Protein 2IRP (pdb70)

Structure (mmCIF, N/CA/C/O backbone):
data_2IRP
#
_entry.id   2IRP
#
_cell.length_a   102.500
_cell.length_b   102.500
_cell.length_c   116.045
_cell.angle_alpha   90.00
_cell.angle_beta   90.00
_cell.angle_gamma   90.00
#
_symmetry.space_group_name_H-M   'I 4'
#
loop_
_entity.id
_entity.type
_entity.pdbx_description
1 polymer 'Putative aldolase class 2 protein aq_1979'
2 non-polymer 'CHLORIDE ION'
3 non-polymer BETA-MERCAPTOETHANOL
4 water water
#
loop_
_atom_site.group_PDB
_atom_site.id
_atom_site.type_symbol
_atom_site.label_atom_id
_atom_site.label_alt_id
_atom_site.label_comp_id
_atom_site.label_asym_id
_atom_site.label_entity_id
_atom_site.label_seq_id
_atom_site.pdbx_PDB_ins_code
_atom_site.Cartn_x
_atom_site.Cartn_y
_atom_site.Cartn_z
_atom_site.occupancy
_atom_site.B_iso_or_equiv
_atom_site.auth_seq_id
_atom_site.auth_comp_id
_atom_site.auth_asym_id
_atom_site.auth_atom_id
_atom_site.pdbx_PDB_model_num
ATOM 1 N N . ASN A 1 2 ? 85.917 30.188 32.692 1.00 107.90 2 ASN A N 1
ATOM 2 C CA . ASN A 1 2 ? 85.233 30.789 33.875 1.00 107.53 2 ASN A CA 1
ATOM 3 C C . ASN A 1 2 ? 83.868 30.151 34.145 1.00 108.20 2 ASN A C 1
ATOM 4 O O . ASN A 1 2 ? 83.254 30.404 35.183 1.00 108.97 2 ASN A O 1
ATOM 9 N N . VAL A 1 3 ? 83.403 29.326 33.207 1.00 105.67 3 VAL A N 1
ATOM 10 C CA . VAL A 1 3 ? 82.120 28.629 33.330 1.00 99.47 3 VAL A CA 1
ATOM 11 C C . VAL A 1 3 ? 80.925 29.562 33.099 1.00 96.84 3 VAL A C 1
ATOM 12 O O . VAL A 1 3 ? 81.041 30.585 32.416 1.00 89.12 3 VAL A O 1
ATOM 16 N N . GLU A 1 4 ? 79.777 29.191 33.667 1.00 94.05 4 GLU A N 1
ATOM 17 C CA . GLU A 1 4 ? 78.541 29.962 33.545 1.00 87.44 4 GLU A CA 1
ATOM 18 C C . GLU A 1 4 ? 78.183 30.683 34.846 1.00 80.47 4 GLU A C 1
ATOM 19 O O . GLU A 1 4 ? 77.005 30.952 35.124 1.00 70.38 4 GLU A O 1
ATOM 25 N N . LEU A 1 5 ? 79.206 30.977 35.644 1.00 65.95 5 LEU A N 1
ATOM 26 C CA . LEU A 1 5 ? 79.013 31.692 36.892 1.00 56.76 5 LEU A CA 1
ATOM 27 C C . LEU A 1 5 ? 78.345 33.024 36.572 1.00 61.04 5 LEU A C 1
ATOM 28 O O . LEU A 1 5 ? 77.400 33.441 37.250 1.00 46.36 5 LEU A O 1
ATOM 33 N N . PHE A 1 6 ? 78.850 33.683 35.530 1.00 51.06 6 PHE A N 1
ATOM 34 C CA . PHE A 1 6 ? 78.327 34.975 35.110 1.00 55.31 6 PHE A CA 1
ATOM 35 C C . PHE A 1 6 ? 76.823 34.925 34.912 1.00 53.49 6 PHE A C 1
ATOM 36 O O . PHE A 1 6 ? 76.118 35.886 35.210 1.00 51.29 6 PHE A O 1
ATOM 44 N N . LYS A 1 7 ? 76.339 33.793 34.419 1.00 52.05 7 LYS A N 1
ATOM 45 C CA . LYS A 1 7 ? 74.919 33.600 34.186 1.00 51.35 7 LYS A CA 1
ATOM 46 C C . LYS A 1 7 ? 74.185 33.550 35.530 1.00 53.84 7 LYS A C 1
ATOM 47 O O . LYS A 1 7 ? 73.229 34.292 35.772 1.00 46.12 7 LYS A O 1
ATOM 53 N N . LYS A 1 8 ? 74.645 32.674 36.411 1.00 50.82 8 LYS A N 1
ATOM 54 C CA . LYS A 1 8 ? 74.021 32.527 37.715 1.00 54.82 8 LYS A CA 1
ATOM 55 C C . LYS A 1 8 ? 74.176 33.796 38.577 1.00 55.03 8 LYS A C 1
ATOM 56 O O . LYS A 1 8 ? 73.233 34.209 39.268 1.00 44.60 8 LYS A O 1
ATOM 62 N N . PHE A 1 9 ? 75.353 34.419 38.525 1.00 37.54 9 PHE A N 1
ATOM 63 C CA . PHE A 1 9 ? 75.610 35.629 39.303 1.00 44.59 9 PHE A CA 1
ATOM 64 C C . PHE A 1 9 ? 74.603 36.715 38.947 1.00 49.08 9 PHE A C 1
ATOM 65 O O . PHE A 1 9 ? 73.991 37.329 39.822 1.00 44.61 9 PHE A O 1
ATOM 73 N N . SER A 1 10 ? 74.442 36.947 37.649 1.00 44.67 10 SER A N 1
ATOM 74 C CA . SER A 1 10 ? 73.524 37.959 37.166 1.00 45.88 10 SER A CA 1
ATOM 75 C C . SER A 1 10 ? 72.090 37.646 37.605 1.00 41.27 10 SER A C 1
ATOM 76 O O . SER A 1 10 ? 71.314 38.554 37.903 1.00 41.66 10 SER A O 1
ATOM 79 N N . GLU A 1 11 ? 71.744 36.363 37.662 1.00 28.14 11 GLU A N 1
ATOM 80 C CA . GLU A 1 11 ? 70.403 35.977 38.073 1.00 37.21 11 GLU A CA 1
ATOM 81 C C . GLU A 1 11 ? 70.198 36.281 39.546 1.00 33.16 11 GLU A C 1
ATOM 82 O O . GLU A 1 11 ? 69.117 36.657 39.966 1.00 37.14 11 GLU A O 1
ATOM 88 N N . LYS A 1 12 ? 71.243 36.098 40.334 1.00 38.88 12 LYS A N 1
ATOM 89 C CA . LYS A 1 12 ? 71.157 36.367 41.752 1.00 38.29 12 LYS A CA 1
ATOM 90 C C . LYS A 1 12 ? 71.159 37.868 41.989 1.00 39.66 12 LYS A C 1
ATOM 91 O O . LYS A 1 12 ? 70.561 38.359 42.945 1.00 39.35 12 LYS A O 1
ATOM 97 N N . VAL A 1 13 ? 71.818 38.605 41.106 1.00 39.79 13 VAL A N 1
ATOM 98 C CA . VAL A 1 13 ? 71.842 40.053 41.230 1.00 35.19 13 VAL A CA 1
ATOM 99 C C . VAL A 1 13 ? 70.412 40.554 41.126 1.00 38.23 13 VAL A C 1
ATOM 100 O O . VAL A 1 13 ? 69.950 41.338 41.956 1.00 32.71 13 VAL A O 1
ATOM 104 N N . GLU A 1 14 ? 69.713 40.083 40.101 1.00 34.89 14 GLU A N 1
ATOM 105 C CA . GLU A 1 14 ? 68.346 40.511 39.870 1.00 40.61 14 GLU A CA 1
ATOM 106 C C . GLU A 1 14 ? 67.433 40.014 40.981 1.00 34.87 14 GLU A C 1
ATOM 107 O O . GLU A 1 14 ? 66.480 40.681 41.366 1.00 34.13 14 GLU A O 1
ATOM 113 N N . GLU A 1 15 ? 67.747 38.843 41.508 1.00 35.42 15 GLU A N 1
ATOM 114 C CA . GLU A 1 15 ? 66.970 38.254 42.579 1.00 29.88 15 GLU A CA 1
ATOM 115 C C . GLU A 1 15 ? 67.132 39.116 43.832 1.00 32.57 15 GLU A C 1
ATOM 116 O O . GLU A 1 15 ? 66.160 39.474 44.490 1.00 34.15 15 GLU A O 1
ATOM 122 N N . ILE A 1 16 ? 68.368 39.456 44.155 1.00 23.77 16 ILE A N 1
ATOM 123 C CA . ILE A 1 16 ? 68.640 40.273 45.333 1.00 36.37 16 ILE A CA 1
ATOM 124 C C . ILE A 1 16 ? 68.060 41.701 45.257 1.00 32.83 16 ILE A C 1
ATOM 125 O O . ILE A 1 16 ? 67.477 42.169 46.227 1.00 30.03 16 ILE A O 1
ATOM 130 N N . ILE A 1 17 ? 68.220 42.382 44.118 1.00 27.68 17 ILE A N 1
ATOM 131 C CA . ILE A 1 17 ? 67.666 43.723 43.942 1.00 25.53 17 ILE A CA 1
ATOM 132 C C . ILE A 1 17 ? 66.142 43.698 44.184 1.00 29.27 17 ILE A C 1
ATOM 133 O O . ILE A 1 17 ? 65.572 44.589 44.822 1.00 26.55 17 ILE A O 1
ATOM 138 N N . GLU A 1 18 ? 65.486 42.655 43.686 1.00 27.49 18 GLU A N 1
ATOM 139 C CA . GLU A 1 18 ? 64.047 42.528 43.854 1.00 24.53 18 GLU A CA 1
ATOM 140 C C . GLU A 1 18 ? 63.716 42.263 45.311 1.00 22.03 18 GLU A C 1
ATOM 141 O O . GLU A 1 18 ? 62.796 42.856 45.863 1.00 30.45 18 GLU A O 1
ATOM 147 N N . ALA A 1 19 ? 64.480 41.383 45.945 1.00 25.70 19 ALA A N 1
ATOM 148 C CA . ALA A 1 19 ? 64.230 41.077 47.340 1.00 21.10 19 ALA A CA 1
ATOM 149 C C . ALA A 1 19 ? 64.385 42.362 48.160 1.00 25.69 19 ALA A C 1
ATOM 150 O O . ALA A 1 19 ? 63.620 42.632 49.081 1.00 21.35 19 ALA A O 1
ATOM 152 N N . GLY A 1 20 ? 65.374 43.159 47.795 1.00 14.65 20 GLY A N 1
ATOM 153 C CA . GLY A 1 20 ? 65.600 44.416 48.479 1.00 27.91 20 GLY A CA 1
ATOM 154 C C . GLY A 1 20 ? 64.428 45.382 48.339 1.00 29.87 20 GLY A C 1
ATOM 155 O O . GLY A 1 20 ? 64.079 46.050 49.304 1.00 31.70 20 GLY A O 1
ATOM 156 N N . ARG A 1 21 ? 63.806 45.456 47.164 1.00 26.50 21 ARG A N 1
ATOM 157 C CA . ARG A 1 21 ? 62.688 46.382 46.992 1.00 20.29 21 ARG A CA 1
ATOM 158 C C . ARG A 1 21 ? 61.515 45.909 47.812 1.00 26.22 21 ARG A C 1
ATOM 159 O O . ARG A 1 21 ? 60.760 46.717 48.366 1.00 22.83 21 ARG A O 1
ATOM 167 N N . ILE A 1 22 ? 61.378 44.595 47.928 1.00 24.08 22 ILE A N 1
ATOM 168 C CA . ILE A 1 22 ? 60.274 44.066 48.700 1.00 25.34 22 ILE A CA 1
ATOM 169 C C . ILE A 1 22 ? 60.465 44.319 50.188 1.00 28.66 22 ILE A C 1
ATOM 170 O O . ILE A 1 22 ? 59.524 44.735 50.874 1.00 22.22 22 ILE A O 1
ATOM 175 N N . LEU A 1 23 ? 61.679 44.073 50.678 1.00 19.06 23 LEU A N 1
ATOM 176 C CA . LEU A 1 23 ? 61.984 44.281 52.091 1.00 24.77 23 LEU A CA 1
ATOM 177 C C . LEU A 1 23 ? 61.753 45.742 52.463 1.00 22.87 23 LEU A C 1
ATOM 178 O O . LEU A 1 23 ? 61.111 46.038 53.459 1.00 26.37 23 LEU A O 1
ATOM 183 N N . HIS A 1 24 ? 62.273 46.650 51.639 1.00 28.44 24 HIS A N 1
ATOM 184 C CA . HIS A 1 24 ? 62.124 48.071 51.890 1.00 22.37 24 HIS A CA 1
ATOM 185 C C . HIS A 1 24 ? 60.656 48.483 51.954 1.00 33.22 24 HIS A C 1
ATOM 186 O O . HIS A 1 24 ? 60.263 49.226 52.843 1.00 30.60 24 HIS A O 1
ATOM 193 N N . SER A 1 25 ? 59.840 47.987 51.032 1.00 30.14 25 SER A N 1
ATOM 194 C CA . SER A 1 25 ? 58.431 48.341 51.050 1.00 29.66 25 SER A CA 1
ATOM 195 C C . SER A 1 25 ? 57.784 47.968 52.384 1.00 36.12 25 SER A C 1
ATOM 196 O O . SER A 1 25 ? 56.760 48.528 52.739 1.00 33.30 25 SER A O 1
ATOM 199 N N . ARG A 1 26 ? 58.384 47.031 53.123 1.00 31.72 26 ARG A N 1
ATOM 200 C CA . ARG A 1 26 ? 57.845 46.619 54.419 1.00 23.46 26 ARG A CA 1
ATOM 201 C C . ARG A 1 26 ? 58.447 47.425 55.566 1.00 25.31 26 ARG A C 1
ATOM 202 O O . ARG A 1 26 ? 58.026 47.305 56.713 1.00 31.93 26 ARG A O 1
ATOM 210 N N . GLY A 1 27 ? 59.434 48.252 55.263 1.00 25.11 27 GLY A N 1
ATOM 211 C CA . GLY A 1 27 ? 60.063 49.016 56.321 1.00 28.19 27 GLY A CA 1
ATOM 212 C C . GLY A 1 27 ? 61.026 48.168 57.146 1.00 33.40 27 GLY A C 1
ATOM 213 O O . GLY A 1 27 ? 61.287 48.489 58.304 1.00 35.24 27 GLY A O 1
ATOM 214 N N . TRP A 1 28 ? 61.557 47.092 56.559 1.00 28.51 28 TRP A N 1
ATOM 215 C CA . TRP A 1 28 ? 62.495 46.210 57.256 1.00 27.79 28 TRP A CA 1
ATOM 216 C C . TRP A 1 28 ? 63.995 46.421 56.976 1.00 31.89 28 TRP A C 1
ATOM 217 O O . TRP A 1 28 ? 64.838 45.761 57.590 1.00 23.76 28 TRP A O 1
ATOM 228 N N . VAL A 1 29 ? 64.331 47.306 56.038 1.00 19.32 29 VAL A N 1
ATOM 229 C CA . VAL A 1 29 ? 65.741 47.582 55.745 1.00 18.99 29 VAL A CA 1
ATOM 230 C C . VAL A 1 29 ? 65.964 49.092 55.683 1.00 24.09 29 VAL A C 1
ATOM 231 O O . VAL A 1 29 ? 66.400 49.635 54.676 1.00 24.37 29 VAL A O 1
ATOM 235 N N . PRO A 1 30 ? 65.653 49.800 56.770 1.00 27.44 30 PRO A N 1
ATOM 236 C CA . PRO A 1 30 ? 65.865 51.247 56.713 1.00 20.01 30 PRO A CA 1
ATOM 237 C C . PRO A 1 30 ? 67.311 51.704 56.591 1.00 23.33 30 PRO A C 1
ATOM 238 O O . PRO A 1 30 ? 68.237 51.100 57.140 1.00 20.21 30 PRO A O 1
ATOM 242 N N . ALA A 1 31 ? 67.467 52.779 55.835 1.00 23.41 31 ALA A N 1
ATOM 243 C CA . ALA A 1 31 ? 68.727 53.466 55.659 1.00 28.39 31 ALA A CA 1
ATOM 244 C C . ALA A 1 31 ? 70.000 52.645 55.676 1.00 34.66 31 ALA A C 1
ATOM 245 O O . ALA A 1 31 ? 70.894 52.929 56.467 1.00 41.24 31 ALA A O 1
ATOM 247 N N . THR A 1 32 ? 70.081 51.640 54.809 1.00 34.20 32 THR A N 1
ATOM 248 C CA . THR A 1 32 ? 71.276 50.811 54.690 1.00 28.06 32 THR A CA 1
ATOM 249 C C . THR A 1 32 ? 71.348 49.617 55.628 1.00 27.15 32 THR A C 1
ATOM 250 O O . THR A 1 32 ? 72.160 48.716 55.423 1.00 26.47 32 THR A O 1
ATOM 254 N N . SER A 1 33 ? 70.520 49.588 56.661 1.00 20.07 33 SER A N 1
ATOM 255 C CA . SER A 1 33 ? 70.549 48.436 57.552 1.00 25.86 33 SER A CA 1
ATOM 256 C C . SER A 1 33 ? 70.205 47.154 56.761 1.00 25.59 33 SER A C 1
ATOM 257 O O . SER A 1 33 ? 69.848 47.202 55.578 1.00 25.39 33 SER A O 1
ATOM 260 N N . GLY A 1 34 ? 70.326 46.005 57.414 1.00 34.56 34 GLY A N 1
ATOM 261 C CA . GLY A 1 34 ? 70.035 44.743 56.761 1.00 28.01 34 GLY A CA 1
ATOM 262 C C . GLY A 1 34 ? 71.028 44.408 55.660 1.00 37.55 34 GLY A C 1
ATOM 263 O O . GLY A 1 34 ? 71.909 45.202 55.353 1.00 22.66 34 GLY A O 1
ATOM 264 N N . ASN A 1 35 ? 70.879 43.222 55.073 1.00 26.24 35 ASN A N 1
ATOM 265 C CA . ASN A 1 35 ? 71.744 42.759 53.994 1.00 26.52 35 ASN A CA 1
ATOM 266 C C . ASN A 1 35 ? 71.123 41.509 53.428 1.00 29.52 35 ASN A C 1
ATOM 267 O O . ASN A 1 35 ? 70.404 40.790 54.121 1.00 31.15 35 ASN A O 1
ATOM 272 N N . ILE A 1 36 ? 71.425 41.239 52.170 1.00 20.91 36 ILE A N 1
ATOM 273 C CA . ILE A 1 36 ? 70.878 40.085 51.492 1.00 24.85 36 ILE A CA 1
ATOM 274 C C . ILE A 1 36 ? 71.954 39.302 50.734 1.00 29.05 36 ILE A C 1
ATOM 275 O O . ILE A 1 36 ? 72.843 39.884 50.109 1.00 24.83 36 ILE A O 1
ATOM 280 N N . SER A 1 37 ? 71.865 37.982 50.793 1.00 24.97 37 SER A N 1
ATOM 281 C CA . SER A 1 37 ? 72.820 37.136 50.086 1.00 37.42 37 SER A CA 1
ATOM 282 C C . SER A 1 37 ? 72.107 35.988 49.348 1.00 33.63 37 SER A C 1
ATOM 283 O O . SER A 1 37 ? 71.047 35.508 49.762 1.00 28.40 37 SER A O 1
ATOM 286 N N . ALA A 1 38 ? 72.715 35.547 48.258 1.00 30.03 38 ALA A N 1
ATOM 287 C CA . ALA A 1 38 ? 72.172 34.455 47.479 1.00 38.07 38 ALA A CA 1
ATOM 288 C C . ALA A 1 38 ? 73.322 33.573 46.978 1.00 35.61 38 ALA A C 1
ATOM 289 O O . ALA A 1 38 ? 74.389 34.059 46.589 1.00 41.05 38 ALA A O 1
ATOM 291 N N . LYS A 1 39 ? 73.096 32.269 47.005 1.00 41.14 39 LYS A N 1
ATOM 292 C CA . LYS A 1 39 ? 74.082 31.288 46.565 1.00 38.61 39 LYS A CA 1
ATOM 293 C C . LYS A 1 39 ? 74.287 31.339 45.062 1.00 32.51 39 LYS A C 1
ATOM 294 O O . LYS A 1 39 ? 73.335 31.177 44.301 1.00 37.58 39 LYS A O 1
ATOM 300 N N . VAL A 1 40 ? 75.521 31.567 44.628 1.00 31.19 40 VAL A N 1
ATOM 301 C CA . VAL A 1 40 ? 75.812 31.583 43.198 1.00 42.78 40 VAL A CA 1
ATOM 302 C C . VAL A 1 40 ? 76.223 30.172 42.770 1.00 44.58 40 VAL A C 1
ATOM 303 O O . VAL A 1 40 ? 75.785 29.669 41.738 1.00 39.66 40 VAL A O 1
ATOM 307 N N . SER A 1 41 ? 77.068 29.543 43.579 1.00 44.73 41 SER A N 1
ATOM 308 C CA . SER A 1 41 ? 77.534 28.186 43.318 1.00 57.59 41 SER A CA 1
ATOM 309 C C . SER A 1 41 ? 78.131 27.629 44.601 1.00 57.54 41 SER A C 1
ATOM 310 O O . SER A 1 41 ? 78.227 28.337 45.599 1.00 66.75 41 SER A O 1
ATOM 313 N N . GLU A 1 42 ? 78.529 26.362 44.581 1.00 65.37 42 GLU A N 1
ATOM 314 C CA . GLU A 1 42 ? 79.100 25.744 45.770 1.00 67.59 42 GLU A CA 1
ATOM 315 C C . GLU A 1 42 ? 80.419 26.384 46.171 1.00 61.62 42 GLU A C 1
ATOM 316 O O . GLU A 1 42 ? 80.997 26.035 47.196 1.00 60.98 42 GLU A O 1
ATOM 322 N N . GLU A 1 43 ? 80.881 27.337 45.368 1.00 59.15 43 GLU A N 1
ATOM 323 C CA . GLU A 1 43 ? 82.124 28.039 45.660 1.00 68.05 43 GLU A CA 1
ATOM 324 C C . GLU A 1 43 ? 81.943 29.552 45.860 1.00 65.98 43 GLU A C 1
ATOM 325 O O . GLU A 1 43 ? 82.796 30.210 46.452 1.00 57.53 43 GLU A O 1
ATOM 331 N N . TYR A 1 44 ? 80.834 30.107 45.385 1.00 59.24 44 TYR A N 1
ATOM 332 C CA . TYR A 1 44 ? 80.619 31.539 45.539 1.00 51.05 44 TYR A CA 1
ATOM 333 C C . TYR A 1 44 ? 79.215 31.955 45.963 1.00 50.25 44 TYR A C 1
ATOM 334 O O . TYR A 1 44 ? 78.222 31.294 45.638 1.00 36.52 44 TYR A O 1
ATOM 343 N N . ILE A 1 45 ? 79.156 33.073 46.682 1.00 40.40 45 ILE A N 1
ATOM 344 C CA . ILE A 1 45 ? 77.903 33.648 47.167 1.00 35.27 45 ILE A CA 1
ATOM 345 C C . ILE A 1 45 ? 77.799 35.115 46.727 1.00 38.78 45 ILE A C 1
ATOM 346 O O . ILE A 1 45 ? 78.799 35.819 46.618 1.00 39.00 45 ILE A O 1
ATOM 351 N N . ALA A 1 46 ? 76.587 35.573 46.455 1.00 40.19 46 ALA A N 1
ATOM 352 C CA . ALA A 1 46 ? 76.399 36.964 46.063 1.00 36.12 46 ALA A CA 1
ATOM 353 C C . ALA A 1 46 ? 75.805 37.676 47.273 1.00 36.32 46 ALA A C 1
ATOM 354 O O . ALA A 1 46 ? 74.814 37.229 47.849 1.00 33.83 46 ALA A O 1
ATOM 356 N N . ILE A 1 47 ? 76.422 38.776 47.673 1.00 33.99 47 ILE A N 1
ATOM 357 C CA . ILE A 1 47 ? 75.930 39.494 48.826 1.00 25.56 47 ILE A CA 1
ATOM 358 C C . ILE A 1 47 ? 75.907 40.989 48.579 1.00 33.92 47 ILE A C 1
ATOM 359 O O . ILE A 1 47 ? 76.779 41.580 47.921 1.00 22.93 47 ILE A O 1
ATOM 364 N N . THR A 1 48 ? 74.878 41.587 49.138 1.00 26.86 48 THR A N 1
ATOM 365 C CA . THR A 1 48 ? 74.640 43.003 49.027 1.00 31.66 48 THR A CA 1
ATOM 366 C C . THR A 1 48 ? 75.733 43.780 49.782 1.00 32.47 48 THR A C 1
ATOM 367 O O . THR A 1 48 ? 76.159 43.363 50.855 1.00 31.89 48 THR A O 1
ATOM 371 N N . ALA A 1 49 ? 76.220 44.879 49.209 1.00 30.83 49 ALA A N 1
ATOM 372 C CA . ALA A 1 49 ? 77.238 45.694 49.898 1.00 31.00 49 ALA A CA 1
ATOM 373 C C . ALA A 1 49 ? 76.599 46.300 51.147 1.00 32.89 49 ALA A C 1
ATOM 374 O O . ALA A 1 49 ? 75.504 46.870 51.094 1.00 39.90 49 ALA A O 1
ATOM 376 N N . SER A 1 50 ? 77.293 46.209 52.266 1.00 35.25 50 SER A N 1
ATOM 377 C CA . SER A 1 50 ? 76.741 46.699 53.518 1.00 42.88 50 SER A CA 1
ATOM 378 C C . SER A 1 50 ? 76.311 48.168 53.609 1.00 46.44 50 SER A C 1
ATOM 379 O O . SER A 1 50 ? 75.313 48.482 54.262 1.00 39.72 50 SER A O 1
ATOM 382 N N . GLY A 1 51 ? 77.033 49.069 52.961 1.00 34.76 51 GLY A N 1
ATOM 383 C CA . GLY A 1 51 ? 76.648 50.465 53.051 1.00 34.56 51 GLY A CA 1
ATOM 384 C C . GLY A 1 51 ? 75.631 50.976 52.045 1.00 44.76 51 GLY A C 1
ATOM 385 O O . GLY A 1 51 ? 75.374 52.181 51.971 1.00 43.04 51 GLY A O 1
ATOM 386 N N . LYS A 1 52 ? 75.045 50.079 51.262 1.00 46.02 52 LYS A N 1
ATOM 387 C CA . LYS A 1 52 ? 74.064 50.500 50.265 1.00 34.93 52 LYS A CA 1
ATOM 388 C C . LYS A 1 52 ? 72.651 50.267 50.750 1.00 31.99 52 LYS A C 1
ATOM 389 O O . LYS A 1 52 ? 72.378 49.345 51.517 1.00 36.24 52 LYS A O 1
ATOM 395 N N . HIS A 1 53 ? 71.745 51.125 50.319 1.00 29.38 53 HIS A N 1
ATOM 396 C CA . HIS A 1 53 ? 70.362 50.981 50.724 1.00 28.54 53 HIS A CA 1
ATOM 397 C C . HIS A 1 53 ? 69.760 49.813 49.946 1.00 31.82 53 HIS A C 1
ATOM 398 O O . HIS A 1 53 ? 69.696 49.839 48.712 1.00 21.74 53 HIS A O 1
ATOM 405 N N . LYS A 1 54 ? 69.322 48.800 50.685 1.00 28.32 54 LYS A N 1
ATOM 406 C CA . LYS A 1 54 ? 68.753 47.599 50.109 1.00 27.68 54 LYS A CA 1
ATOM 407 C C . LYS A 1 54 ? 67.540 47.853 49.233 1.00 30.24 54 LYS A C 1
ATOM 408 O O . LYS A 1 54 ? 67.181 47.014 48.420 1.00 39.76 54 LYS A O 1
ATOM 414 N N . GLY A 1 55 ? 66.913 49.014 49.391 1.00 33.75 55 GLY A N 1
ATOM 415 C CA . GLY A 1 55 ? 65.755 49.348 48.576 1.00 31.89 55 GLY A CA 1
ATOM 416 C C . GLY A 1 55 ? 66.059 50.061 47.257 1.00 28.53 55 GLY A C 1
ATOM 417 O O . GLY A 1 55 ? 65.140 50.437 46.530 1.00 30.96 55 GLY A O 1
ATOM 418 N N . LYS A 1 56 ? 67.335 50.249 46.932 1.00 35.99 56 LYS A N 1
ATOM 419 C CA . LYS A 1 56 ? 67.715 50.924 45.688 1.00 38.95 56 LYS A CA 1
ATOM 420 C C . LYS A 1 56 ? 68.967 50.302 45.075 1.00 38.57 56 LYS A C 1
ATOM 421 O O . LYS A 1 56 ? 69.820 50.997 44.520 1.00 36.13 56 LYS A O 1
ATOM 427 N N . LEU A 1 57 ? 69.069 48.986 45.167 1.00 27.71 57 LEU A N 1
ATOM 428 C CA . LEU A 1 57 ? 70.225 48.289 44.636 1.00 35.59 57 LEU A CA 1
ATOM 429 C C . LEU A 1 57 ? 70.362 48.329 43.120 1.00 29.95 57 LEU A C 1
ATOM 430 O O . LEU A 1 57 ? 69.383 48.415 42.381 1.00 39.78 57 LEU A O 1
ATOM 435 N N . THR A 1 58 ? 71.607 48.275 42.675 1.00 32.31 58 THR A N 1
ATOM 436 C CA . THR A 1 58 ? 71.946 48.234 41.264 1.00 32.16 58 THR A CA 1
ATOM 437 C C . THR A 1 58 ? 73.073 47.219 41.235 1.00 32.41 58 THR A C 1
ATOM 438 O O . THR A 1 58 ? 73.708 46.965 42.262 1.00 33.26 58 THR A O 1
ATOM 442 N N . PRO A 1 59 ? 73.326 46.604 40.073 1.00 38.61 59 PRO A N 1
ATOM 443 C CA . PRO A 1 59 ? 74.396 45.612 39.971 1.00 34.31 59 PRO A CA 1
ATOM 444 C C . PRO A 1 59 ? 75.704 45.968 40.672 1.00 41.71 59 PRO A C 1
ATOM 445 O O . PRO A 1 59 ? 76.339 45.101 41.278 1.00 47.96 59 PRO A O 1
ATOM 449 N N . GLU A 1 60 ? 76.099 47.233 40.630 1.00 41.37 60 GLU A N 1
ATOM 450 C CA . GLU A 1 60 ? 77.350 47.629 41.277 1.00 46.15 60 GLU A CA 1
ATOM 451 C C . GLU A 1 60 ? 77.359 47.463 42.794 1.00 43.52 60 GLU A C 1
ATOM 452 O O . GLU A 1 60 ? 78.432 47.439 43.392 1.00 46.83 60 GLU A O 1
ATOM 458 N N . ASP A 1 61 ? 76.182 47.351 43.414 1.00 35.84 61 ASP A N 1
ATOM 459 C CA . ASP A 1 61 ? 76.096 47.210 44.870 1.00 32.11 61 ASP A CA 1
ATOM 460 C C . ASP A 1 61 ? 76.166 45.767 45.349 1.00 37.57 61 ASP A C 1
ATOM 461 O O . ASP A 1 61 ? 76.129 45.508 46.559 1.00 34.73 61 ASP A O 1
ATOM 466 N N . ILE A 1 62 ? 76.259 44.830 44.411 1.00 34.00 62 ILE A N 1
ATOM 467 C CA . ILE A 1 62 ? 76.312 43.416 44.769 1.00 35.56 62 ILE A CA 1
ATOM 468 C C . ILE A 1 62 ? 77.722 42.867 44.696 1.00 38.35 62 ILE A C 1
ATOM 469 O O . ILE A 1 62 ? 78.373 42.951 43.666 1.00 42.49 62 ILE A O 1
ATOM 474 N N . LEU A 1 63 ? 78.188 42.297 45.794 1.00 38.32 63 LEU A N 1
ATOM 475 C CA . LEU A 1 63 ? 79.535 41.766 45.835 1.00 43.15 63 LEU A CA 1
ATOM 476 C C . LEU A 1 63 ? 79.536 40.261 45.761 1.00 46.79 63 LEU A C 1
ATOM 477 O O . LEU A 1 63 ? 78.565 39.607 46.144 1.00 50.68 63 LEU A O 1
ATOM 482 N N . LEU A 1 64 ? 80.641 39.717 45.266 1.00 49.56 64 LEU A N 1
ATOM 483 C CA . LEU A 1 64 ? 80.808 38.276 45.144 1.00 53.86 64 LEU A CA 1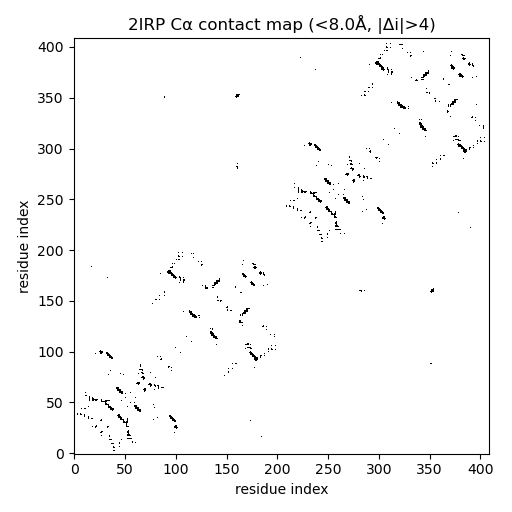
ATOM 484 C C . LEU A 1 64 ? 81.871 37.831 46.144 1.00 49.03 64 LEU A C 1
ATOM 485 O O . LEU A 1 64 ? 82.991 38.330 46.128 1.00 49.85 64 LEU A O 1
ATOM 490 N N . ILE A 1 65 ? 81.509 36.910 47.027 1.00 46.16 65 ILE A N 1
ATOM 491 C CA . ILE A 1 65 ? 82.444 36.418 48.025 1.00 43.92 65 ILE A CA 1
ATOM 492 C C . ILE A 1 65 ? 82.565 34.906 47.957 1.00 49.80 65 ILE A C 1
ATOM 493 O O . ILE A 1 65 ? 81.909 34.261 47.147 1.00 53.19 65 ILE A O 1
ATOM 498 N N . ASP A 1 66 ? 83.415 34.347 48.814 1.00 57.02 66 ASP A N 1
ATOM 499 C CA . ASP A 1 66 ? 83.616 32.902 48.861 1.00 58.81 66 ASP A CA 1
ATOM 500 C C . ASP A 1 66 ? 82.985 32.367 50.135 1.00 56.24 66 ASP A C 1
ATOM 501 O O . ASP A 1 66 ? 82.550 33.143 50.993 1.00 58.28 66 ASP A O 1
ATOM 506 N N . TYR A 1 67 ? 82.934 31.049 50.266 1.00 48.60 67 TYR A N 1
ATOM 507 C CA . TYR A 1 67 ? 82.348 30.458 51.455 1.00 53.42 67 TYR A CA 1
ATOM 508 C C . TYR A 1 67 ? 83.130 30.775 52.716 1.00 54.70 67 TYR A C 1
ATOM 509 O O . TYR A 1 67 ? 82.798 30.300 53.799 1.00 49.24 67 TYR A O 1
ATOM 518 N N . GLU A 1 68 ? 84.164 31.590 52.569 1.00 57.44 68 GLU A N 1
ATOM 519 C CA . GLU A 1 68 ? 84.975 31.996 53.704 1.00 73.65 68 GLU A CA 1
ATOM 520 C C . GLU A 1 68 ? 84.674 33.456 54.031 1.00 73.20 68 GLU A C 1
ATOM 521 O O . GLU A 1 68 ? 85.345 34.072 54.863 1.00 75.39 68 GLU A O 1
ATOM 527 N N . GLY A 1 69 ? 83.658 34.000 53.367 1.00 63.04 69 GLY A N 1
ATOM 528 C CA . GLY A 1 69 ? 83.271 35.379 53.598 1.00 59.41 69 GLY A CA 1
ATOM 529 C C . GLY A 1 69 ? 84.213 36.364 52.944 1.00 58.93 69 GLY A C 1
ATOM 530 O O . GLY A 1 69 ? 83.991 37.573 52.982 1.00 59.59 69 GLY A O 1
ATOM 531 N N . ARG A 1 70 ? 85.269 35.845 52.331 1.00 55.03 70 ARG A N 1
ATOM 532 C CA . ARG A 1 70 ? 86.253 36.689 51.675 1.00 62.96 70 ARG A CA 1
ATOM 533 C C . ARG A 1 70 ? 85.812 37.132 50.288 1.00 57.72 70 ARG A C 1
ATOM 534 O O . ARG A 1 70 ? 85.297 36.337 49.500 1.00 55.96 70 ARG A O 1
ATOM 542 N N . PRO A 1 71 ? 86.011 38.415 49.973 1.00 53.55 71 PRO A N 1
ATOM 543 C CA . PRO A 1 71 ? 85.639 38.970 48.668 1.00 62.10 71 PRO A CA 1
ATOM 544 C C . PRO A 1 71 ? 86.562 38.429 47.586 1.00 62.80 71 PRO A C 1
ATOM 545 O O . PRO A 1 71 ? 87.765 38.657 47.628 1.00 71.22 71 PRO A O 1
ATOM 549 N N . VAL A 1 72 ? 85.989 37.715 46.623 1.00 64.39 72 VAL A N 1
ATOM 550 C CA . VAL A 1 72 ? 86.747 37.102 45.536 1.00 72.48 72 VAL A CA 1
ATOM 551 C C . VAL A 1 72 ? 87.901 37.928 44.977 1.00 77.79 72 VAL A C 1
ATOM 552 O O . VAL A 1 72 ? 88.983 37.395 44.719 1.00 83.49 72 VAL A O 1
ATOM 556 N N . GLY A 1 73 ? 87.672 39.223 44.786 1.00 82.14 73 GLY A N 1
ATOM 557 C CA . GLY A 1 73 ? 88.715 40.083 44.252 1.00 88.93 73 GLY A CA 1
ATOM 558 C C . GLY A 1 73 ? 89.791 40.368 45.281 1.00 93.86 73 GLY A C 1
ATOM 559 O O . GLY A 1 73 ? 90.487 41.385 45.204 1.00 93.83 73 GLY A O 1
ATOM 560 N N . GLY A 1 74 ? 89.927 39.459 46.244 1.00 94.44 74 GLY A N 1
ATOM 561 C CA . GLY A 1 74 ? 90.911 39.623 47.295 1.00 89.24 74 GLY A CA 1
ATOM 562 C C . GLY A 1 74 ? 90.441 40.613 48.345 1.00 87.10 74 GLY A C 1
ATOM 563 O O . GLY A 1 74 ? 89.995 41.718 48.022 1.00 84.21 74 GLY A O 1
ATOM 564 N N . GLY A 1 75 ? 90.538 40.219 49.608 1.00 86.25 75 GLY A N 1
ATOM 565 C CA . GLY A 1 75 ? 90.115 41.101 50.677 1.00 83.24 75 GLY A CA 1
ATOM 566 C C . GLY A 1 75 ? 89.950 40.369 51.990 1.00 83.61 75 GLY A C 1
ATOM 567 O O . GLY A 1 75 ? 90.119 39.149 52.069 1.00 80.28 75 GLY A O 1
ATOM 568 N N . LYS A 1 76 ? 89.618 41.120 53.030 1.00 84.87 76 LYS A N 1
ATOM 569 C CA . LYS A 1 76 ? 89.430 40.537 54.345 1.00 84.80 76 LYS A CA 1
ATOM 570 C C . LYS A 1 76 ? 87.942 40.464 54.670 1.00 79.82 76 LYS A C 1
ATOM 571 O O . LYS A 1 76 ? 87.190 41.399 54.397 1.00 79.32 76 LYS A O 1
ATOM 577 N N . PRO A 1 77 ? 87.498 39.344 55.256 1.00 73.26 77 PRO A N 1
ATOM 578 C CA . PRO A 1 77 ? 86.086 39.180 55.606 1.00 68.04 77 PRO A CA 1
ATOM 579 C C . PRO A 1 77 ? 85.568 40.227 56.592 1.00 67.42 77 PRO A C 1
ATOM 580 O O . PRO A 1 77 ? 86.337 40.861 57.309 1.00 66.29 77 PRO A O 1
ATOM 584 N N . SER A 1 78 ? 84.251 40.401 56.605 1.00 62.28 78 SER A N 1
ATOM 585 C CA . SER A 1 78 ? 83.586 41.345 57.488 1.00 48.96 78 SER A CA 1
ATOM 586 C C . SER A 1 78 ? 82.643 40.544 58.361 1.00 45.73 78 SER A C 1
ATOM 587 O O . SER A 1 78 ? 82.421 39.355 58.130 1.00 44.21 78 SER A O 1
ATOM 590 N N . ALA A 1 79 ? 82.067 41.204 59.354 1.00 45.85 79 ALA A N 1
ATOM 591 C CA . ALA A 1 79 ? 81.135 40.543 60.250 1.00 49.88 79 ALA A CA 1
ATOM 592 C C . ALA A 1 79 ? 79.965 39.974 59.448 1.00 50.18 79 ALA A C 1
ATOM 593 O O . ALA A 1 79 ? 79.660 38.780 59.538 1.00 43.48 79 ALA A O 1
ATOM 595 N N . GLU A 1 80 ? 79.324 40.828 58.652 1.00 43.64 80 GLU A N 1
ATOM 596 C CA . GLU A 1 80 ? 78.180 40.401 57.850 1.00 52.30 80 GLU A CA 1
ATOM 597 C C . GLU A 1 80 ? 78.550 39.242 56.931 1.00 46.71 80 GLU A C 1
ATOM 598 O O . GLU A 1 80 ? 77.860 38.220 56.894 1.00 45.68 80 GLU A O 1
ATOM 604 N N . THR A 1 81 ? 79.652 39.390 56.205 1.00 40.45 81 THR A N 1
ATOM 605 C CA . THR A 1 81 ? 80.077 38.345 55.282 1.00 48.00 81 THR A CA 1
ATOM 606 C C . THR A 1 81 ? 80.375 37.027 56.007 1.00 45.76 81 THR A C 1
ATOM 607 O O . THR A 1 81 ? 80.099 35.936 55.497 1.00 45.35 81 THR A O 1
ATOM 611 N N . LEU A 1 82 ? 80.928 37.127 57.209 1.00 49.11 82 LEU A N 1
ATOM 612 C CA . LEU A 1 82 ? 81.215 35.930 57.985 1.00 50.06 82 LEU A CA 1
ATOM 613 C C . LEU A 1 82 ? 79.911 35.275 58.444 1.00 51.11 82 LEU A C 1
ATOM 614 O O . LEU A 1 82 ? 79.757 34.058 58.346 1.00 47.16 82 LEU A O 1
ATOM 619 N N . LEU A 1 83 ? 78.974 36.091 58.936 1.00 49.57 83 LEU A N 1
ATOM 620 C CA . LEU A 1 83 ? 77.688 35.595 59.426 1.00 40.15 83 LEU A CA 1
ATOM 621 C C . LEU A 1 83 ? 76.849 34.868 58.373 1.00 41.92 83 LEU A C 1
ATOM 622 O O . LEU A 1 83 ? 76.212 33.855 58.675 1.00 39.13 83 LEU A O 1
ATOM 627 N N . HIS A 1 84 ? 76.840 35.378 57.144 1.00 34.67 84 HIS A N 1
ATOM 628 C CA . HIS A 1 84 ? 76.077 34.730 56.084 1.00 44.77 84 HIS A CA 1
ATOM 629 C C . HIS A 1 84 ? 76.690 33.379 55.723 1.00 38.21 84 HIS A C 1
ATOM 630 O O . HIS A 1 84 ? 75.991 32.363 55.709 1.00 40.11 84 HIS A O 1
ATOM 637 N N . THR A 1 85 ? 77.991 33.369 55.434 1.00 40.84 85 THR A N 1
ATOM 638 C CA . THR A 1 85 ? 78.704 32.131 55.095 1.00 44.36 85 THR A CA 1
ATOM 639 C C . THR A 1 85 ? 78.470 31.088 56.194 1.00 46.24 85 THR A C 1
ATOM 640 O O . THR A 1 85 ? 78.353 29.889 55.924 1.00 42.24 85 THR A O 1
ATOM 644 N N . THR A 1 86 ? 78.409 31.553 57.438 1.00 39.13 86 THR A N 1
ATOM 645 C CA . THR A 1 86 ? 78.141 30.673 58.566 1.00 37.55 86 THR A CA 1
ATOM 646 C C . THR A 1 86 ? 76.805 29.974 58.333 1.00 41.16 86 THR A C 1
ATOM 647 O O . THR A 1 86 ? 76.682 28.767 58.529 1.00 38.54 86 THR A O 1
ATOM 651 N N . VAL A 1 87 ? 75.795 30.750 57.926 1.00 45.40 87 VAL A N 1
ATOM 652 C CA . VAL A 1 87 ? 74.468 30.198 57.680 1.00 35.65 87 VAL A CA 1
ATOM 653 C C . VAL A 1 87 ? 74.534 29.190 56.548 1.00 33.64 87 VAL A C 1
ATOM 654 O O . VAL A 1 87 ? 73.980 28.095 56.657 1.00 35.22 87 VAL A O 1
ATOM 658 N N . TYR A 1 88 ? 75.214 29.561 55.464 1.00 28.26 88 TYR A N 1
ATOM 659 C CA . TYR A 1 88 ? 75.348 28.660 54.324 1.00 44.55 88 TYR A CA 1
ATOM 660 C C . TYR A 1 88 ? 76.010 27.350 54.712 1.00 48.81 88 TYR A C 1
ATOM 661 O O . TYR A 1 88 ? 75.620 26.294 54.222 1.00 47.71 88 TYR A O 1
ATOM 670 N N . LYS A 1 89 ? 76.998 27.418 55.600 1.00 50.55 89 LYS A N 1
ATOM 671 C CA . LYS A 1 89 ? 77.695 26.220 56.047 1.00 54.78 89 LYS A CA 1
ATOM 672 C C . LYS A 1 89 ? 76.830 25.357 56.961 1.00 51.55 89 LYS A C 1
ATOM 673 O O . LYS A 1 89 ? 76.889 24.137 56.907 1.00 56.29 89 LYS A O 1
ATOM 679 N N . LEU A 1 90 ? 76.026 25.986 57.804 1.00 45.65 90 LEU A N 1
ATOM 680 C CA . LEU A 1 90 ? 75.159 25.223 58.692 1.00 46.27 90 LEU A CA 1
ATOM 681 C C . LEU A 1 90 ? 74.070 24.460 57.939 1.00 46.12 90 LEU A C 1
ATOM 682 O O . LEU A 1 90 ? 73.774 23.311 58.261 1.00 47.50 90 LEU A O 1
ATOM 687 N N . PHE A 1 91 ? 73.477 25.109 56.940 1.00 47.31 91 PHE A N 1
ATOM 688 C CA . PHE A 1 91 ? 72.390 24.520 56.164 1.00 43.10 91 PHE A CA 1
ATOM 689 C C . PHE A 1 91 ? 72.730 24.459 54.675 1.00 47.52 91 PHE A C 1
ATOM 690 O O . PHE A 1 91 ? 72.544 25.431 53.949 1.00 47.06 91 PHE A O 1
ATOM 698 N N . PRO A 1 92 ? 73.216 23.302 54.201 1.00 50.99 92 PRO A N 1
ATOM 699 C CA . PRO A 1 92 ? 73.595 23.100 52.798 1.00 51.35 92 PRO A CA 1
ATOM 700 C C . PRO A 1 92 ? 72.457 23.304 51.800 1.00 50.05 92 PRO A C 1
ATOM 701 O O . PRO A 1 92 ? 72.706 23.596 50.635 1.00 60.13 92 PRO A O 1
ATOM 705 N N . GLU A 1 93 ? 71.216 23.141 52.249 1.00 40.90 93 GLU A N 1
ATOM 706 C CA . GLU A 1 93 ? 70.058 23.327 51.374 1.00 46.00 93 GLU A CA 1
ATOM 707 C C . GLU A 1 93 ? 69.741 24.814 51.149 1.00 35.09 93 GLU A C 1
ATOM 708 O O . GLU A 1 93 ? 69.108 25.183 50.164 1.00 41.78 93 GLU A O 1
ATOM 714 N N . VAL A 1 94 ? 70.184 25.657 52.070 1.00 32.40 94 VAL A N 1
ATOM 715 C CA . VAL A 1 94 ? 69.946 27.094 51.987 1.00 35.96 94 VAL A CA 1
ATOM 716 C C . VAL A 1 94 ? 70.668 27.754 50.818 1.00 43.73 94 VAL A C 1
ATOM 717 O O . VAL A 1 94 ? 71.856 27.532 50.623 1.00 38.43 94 VAL A O 1
ATOM 721 N N . ASN A 1 95 ? 69.938 28.572 50.057 1.00 40.42 95 ASN A N 1
ATOM 722 C CA . ASN A 1 95 ? 70.502 29.281 48.914 1.00 31.14 95 ASN A CA 1
ATOM 723 C C . ASN A 1 95 ? 70.335 30.788 49.050 1.00 37.66 95 ASN A C 1
ATOM 724 O O . ASN A 1 95 ? 70.774 31.561 48.185 1.00 28.74 95 ASN A O 1
ATOM 729 N N . ALA A 1 96 ? 69.712 31.216 50.144 1.00 28.14 96 ALA A N 1
ATOM 730 C CA . ALA A 1 96 ? 69.494 32.636 50.334 1.00 30.53 96 ALA A CA 1
ATOM 731 C C . ALA A 1 96 ? 69.408 33.006 51.785 1.00 28.00 96 ALA A C 1
ATOM 732 O O . ALA A 1 96 ? 68.754 32.317 52.582 1.00 25.86 96 ALA A O 1
ATOM 734 N N . VAL A 1 97 ? 70.052 34.120 52.119 1.00 28.38 97 VAL A N 1
ATOM 735 C CA . VAL A 1 97 ? 70.057 34.609 53.487 1.00 32.45 97 VAL A CA 1
ATOM 736 C C . VAL A 1 97 ? 69.600 36.058 53.549 1.00 28.69 97 VAL A C 1
ATOM 737 O O . VAL A 1 97 ? 70.061 36.916 52.786 1.00 26.49 97 VAL A O 1
ATOM 741 N N . VAL A 1 98 ? 68.691 36.332 54.467 1.00 24.97 98 VAL A N 1
ATOM 742 C CA . VAL A 1 98 ? 68.168 37.671 54.586 1.00 22.56 98 VAL A CA 1
ATOM 743 C C . VAL A 1 98 ? 68.289 38.200 55.981 1.00 33.36 98 VAL A C 1
ATOM 744 O O . VAL A 1 98 ? 67.827 37.586 56.947 1.00 32.58 98 VAL A O 1
ATOM 748 N N . HIS A 1 99 ? 68.916 39.363 56.064 1.00 30.55 99 HIS A N 1
ATOM 749 C CA . HIS A 1 99 ? 69.097 40.048 57.319 1.00 34.43 99 HIS A CA 1
ATOM 750 C C . HIS A 1 99 ? 68.267 41.348 57.289 1.00 31.79 99 HIS A C 1
ATOM 751 O O . HIS A 1 99 ? 68.523 42.240 56.471 1.00 25.93 99 HIS A O 1
ATOM 758 N N . THR A 1 100 ? 67.277 41.445 58.173 1.00 24.33 100 THR A N 1
ATOM 759 C CA . THR A 1 100 ? 66.448 42.641 58.249 1.00 25.43 100 THR A CA 1
ATOM 760 C C . THR A 1 100 ? 66.759 43.378 59.533 1.00 33.07 100 THR A C 1
ATOM 761 O O . THR A 1 100 ? 67.338 42.814 60.451 1.00 31.16 100 THR A O 1
ATOM 765 N N . HIS A 1 101 ? 66.338 44.634 59.594 1.00 23.30 101 HIS A N 1
ATOM 766 C CA . HIS A 1 101 ? 66.604 45.476 60.748 1.00 22.24 101 HIS A CA 1
ATOM 767 C C . HIS A 1 101 ? 65.390 46.361 60.948 1.00 19.08 101 HIS A C 1
ATOM 768 O O . HIS A 1 101 ? 65.436 47.568 60.704 1.00 22.19 101 HIS A O 1
ATOM 775 N N . SER A 1 102 ? 64.298 45.747 61.383 1.00 21.50 102 SER A N 1
ATOM 776 C CA . SER A 1 102 ? 63.043 46.457 61.578 1.00 32.12 102 SER A CA 1
ATOM 777 C C . SER A 1 102 ? 62.949 47.150 62.932 1.00 27.35 102 SER A C 1
ATOM 778 O O . SER A 1 102 ? 63.664 46.816 63.860 1.00 37.96 102 SER A O 1
ATOM 781 N N . PRO A 1 103 ? 62.054 48.132 63.055 1.00 31.19 103 PRO A N 1
ATOM 782 C CA . PRO A 1 103 ? 61.955 48.792 64.362 1.00 34.80 103 PRO A CA 1
ATOM 783 C C . PRO A 1 103 ? 61.619 47.764 65.448 1.00 31.49 103 PRO A C 1
ATOM 784 O O . PRO A 1 103 ? 62.204 47.774 66.533 1.00 25.61 103 PRO A O 1
ATOM 788 N N . ASN A 1 104 ? 60.692 46.864 65.145 1.00 25.37 104 ASN A N 1
ATOM 789 C CA . ASN A 1 104 ? 60.301 45.857 66.117 1.00 30.37 104 ASN A CA 1
ATOM 790 C C . ASN A 1 104 ? 61.448 44.948 66.547 1.00 40.72 104 ASN A C 1
ATOM 791 O O . ASN A 1 104 ? 61.581 44.647 67.734 1.00 42.35 104 ASN A O 1
ATOM 796 N N . ALA A 1 105 ? 62.265 44.505 65.592 1.00 45.45 105 ALA A N 1
ATOM 797 C CA . ALA A 1 105 ? 63.390 43.618 65.902 1.00 44.34 105 ALA A CA 1
ATOM 798 C C . ALA A 1 105 ? 64.396 44.335 66.788 1.00 48.43 105 ALA A C 1
ATOM 799 O O . ALA A 1 105 ? 64.876 43.799 67.784 1.00 43.54 105 ALA A O 1
ATOM 801 N N . THR A 1 106 ? 64.713 45.561 66.414 1.00 48.15 106 THR A N 1
ATOM 802 C CA . THR A 1 106 ? 65.645 46.358 67.185 1.00 49.22 106 THR A CA 1
ATOM 803 C C . THR A 1 106 ? 65.120 46.492 68.620 1.00 51.99 106 THR A C 1
ATOM 804 O O . THR A 1 106 ? 65.824 46.189 69.583 1.00 49.11 106 THR A O 1
ATOM 808 N N . VAL A 1 107 ? 63.875 46.936 68.757 1.00 48.41 107 VAL A N 1
ATOM 809 C CA . VAL A 1 107 ? 63.265 47.094 70.072 1.00 41.97 107 VAL A CA 1
ATOM 810 C C . VAL A 1 107 ? 63.283 45.793 70.861 1.00 47.89 107 VAL A C 1
ATOM 811 O O . VAL A 1 107 ? 63.691 45.775 72.020 1.00 45.35 107 VAL A O 1
ATOM 815 N N . ILE A 1 108 ? 62.833 44.705 70.246 1.00 36.91 108 ILE A N 1
ATOM 816 C CA . ILE A 1 108 ? 62.848 43.427 70.935 1.00 42.48 108 ILE A CA 1
ATOM 817 C C . ILE A 1 108 ? 64.263 43.084 71.417 1.00 44.61 108 ILE A C 1
ATOM 818 O O . ILE A 1 108 ? 64.435 42.529 72.497 1.00 42.15 108 ILE A O 1
ATOM 823 N N . SER A 1 109 ? 65.263 43.421 70.607 1.00 42.41 109 SER A N 1
ATOM 824 C CA . SER A 1 109 ? 66.664 43.163 70.933 1.00 50.69 109 SER A CA 1
ATOM 825 C C . SER A 1 109 ? 67.071 43.824 72.233 1.00 49.51 109 SER A C 1
ATOM 826 O O . SER A 1 109 ? 68.019 43.401 72.885 1.00 57.01 109 SER A O 1
ATOM 829 N N . ILE A 1 110 ? 66.340 44.861 72.603 1.00 46.29 110 ILE A N 1
ATOM 830 C CA . ILE A 1 110 ? 66.648 45.626 73.794 1.00 48.33 110 ILE A CA 1
ATOM 831 C C . ILE A 1 110 ? 65.800 45.343 75.029 1.00 51.09 110 ILE A C 1
ATOM 832 O O . ILE A 1 110 ? 66.279 45.476 76.153 1.00 61.87 110 ILE A O 1
ATOM 837 N N . VAL A 1 111 ? 64.548 44.950 74.842 1.00 45.55 111 VAL A N 1
ATOM 838 C CA . VAL A 1 111 ? 63.694 44.713 75.994 1.00 44.00 111 VAL A CA 1
ATOM 839 C C . VAL A 1 111 ? 63.481 43.260 76.400 1.00 43.47 111 VAL A C 1
ATOM 840 O O . VAL A 1 111 ? 63.156 42.993 77.552 1.00 51.15 111 VAL A O 1
ATOM 844 N N . GLU A 1 112 ? 63.636 42.321 75.474 1.00 42.16 112 GLU A N 1
ATOM 845 C CA . GLU A 1 112 ? 63.424 40.919 75.819 1.00 44.45 112 GLU A CA 1
ATOM 846 C C . GLU A 1 112 ? 64.475 40.479 76.844 1.00 46.23 112 GLU A C 1
ATOM 847 O O . GLU A 1 112 ? 65.680 40.571 76.601 1.00 42.92 112 GLU A O 1
ATOM 853 N N . LYS A 1 113 ? 64.008 40.009 77.996 1.00 46.08 113 LYS A N 1
ATOM 854 C CA . LYS A 1 113 ? 64.896 39.590 79.065 1.00 47.10 113 LYS A CA 1
ATOM 855 C C . LYS A 1 113 ? 65.439 38.189 78.842 1.00 49.22 113 LYS A C 1
ATOM 856 O O . LYS A 1 113 ? 66.618 37.929 79.099 1.00 45.75 113 LYS A O 1
ATOM 862 N N . LYS A 1 114 ? 64.587 37.292 78.353 1.00 52.34 114 LYS A N 1
ATOM 863 C CA . LYS A 1 114 ? 65.006 35.925 78.064 1.00 51.32 114 LYS A CA 1
ATOM 864 C C . LYS A 1 114 ? 65.928 35.945 76.836 1.00 47.12 114 LYS A C 1
ATOM 865 O O . LYS A 1 114 ? 66.014 36.962 76.149 1.00 53.53 114 LYS A O 1
ATOM 871 N N . ASP A 1 115 ? 66.640 34.855 76.565 1.00 42.12 115 ASP A N 1
ATOM 872 C CA . ASP A 1 115 ? 67.536 34.845 75.407 1.00 50.52 115 ASP A CA 1
ATOM 873 C C . ASP A 1 115 ? 66.877 34.278 74.144 1.00 52.63 115 ASP A C 1
ATOM 874 O O . ASP A 1 115 ? 67.555 33.804 73.220 1.00 42.86 115 ASP A O 1
ATOM 879 N N . PHE A 1 116 ? 65.551 34.329 74.103 1.00 42.69 116 PHE A N 1
ATOM 880 C CA . PHE A 1 116 ? 64.832 33.842 72.942 1.00 49.73 116 PHE A CA 1
ATOM 881 C C . PHE A 1 116 ? 63.418 34.381 72.940 1.00 48.59 116 PHE A C 1
ATOM 882 O O . PHE A 1 116 ? 62.917 34.858 73.958 1.00 51.87 116 PHE A O 1
ATOM 890 N N . VAL A 1 117 ? 62.786 34.294 71.778 1.00 37.69 117 VAL A N 1
ATOM 891 C CA . VAL A 1 117 ? 61.416 34.730 71.601 1.00 44.08 117 VAL A CA 1
ATOM 892 C C . VAL A 1 117 ? 60.704 33.481 71.134 1.00 44.12 117 VAL A C 1
ATOM 893 O O . VAL A 1 117 ? 61.247 32.727 70.321 1.00 44.91 117 VAL A O 1
ATOM 897 N N . GLU A 1 118 ? 59.503 33.259 71.658 1.00 50.75 118 GLU A N 1
ATOM 898 C CA . GLU A 1 118 ? 58.727 32.065 71.331 1.00 63.99 118 GLU A CA 1
ATOM 899 C C . GLU A 1 118 ? 57.256 32.455 71.186 1.00 65.44 118 GLU A C 1
ATOM 900 O O . GLU A 1 118 ? 56.824 33.451 71.769 1.00 72.61 118 GLU A O 1
ATOM 906 N N . LEU A 1 119 ? 56.486 31.689 70.416 1.00 62.42 119 LEU A N 1
ATOM 907 C CA . LEU A 1 119 ? 55.076 32.023 70.237 1.00 62.01 119 LEU A CA 1
ATOM 908 C C . LEU A 1 119 ? 54.088 30.864 70.128 1.00 64.25 119 LEU A C 1
ATOM 909 O O . LEU A 1 119 ? 53.048 30.872 70.793 1.00 61.96 119 LEU A O 1
ATOM 914 N N . GLU A 1 120 ? 54.400 29.877 69.295 1.00 64.52 120 GLU A N 1
ATOM 915 C CA . GLU A 1 120 ? 53.506 28.732 69.097 1.00 75.34 120 GLU A CA 1
ATOM 916 C C . GLU A 1 120 ? 52.335 29.199 68.255 1.00 71.54 120 GLU A C 1
ATOM 917 O O . GLU A 1 120 ? 51.394 29.818 68.758 1.00 71.23 120 GLU A O 1
ATOM 923 N N . ASP A 1 121 ? 52.402 28.892 66.967 1.00 60.36 121 ASP A N 1
ATOM 924 C CA . ASP A 1 121 ? 51.375 29.310 66.030 1.00 47.75 121 ASP A CA 1
ATOM 925 C C . ASP A 1 121 ? 51.290 28.264 64.932 1.00 50.55 121 ASP A C 1
ATOM 926 O O . ASP A 1 121 ? 52.077 28.288 63.978 1.00 45.86 121 ASP A O 1
ATOM 931 N N . TYR A 1 122 ? 50.353 27.335 65.063 1.00 43.03 122 TYR A N 1
ATOM 932 C CA . TYR A 1 122 ? 50.217 26.306 64.050 1.00 62.83 122 TYR A CA 1
ATOM 933 C C . TYR A 1 122 ? 50.162 27.018 62.704 1.00 53.73 122 TYR A C 1
ATOM 934 O O . TYR A 1 122 ? 50.830 26.634 61.747 1.00 55.81 122 TYR A O 1
ATOM 943 N N . GLU A 1 123 ? 49.371 28.082 62.668 1.00 45.72 123 GLU A N 1
ATOM 944 C CA . GLU A 1 123 ? 49.171 28.879 61.476 1.00 41.41 123 GLU A CA 1
ATOM 945 C C . GLU A 1 123 ? 50.492 29.251 60.806 1.00 43.38 123 GLU A C 1
ATOM 946 O O . GLU A 1 123 ? 50.661 29.049 59.603 1.00 44.74 123 GLU A O 1
ATOM 952 N N . LEU A 1 124 ? 51.426 29.786 61.589 1.00 41.78 124 LEU A N 1
ATOM 953 C CA . LEU A 1 124 ? 52.739 30.195 61.080 1.00 44.35 124 LEU A CA 1
ATOM 954 C C . LEU A 1 124 ? 53.689 29.041 60.737 1.00 52.24 124 LEU A C 1
ATOM 955 O O . LEU A 1 124 ? 54.566 29.182 59.863 1.00 35.92 124 LEU A O 1
ATOM 960 N N . LEU A 1 125 ? 53.519 27.906 61.418 1.00 43.13 125 LEU A N 1
ATOM 961 C CA . LEU A 1 125 ? 54.360 26.737 61.162 1.00 42.15 125 LEU A CA 1
ATOM 962 C C . LEU A 1 125 ? 54.318 26.295 59.708 1.00 41.14 125 LEU A C 1
ATOM 963 O O . LEU A 1 125 ? 55.307 25.777 59.188 1.00 35.13 125 LEU A O 1
ATOM 968 N N . LYS A 1 126 ? 53.177 26.499 59.053 1.00 38.82 126 LYS A N 1
ATOM 969 C CA . LYS A 1 126 ? 53.023 26.089 57.664 1.00 35.99 126 LYS A CA 1
ATOM 970 C C . LYS A 1 126 ? 54.033 26.812 56.770 1.00 32.08 126 LYS A C 1
ATOM 971 O O . LYS A 1 126 ? 54.281 26.408 55.633 1.00 38.21 126 LYS A O 1
ATOM 977 N N . ALA A 1 127 ? 54.617 27.883 57.295 1.00 34.91 127 ALA A N 1
ATOM 978 C CA . ALA A 1 127 ? 55.609 28.663 56.548 1.00 35.17 127 ALA A CA 1
ATOM 979 C C . ALA A 1 127 ? 56.975 27.965 56.584 1.00 50.48 127 ALA A C 1
ATOM 980 O O . ALA A 1 127 ? 57.876 28.296 55.813 1.00 40.04 127 ALA A O 1
ATOM 982 N N . PHE A 1 128 ? 57.119 26.992 57.480 1.00 49.94 128 PHE A N 1
ATOM 983 C CA . PHE A 1 128 ? 58.371 26.262 57.606 1.00 56.02 128 PHE A CA 1
ATOM 984 C C . PHE A 1 128 ? 58.168 24.769 57.357 1.00 59.00 128 PHE A C 1
ATOM 985 O O . PHE A 1 128 ? 58.519 23.943 58.192 1.00 57.76 128 PHE A O 1
ATOM 993 N N . PRO A 1 129 ? 57.604 24.405 56.198 1.00 57.68 129 PRO A N 1
ATOM 994 C CA . PRO A 1 129 ? 57.378 22.987 55.891 1.00 67.73 129 PRO A CA 1
ATOM 995 C C . PRO A 1 129 ? 58.654 22.154 55.997 1.00 65.73 129 PRO A C 1
ATOM 996 O O . PRO A 1 129 ? 58.615 20.931 56.060 1.00 68.48 129 PRO A O 1
ATOM 1000 N N . ASP A 1 130 ? 59.781 22.845 56.037 1.00 67.51 130 ASP A N 1
ATOM 1001 C CA . ASP A 1 130 ? 61.094 22.218 56.108 1.00 79.62 130 ASP A CA 1
ATOM 1002 C C . ASP A 1 130 ? 61.421 21.592 57.478 1.00 74.92 130 ASP A C 1
ATOM 1003 O O . ASP A 1 130 ? 61.857 20.449 57.573 1.00 61.46 130 ASP A O 1
ATOM 1008 N N . ILE A 1 131 ? 61.182 22.357 58.531 1.00 72.89 131 ILE A N 1
ATOM 1009 C CA . ILE A 1 131 ? 61.494 21.961 59.894 1.00 68.70 131 ILE A CA 1
ATOM 1010 C C . ILE A 1 131 ? 60.568 20.979 60.614 1.00 72.60 131 ILE A C 1
ATOM 1011 O O . ILE A 1 131 ? 59.367 21.205 60.735 1.00 75.80 131 ILE A O 1
ATOM 1016 N N . HIS A 1 132 ? 61.160 19.891 61.103 1.00 80.64 132 HIS A N 1
ATOM 1017 C CA . HIS A 1 132 ? 60.452 18.853 61.856 1.00 78.48 132 HIS A CA 1
ATOM 1018 C C . HIS A 1 132 ? 60.945 18.920 63.296 1.00 75.72 132 HIS A C 1
ATOM 1019 O O . HIS A 1 132 ? 62.145 18.813 63.541 1.00 71.55 132 HIS A O 1
ATOM 1026 N N . THR A 1 133 ? 60.035 19.097 64.248 1.00 73.65 133 THR A N 1
ATOM 1027 C CA . THR A 1 133 ? 60.430 19.163 65.652 1.00 75.42 133 THR A CA 1
ATOM 1028 C C . THR A 1 133 ? 59.359 18.580 66.564 1.00 77.25 133 THR A C 1
ATOM 1029 O O . THR A 1 133 ? 58.247 18.283 66.124 1.00 71.17 133 THR A O 1
ATOM 1033 N N . HIS A 1 134 ? 59.710 18.425 67.837 1.00 82.42 134 HIS A N 1
ATOM 1034 C CA . HIS A 1 134 ? 58.799 17.883 68.840 1.00 93.44 134 HIS A CA 1
ATOM 1035 C C . HIS A 1 134 ? 58.008 19.006 69.506 1.00 100.98 134 HIS A C 1
ATOM 1036 O O . HIS A 1 134 ? 57.418 18.807 70.568 1.00 106.31 134 HIS A O 1
ATOM 1043 N N . GLU A 1 135 ? 57.998 20.184 68.886 1.00 104.41 135 GLU A N 1
ATOM 1044 C CA . GLU A 1 135 ? 57.279 21.325 69.444 1.00 103.95 135 GLU A CA 1
ATOM 1045 C C . GLU A 1 135 ? 56.396 22.045 68.433 1.00 105.18 135 GLU A C 1
ATOM 1046 O O . GLU A 1 135 ? 56.547 21.882 67.223 1.00 109.19 135 GLU A O 1
ATOM 1052 N N . VAL A 1 136 ? 55.471 22.848 68.946 1.00 105.32 136 VAL A N 1
ATOM 1053 C CA . VAL A 1 136 ? 54.550 23.596 68.104 1.00 104.99 136 VAL A CA 1
ATOM 1054 C C . VAL A 1 136 ? 54.794 25.092 68.229 1.00 102.06 136 VAL A C 1
ATOM 1055 O O . VAL A 1 136 ? 54.038 25.905 67.695 1.00 104.27 136 VAL A O 1
ATOM 1059 N N . LYS A 1 137 ? 55.853 25.450 68.944 1.00 96.35 137 LYS A N 1
ATOM 1060 C CA . LYS A 1 137 ? 56.189 26.850 69.142 1.00 85.58 137 LYS A CA 1
ATOM 1061 C C . LYS A 1 137 ? 57.339 27.259 68.234 1.00 78.82 137 LYS A C 1
ATOM 1062 O O . LYS A 1 137 ? 58.383 26.607 68.213 1.00 85.64 137 LYS A O 1
ATOM 1068 N N . ILE A 1 138 ? 57.137 28.318 67.456 1.00 64.73 138 ILE A N 1
ATOM 1069 C CA . ILE A 1 138 ? 58.199 28.812 66.599 1.00 49.73 138 ILE A CA 1
ATOM 1070 C C . ILE A 1 138 ? 59.121 29.511 67.585 1.00 48.66 138 ILE A C 1
ATOM 1071 O O . ILE A 1 138 ? 58.671 30.356 68.361 1.00 49.47 138 ILE A O 1
ATOM 1076 N N . LYS A 1 139 ? 60.400 29.147 67.571 1.00 44.55 139 LYS A N 1
ATOM 1077 C CA . LYS A 1 139 ? 61.364 29.721 68.506 1.00 41.01 139 LYS A CA 1
ATOM 1078 C C . LYS A 1 139 ? 62.452 30.527 67.808 1.00 32.59 139 LYS A C 1
ATOM 1079 O O . LYS A 1 139 ? 62.950 30.126 66.767 1.00 40.29 139 LYS A O 1
ATOM 1085 N N . ILE A 1 140 ? 62.825 31.664 68.382 1.00 33.48 140 ILE A N 1
ATOM 1086 C CA . ILE A 1 140 ? 63.859 32.490 67.781 1.00 39.22 140 ILE A CA 1
ATOM 1087 C C . ILE A 1 140 ? 64.923 32.835 68.813 1.00 41.56 140 ILE A C 1
ATOM 1088 O O . ILE A 1 140 ? 64.700 33.652 69.706 1.00 45.11 140 ILE A O 1
ATOM 1093 N N . PRO A 1 141 ? 66.102 32.216 68.699 1.00 44.74 141 PRO A N 1
ATOM 1094 C CA . PRO A 1 141 ? 67.178 32.488 69.648 1.00 40.12 141 PRO A CA 1
ATOM 1095 C C . PRO A 1 141 ? 67.775 33.877 69.491 1.00 42.33 141 PRO A C 1
ATOM 1096 O O . PRO A 1 141 ? 67.925 34.383 68.377 1.00 37.63 141 PRO A O 1
ATOM 1100 N N . ILE A 1 142 ? 68.106 34.483 70.624 1.00 37.52 142 ILE A N 1
ATOM 1101 C CA . ILE A 1 142 ? 68.714 35.800 70.646 1.00 40.30 142 ILE A CA 1
ATOM 1102 C C . ILE A 1 142 ? 70.170 35.684 71.094 1.00 43.88 142 ILE A C 1
ATOM 1103 O O . ILE A 1 142 ? 70.459 35.196 72.181 1.00 50.08 142 ILE A O 1
ATOM 1108 N N . PHE A 1 143 ? 71.079 36.132 70.245 1.00 41.82 143 PHE A N 1
ATOM 1109 C CA . PHE A 1 143 ? 72.495 36.097 70.548 1.00 44.64 143 PHE A CA 1
ATOM 1110 C C . PHE A 1 143 ? 72.942 37.497 70.943 1.00 53.10 143 PHE A C 1
ATOM 1111 O O . PHE A 1 143 ? 72.391 38.492 70.465 1.00 43.09 143 PHE A O 1
ATOM 1119 N N . PRO A 1 144 ? 73.935 37.590 71.845 1.00 53.83 144 PRO A N 1
ATOM 1120 C CA . PRO A 1 144 ? 74.473 38.861 72.329 1.00 52.65 144 PRO A CA 1
ATOM 1121 C C . PRO A 1 144 ? 75.204 39.637 71.248 1.00 51.47 144 PRO A C 1
ATOM 1122 O O . PRO A 1 144 ? 75.588 39.076 70.219 1.00 47.85 144 PRO A O 1
ATOM 1126 N N . ASN A 1 145 ? 75.390 40.930 71.499 1.00 56.97 145 ASN A N 1
ATOM 1127 C CA . ASN A 1 145 ? 76.078 41.816 70.574 1.00 61.39 145 ASN A CA 1
ATOM 1128 C C . ASN A 1 145 ? 77.578 41.545 70.663 1.00 64.92 145 ASN A C 1
ATOM 1129 O O . ASN A 1 145 ? 78.377 42.462 70.854 1.00 67.88 145 ASN A O 1
ATOM 1134 N N . GLU A 1 146 ? 77.949 40.279 70.521 1.00 67.57 146 GLU A N 1
ATOM 1135 C CA . GLU A 1 146 ? 79.338 39.854 70.602 1.00 68.30 146 GLU A CA 1
ATOM 1136 C C . GLU A 1 146 ? 80.273 40.549 69.623 1.00 70.97 146 GLU A C 1
ATOM 1137 O O . GLU A 1 146 ? 80.215 40.315 68.419 1.00 69.64 146 GLU A O 1
ATOM 1143 N N . GLN A 1 147 ? 81.149 41.393 70.154 1.00 81.11 147 GLN A N 1
ATOM 1144 C CA . GLN A 1 147 ? 82.107 42.108 69.325 1.00 83.47 147 GLN A CA 1
ATOM 1145 C C . GLN A 1 147 ? 83.058 41.083 68.716 1.00 81.05 147 GLN A C 1
ATOM 1146 O O . GLN A 1 147 ? 83.586 41.284 67.624 1.00 79.37 147 GLN A O 1
ATOM 1152 N N . ASN A 1 148 ? 83.268 39.984 69.439 1.00 77.77 148 ASN A N 1
ATOM 1153 C CA . ASN A 1 148 ? 84.138 38.901 68.991 1.00 82.92 148 ASN A CA 1
ATOM 1154 C C . ASN A 1 148 ? 83.381 38.064 67.967 1.00 77.81 148 ASN A C 1
ATOM 1155 O O . ASN A 1 148 ? 82.711 37.091 68.310 1.00 70.23 148 ASN A O 1
ATOM 1160 N N . ILE A 1 149 ? 83.514 38.445 66.706 1.00 77.11 149 ILE A N 1
ATOM 1161 C CA . ILE A 1 149 ? 82.826 37.779 65.611 1.00 78.71 149 ILE A CA 1
ATOM 1162 C C . ILE A 1 149 ? 82.924 36.253 65.559 1.00 80.16 149 ILE A C 1
ATOM 1163 O O . ILE A 1 149 ? 81.908 35.562 65.491 1.00 79.59 149 ILE A O 1
ATOM 1168 N N . PRO A 1 150 ? 84.143 35.704 65.593 1.00 82.77 150 PRO A N 1
ATOM 1169 C CA . PRO A 1 150 ? 84.278 34.246 65.540 1.00 82.89 150 PRO A CA 1
ATOM 1170 C C . PRO A 1 150 ? 83.572 33.524 66.689 1.00 80.25 150 PRO A C 1
ATOM 1171 O O . PRO A 1 150 ? 83.173 32.363 66.559 1.00 76.65 150 PRO A O 1
ATOM 1175 N N . LEU A 1 151 ? 83.423 34.211 67.815 1.00 75.53 151 LEU A N 1
ATOM 1176 C CA . LEU A 1 151 ? 82.749 33.620 68.963 1.00 67.97 151 LEU A CA 1
ATOM 1177 C C . LEU A 1 151 ? 81.242 33.685 68.732 1.00 59.30 151 LEU A C 1
ATOM 1178 O O . LEU A 1 151 ? 80.511 32.754 69.065 1.00 54.99 151 LEU A O 1
ATOM 1183 N N . LEU A 1 152 ? 80.781 34.793 68.162 1.00 52.93 152 LEU A N 1
ATOM 1184 C CA . LEU A 1 152 ? 79.364 34.941 67.878 1.00 50.40 152 LEU A CA 1
ATOM 1185 C C . LEU A 1 152 ? 78.981 33.809 66.939 1.00 50.31 152 LEU A C 1
ATOM 1186 O O . LEU A 1 152 ? 77.998 33.107 67.164 1.00 45.26 152 LEU A O 1
ATOM 1191 N N . ALA A 1 153 ? 79.792 33.634 65.898 1.00 48.30 153 ALA A N 1
ATOM 1192 C CA . ALA A 1 153 ? 79.589 32.586 64.902 1.00 53.61 153 ALA A CA 1
ATOM 1193 C C . ALA A 1 153 ? 79.546 31.236 65.589 1.00 58.94 153 ALA A C 1
ATOM 1194 O O . ALA A 1 153 ? 78.713 30.389 65.269 1.00 61.63 153 ALA A O 1
ATOM 1196 N N . LYS A 1 154 ? 80.467 31.054 66.533 1.00 62.19 154 LYS A N 1
ATOM 1197 C CA . LYS A 1 154 ? 80.588 29.824 67.301 1.00 60.64 154 LYS A CA 1
ATOM 1198 C C . LYS A 1 154 ? 79.282 29.502 68.003 1.00 54.94 154 LYS A C 1
ATOM 1199 O O . LYS A 1 154 ? 78.768 28.393 67.894 1.00 45.21 154 LYS A O 1
ATOM 1205 N N . GLU A 1 155 ? 78.749 30.484 68.723 1.00 54.51 155 GLU A N 1
ATOM 1206 C CA . GLU A 1 155 ? 77.504 30.307 69.464 1.00 56.46 155 GLU A CA 1
ATOM 1207 C C . GLU A 1 155 ? 76.324 29.978 68.541 1.00 55.46 155 GLU A C 1
ATOM 1208 O O . GLU A 1 155 ? 75.464 29.160 68.876 1.00 47.19 155 GLU A O 1
ATOM 1214 N N . VAL A 1 156 ? 76.283 30.628 67.384 1.00 39.61 156 VAL A N 1
ATOM 1215 C CA . VAL A 1 156 ? 75.218 30.398 66.424 1.00 42.49 156 VAL A CA 1
ATOM 1216 C C . VAL A 1 156 ? 75.302 28.963 65.912 1.00 43.36 156 VAL A C 1
ATOM 1217 O O . VAL A 1 156 ? 74.288 28.272 65.803 1.00 35.59 156 VAL A O 1
ATOM 1221 N N . GLU A 1 157 ? 76.520 28.518 65.610 1.00 41.35 157 GLU A N 1
ATOM 1222 C CA . GLU A 1 157 ? 76.741 27.161 65.131 1.00 47.30 157 GLU A CA 1
ATOM 1223 C C . GLU A 1 157 ? 76.333 26.147 66.185 1.00 52.29 157 GLU A C 1
ATOM 1224 O O . GLU A 1 157 ? 75.632 25.172 65.892 1.00 52.81 157 GLU A O 1
ATOM 1230 N N . ASN A 1 158 ? 76.781 26.375 67.413 1.00 48.44 158 ASN A N 1
ATOM 1231 C CA . ASN A 1 158 ? 76.459 25.472 68.505 1.00 52.38 158 ASN A CA 1
ATOM 1232 C C . ASN A 1 158 ? 74.958 25.355 68.655 1.00 46.17 158 ASN A C 1
ATOM 1233 O O . ASN A 1 158 ? 74.414 24.253 68.732 1.00 45.84 158 ASN A O 1
ATOM 1238 N N . TYR A 1 159 ? 74.287 26.498 68.683 1.00 47.24 159 TYR A N 1
ATOM 1239 C CA . TYR A 1 159 ? 72.845 26.506 68.831 1.00 43.64 159 TYR A CA 1
ATOM 1240 C C . TYR A 1 159 ? 72.154 25.654 67.765 1.00 42.25 159 TYR A C 1
ATOM 1241 O O . TYR A 1 159 ? 71.481 24.666 68.081 1.00 43.57 159 TYR A O 1
ATOM 1250 N N . PHE A 1 160 ? 72.338 26.030 66.506 1.00 42.47 160 PHE A N 1
ATOM 1251 C CA . PHE A 1 160 ? 71.692 25.326 65.408 1.00 51.95 160 PHE A CA 1
ATOM 1252 C C . PHE A 1 160 ? 72.160 23.907 65.128 1.00 53.84 160 PHE A C 1
ATOM 1253 O O . PHE A 1 160 ? 71.419 23.110 64.549 1.00 50.55 160 PHE A O 1
ATOM 1261 N N . LYS A 1 161 ? 73.380 23.579 65.537 1.00 54.41 161 LYS A N 1
ATOM 1262 C CA . LYS A 1 161 ? 73.865 22.223 65.341 1.00 52.51 161 LYS A CA 1
ATOM 1263 C C . LYS A 1 161 ? 73.145 21.302 66.326 1.00 46.50 161 LYS A C 1
ATOM 1264 O O . LYS A 1 161 ? 72.893 20.138 66.028 1.00 40.83 161 LYS A O 1
ATOM 1270 N N . THR A 1 162 ? 72.766 21.853 67.475 1.00 33.64 162 THR A N 1
ATOM 1271 C CA . THR A 1 162 ? 72.113 21.083 68.512 1.00 43.01 162 THR A CA 1
ATOM 1272 C C . THR A 1 162 ? 70.624 21.340 68.692 1.00 51.94 162 THR A C 1
ATOM 1273 O O . THR A 1 162 ? 69.978 20.692 69.518 1.00 49.23 162 THR A O 1
ATOM 1277 N N . SER A 1 163 ? 70.070 22.273 67.926 1.00 54.00 163 SER A N 1
ATOM 1278 C CA . SER A 1 163 ? 68.646 22.571 68.047 1.00 53.28 163 SER A CA 1
ATOM 1279 C C . SER A 1 163 ? 67.809 22.065 66.874 1.00 49.06 163 SER A C 1
ATOM 1280 O O . SER A 1 163 ? 68.235 22.114 65.719 1.00 54.58 163 SER A O 1
ATOM 1283 N N . GLU A 1 164 ? 66.615 21.571 67.180 1.00 47.80 164 GLU A N 1
ATOM 1284 C CA . GLU A 1 164 ? 65.706 21.076 66.148 1.00 55.11 164 GLU A CA 1
ATOM 1285 C C . GLU A 1 164 ? 65.130 22.256 65.356 1.00 52.58 164 GLU A C 1
ATOM 1286 O O . GLU A 1 164 ? 64.941 22.160 64.142 1.00 46.50 164 GLU A O 1
ATOM 1292 N N . ASP A 1 165 ? 64.862 23.363 66.047 1.00 36.61 165 ASP A N 1
ATOM 1293 C CA . ASP A 1 165 ? 64.313 24.561 65.412 1.00 50.23 165 ASP A CA 1
ATOM 1294 C C . ASP A 1 165 ? 65.365 25.313 64.612 1.00 46.36 165 ASP A C 1
ATOM 1295 O O . ASP A 1 165 ? 66.461 25.572 65.111 1.00 49.93 165 ASP A O 1
ATOM 1300 N N . LYS A 1 166 ? 65.033 25.666 63.374 1.00 30.20 166 LYS A N 1
ATOM 1301 C CA . LYS A 1 166 ? 65.965 26.401 62.535 1.00 36.14 166 LYS A CA 1
ATOM 1302 C C . LYS A 1 166 ? 65.225 27.468 61.734 1.00 40.05 166 LYS A C 1
ATOM 1303 O O . LYS A 1 166 ? 65.338 27.568 60.512 1.00 45.08 166 LYS A O 1
ATOM 1309 N N . TYR A 1 167 ? 64.478 28.279 62.468 1.00 39.81 167 TYR A N 1
ATOM 1310 C CA . TYR A 1 167 ? 63.667 29.351 61.907 1.00 43.32 167 TYR A CA 1
ATOM 1311 C C . TYR A 1 167 ? 64.454 30.600 61.556 1.00 41.56 167 TYR A C 1
ATOM 1312 O O . TYR A 1 167 ? 64.262 31.189 60.494 1.00 39.68 167 TYR A O 1
ATOM 1321 N N . GLY A 1 168 ? 65.333 30.999 62.463 1.00 34.79 168 GLY A N 1
ATOM 1322 C CA . GLY A 1 168 ? 66.152 32.177 62.263 1.00 33.59 168 GLY A CA 1
ATOM 1323 C C . GLY A 1 168 ? 66.694 32.619 63.608 1.00 34.74 168 GLY A C 1
ATOM 1324 O O . GLY A 1 168 ? 66.464 31.952 64.624 1.00 24.92 168 GLY A O 1
ATOM 1325 N N . PHE A 1 169 ? 67.425 33.724 63.642 1.00 23.51 169 PHE A N 1
ATOM 1326 C CA . PHE A 1 169 ? 67.939 34.191 64.923 1.00 39.55 169 PHE A CA 1
ATOM 1327 C C . PHE A 1 169 ? 68.078 35.689 64.959 1.00 36.59 169 PHE A C 1
ATOM 1328 O O . PHE A 1 169 ? 68.108 36.355 63.919 1.00 38.54 169 PHE A O 1
ATOM 1336 N N . LEU A 1 170 ? 68.209 36.195 66.178 1.00 42.56 170 LEU A N 1
ATOM 1337 C CA . LEU A 1 170 ? 68.342 37.611 66.432 1.00 31.11 170 LEU A CA 1
ATOM 1338 C C . LEU A 1 170 ? 69.664 37.949 67.114 1.00 48.33 170 LEU A C 1
ATOM 1339 O O . LEU A 1 170 ? 70.081 37.280 68.052 1.00 41.75 170 LEU A O 1
ATOM 1344 N N . ILE A 1 171 ? 70.329 38.983 66.625 1.00 47.68 171 ILE A N 1
ATOM 1345 C CA . ILE A 1 171 ? 71.559 39.429 67.241 1.00 44.42 171 ILE A CA 1
ATOM 1346 C C . ILE A 1 171 ? 71.208 40.812 67.770 1.00 47.23 171 ILE A C 1
ATOM 1347 O O . ILE A 1 171 ? 70.947 41.727 66.991 1.00 42.78 171 ILE A O 1
ATOM 1352 N N . ARG A 1 172 ? 71.170 40.944 69.095 1.00 41.97 172 ARG A N 1
ATOM 1353 C CA . ARG A 1 172 ? 70.827 42.210 69.753 1.00 51.78 172 ARG A CA 1
ATOM 1354 C C . ARG A 1 172 ? 71.617 43.378 69.180 1.00 51.31 172 ARG A C 1
ATOM 1355 O O . ARG A 1 172 ? 72.839 43.311 69.032 1.00 64.70 172 ARG A O 1
ATOM 1363 N N . GLY A 1 173 ? 70.910 44.446 68.847 1.00 52.67 173 GLY A N 1
ATOM 1364 C CA . GLY A 1 173 ? 71.568 45.608 68.292 1.00 69.46 173 GLY A CA 1
ATOM 1365 C C . GLY A 1 173 ? 72.039 45.457 66.857 1.00 76.96 173 GLY A C 1
ATOM 1366 O O . GLY A 1 173 ? 72.684 46.361 66.328 1.00 88.74 173 GLY A O 1
ATOM 1367 N N . HIS A 1 174 ? 71.729 44.334 66.215 1.00 74.99 174 HIS A N 1
ATOM 1368 C CA . HIS A 1 174 ? 72.153 44.144 64.833 1.00 70.69 174 HIS A CA 1
ATOM 1369 C C . HIS A 1 174 ? 70.987 43.809 63.893 1.00 71.50 174 HIS A C 1
ATOM 1370 O O . HIS A 1 174 ? 70.904 44.360 62.791 1.00 66.76 174 HIS A O 1
ATOM 1377 N N . GLY A 1 175 ? 70.093 42.916 64.317 1.00 62.48 175 GLY A N 1
ATOM 1378 C CA . GLY A 1 175 ? 68.955 42.566 63.477 1.00 61.21 175 GLY A CA 1
ATOM 1379 C C . GLY A 1 175 ? 68.603 41.089 63.314 1.00 60.44 175 GLY A C 1
ATOM 1380 O O . GLY A 1 175 ? 69.326 40.205 63.779 1.00 58.99 175 GLY A O 1
ATOM 1381 N N . LEU A 1 176 ? 67.485 40.831 62.635 1.00 50.82 176 LEU A N 1
ATOM 1382 C CA . LEU A 1 176 ? 66.987 39.477 62.387 1.00 43.02 176 LEU A CA 1
ATOM 1383 C C . LEU A 1 176 ? 67.645 38.787 61.199 1.00 35.67 176 LEU A C 1
ATOM 1384 O O . LEU A 1 176 ? 67.954 39.431 60.191 1.00 40.13 176 LEU A O 1
ATOM 1389 N N . TYR A 1 177 ? 67.845 37.474 61.321 1.00 31.21 177 TYR A N 1
ATOM 1390 C CA . TYR A 1 177 ? 68.427 36.665 60.246 1.00 24.33 177 TYR A CA 1
ATOM 1391 C C . TYR A 1 177 ? 67.561 35.450 59.949 1.00 29.86 177 TYR A C 1
ATOM 1392 O O . TYR A 1 177 ? 67.095 34.780 60.869 1.00 29.24 177 TYR A O 1
ATOM 1401 N N . THR A 1 178 ? 67.329 35.181 58.666 1.00 27.56 178 THR A N 1
ATOM 1402 C CA . THR A 1 178 ? 66.566 34.006 58.247 1.00 22.39 178 THR A CA 1
ATOM 1403 C C . THR A 1 178 ? 67.173 33.544 56.939 1.00 27.28 178 THR A C 1
ATOM 1404 O O . THR A 1 178 ? 68.066 34.200 56.394 1.00 24.88 178 THR A O 1
ATOM 1408 N N . TRP A 1 179 ? 66.669 32.433 56.420 1.00 24.23 179 TRP A N 1
ATOM 1409 C CA . TRP A 1 179 ? 67.225 31.851 55.209 1.00 31.33 179 TRP A CA 1
ATOM 1410 C C . TRP A 1 179 ? 66.200 30.920 54.589 1.00 34.27 179 TRP A C 1
ATOM 1411 O O . TRP A 1 179 ? 65.183 30.591 55.211 1.00 21.88 179 TRP A O 1
ATOM 1422 N N . GLY A 1 180 ? 66.489 30.475 53.371 1.00 29.07 180 GLY A N 1
ATOM 1423 C CA . GLY A 1 180 ? 65.586 29.569 52.701 1.00 27.91 180 GLY A CA 1
ATOM 1424 C C . GLY A 1 180 ? 66.252 28.870 51.540 1.00 34.87 180 GLY A C 1
ATOM 1425 O O . GLY A 1 180 ? 67.331 29.273 51.095 1.00 28.59 180 GLY A O 1
ATOM 1426 N N . ARG A 1 181 ? 65.603 27.815 51.054 1.00 35.16 181 ARG A N 1
ATOM 1427 C CA . ARG A 1 181 ? 66.096 27.053 49.915 1.00 33.63 181 ARG A CA 1
ATOM 1428 C C . ARG A 1 181 ? 66.019 27.942 48.671 1.00 36.17 181 ARG A C 1
ATOM 1429 O O . ARG A 1 181 ? 66.680 27.683 47.667 1.00 32.40 181 ARG A O 1
ATOM 1437 N N . SER A 1 182 ? 65.209 29.000 48.765 1.00 31.17 182 SER A N 1
ATOM 1438 C CA . SER A 1 182 ? 65.038 29.997 47.695 1.00 39.80 182 SER A CA 1
ATOM 1439 C C . SER A 1 182 ? 64.804 31.368 48.346 1.00 29.80 182 SER A C 1
ATOM 1440 O O . SER A 1 182 ? 64.413 31.446 49.516 1.00 34.04 182 SER A O 1
ATOM 1451 N N . GLU A 1 184 ? 62.462 33.329 47.854 1.00 29.17 184 GLU A N 1
ATOM 1452 C CA . GLU A 1 184 ? 61.056 33.406 48.191 1.00 37.48 184 GLU A CA 1
ATOM 1453 C C . GLU A 1 184 ? 60.852 32.776 49.541 1.00 31.80 184 GLU A C 1
ATOM 1454 O O . GLU A 1 184 ? 60.155 33.329 50.388 1.00 31.44 184 GLU A O 1
ATOM 1460 N N . GLU A 1 185 ? 61.481 31.629 49.767 1.00 26.97 185 GLU A N 1
ATOM 1461 C CA . GLU A 1 185 ? 61.306 30.960 51.048 1.00 28.25 185 GLU A CA 1
ATOM 1462 C C . GLU A 1 185 ? 61.892 31.795 52.192 1.00 26.48 185 GLU A C 1
ATOM 1463 O O . GLU A 1 185 ? 61.313 31.870 53.279 1.00 21.29 185 GLU A O 1
ATOM 1469 N N . ALA A 1 186 ? 63.029 32.433 51.952 1.00 21.78 186 ALA A N 1
ATOM 1470 C CA . ALA A 1 186 ? 63.628 33.269 52.986 1.00 27.35 186 ALA A CA 1
ATOM 1471 C C . ALA A 1 186 ? 62.724 34.475 53.311 1.00 30.95 186 ALA A C 1
ATOM 1472 O O . ALA A 1 186 ? 62.499 34.804 54.482 1.00 24.36 186 ALA A O 1
ATOM 1474 N N . LEU A 1 187 ? 62.194 35.127 52.277 1.00 20.23 187 LEU A N 1
ATOM 1475 C CA . LEU A 1 187 ? 61.333 36.284 52.506 1.00 26.36 187 LEU A CA 1
ATOM 1476 C C . LEU A 1 187 ? 60.106 35.868 53.308 1.00 27.68 187 LEU A C 1
ATOM 1477 O O . LEU A 1 187 ? 59.683 36.563 54.237 1.00 19.51 187 LEU A O 1
ATOM 1482 N N . ILE A 1 188 ? 59.550 34.712 52.967 1.00 31.53 188 ILE A N 1
ATOM 1483 C CA . ILE A 1 188 ? 58.382 34.236 53.684 1.00 34.24 188 ILE A CA 1
ATOM 1484 C C . ILE A 1 188 ? 58.731 33.999 55.141 1.00 26.49 188 ILE A C 1
ATOM 1485 O O . ILE A 1 188 ? 57.937 34.289 56.040 1.00 22.52 188 ILE A O 1
ATOM 1490 N N . HIS A 1 189 ? 59.922 33.477 55.386 1.00 28.52 189 HIS A N 1
ATOM 1491 C CA . HIS A 1 189 ? 60.312 33.226 56.762 1.00 29.71 189 HIS A CA 1
ATOM 1492 C C . HIS A 1 189 ? 60.487 34.534 57.490 1.00 28.18 189 HIS A C 1
ATOM 1493 O O . HIS A 1 189 ? 60.086 34.667 58.648 1.00 20.50 189 HIS A O 1
ATOM 1500 N N . THR A 1 190 ? 61.060 35.513 56.798 1.00 25.26 190 THR A N 1
ATOM 1501 C CA . THR A 1 190 ? 61.268 36.813 57.400 1.00 31.05 190 THR A CA 1
ATOM 1502 C C . THR A 1 190 ? 59.936 37.397 57.851 1.00 35.13 190 THR A C 1
ATOM 1503 O O . THR A 1 190 ? 59.802 37.922 58.963 1.00 28.91 190 THR A O 1
ATOM 1507 N N . GLU A 1 191 ? 58.945 37.308 56.977 1.00 24.72 191 GLU A N 1
ATOM 1508 C CA . GLU A 1 191 ? 57.642 37.845 57.304 1.00 29.34 191 GLU A CA 1
ATOM 1509 C C . GLU A 1 191 ? 57.082 37.154 58.548 1.00 25.99 191 GLU A C 1
ATOM 1510 O O . GLU A 1 191 ? 56.612 37.819 59.479 1.00 25.07 191 GLU A O 1
ATOM 1516 N N . ALA A 1 192 ? 57.158 35.824 58.572 1.00 28.19 192 ALA A N 1
ATOM 1517 C CA . ALA A 1 192 ? 56.650 35.044 59.708 1.00 34.68 192 ALA A CA 1
ATOM 1518 C C . ALA A 1 192 ? 57.286 35.485 61.019 1.00 37.69 192 ALA A C 1
ATOM 1519 O O . ALA A 1 192 ? 56.593 35.677 62.031 1.00 28.27 192 ALA A O 1
ATOM 1521 N N . LEU A 1 193 ? 58.603 35.667 60.993 1.00 22.96 193 LEU A N 1
ATOM 1522 C CA . LEU A 1 193 ? 59.306 36.069 62.195 1.00 38.50 193 LEU A CA 1
ATOM 1523 C C . LEU A 1 193 ? 58.996 37.528 62.551 1.00 44.49 193 LEU A C 1
ATOM 1524 O O . LEU A 1 193 ? 58.759 37.843 63.722 1.00 45.82 193 LEU A O 1
ATOM 1529 N N . GLU A 1 194 ? 58.967 38.409 61.554 1.00 27.57 194 GLU A N 1
ATOM 1530 C CA . GLU A 1 194 ? 58.641 39.802 61.818 1.00 29.11 194 GLU A CA 1
ATOM 1531 C C . GLU A 1 194 ? 57.234 39.901 62.423 1.00 39.23 194 GLU A C 1
ATOM 1532 O O . GLU A 1 194 ? 56.949 40.807 63.209 1.00 30.55 194 GLU A O 1
ATOM 1538 N N . PHE A 1 195 ? 56.360 38.965 62.049 1.00 32.36 195 PHE A N 1
ATOM 1539 C CA . PHE A 1 195 ? 55.002 38.939 62.576 1.00 30.01 195 PHE A CA 1
ATOM 1540 C C . PHE A 1 195 ? 55.073 38.634 64.076 1.00 37.82 195 PHE A C 1
ATOM 1541 O O . PHE A 1 195 ? 54.427 39.284 64.905 1.00 30.39 195 PHE A O 1
ATOM 1549 N N . ILE A 1 196 ? 55.862 37.626 64.419 1.00 29.83 196 ILE A N 1
ATOM 1550 C CA . ILE A 1 196 ? 55.994 37.245 65.812 1.00 41.51 196 ILE A CA 1
ATOM 1551 C C . ILE A 1 196 ? 56.555 38.399 66.639 1.00 40.53 196 ILE A C 1
ATOM 1552 O O . ILE A 1 196 ? 56.132 38.620 67.770 1.00 38.61 196 ILE A O 1
ATOM 1557 N N . PHE A 1 197 ? 57.491 39.151 66.076 1.00 33.45 197 PHE A N 1
ATOM 1558 C CA . PHE A 1 197 ? 58.062 40.253 66.828 1.00 38.12 197 PHE A CA 1
ATOM 1559 C C . PHE A 1 197 ? 56.999 41.299 67.127 1.00 47.61 197 PHE A C 1
ATOM 1560 O O . PHE A 1 197 ? 57.038 41.961 68.166 1.00 44.75 197 PHE A O 1
ATOM 1568 N N . GLU A 1 198 ? 56.048 41.434 66.206 1.00 45.67 198 GLU A N 1
ATOM 1569 C CA . GLU A 1 198 ? 54.965 42.387 66.346 1.00 47.40 198 GLU A CA 1
ATOM 1570 C C . GLU A 1 198 ? 54.050 41.967 67.479 1.00 45.83 198 GLU A C 1
ATOM 1571 O O . GLU A 1 198 ? 53.726 42.754 68.358 1.00 47.66 198 GLU A O 1
ATOM 1577 N N . CYS A 1 199 ? 53.632 40.715 67.465 1.00 42.77 199 CYS A N 1
ATOM 1578 C CA . CYS A 1 199 ? 52.757 40.239 68.514 1.00 54.01 199 CYS A CA 1
ATOM 1579 C C . CYS A 1 199 ? 53.469 40.277 69.857 1.00 57.28 199 CYS A C 1
ATOM 1580 O O . CYS A 1 199 ? 52.914 40.755 70.844 1.00 56.60 199 CYS A O 1
ATOM 1583 N N . GLU A 1 200 ? 54.706 39.786 69.884 1.00 61.19 200 GLU A N 1
ATOM 1584 C CA . GLU A 1 200 ? 55.488 39.738 71.115 1.00 64.05 200 GLU A CA 1
ATOM 1585 C C . GLU A 1 200 ? 55.496 41.082 71.830 1.00 64.95 200 GLU A C 1
ATOM 1586 O O . GLU A 1 200 ? 55.187 41.169 73.020 1.00 69.30 200 GLU A O 1
ATOM 1592 N N . LEU A 1 201 ? 55.840 42.133 71.101 1.00 61.03 201 LEU A N 1
ATOM 1593 C CA . LEU A 1 201 ? 55.879 43.454 71.695 1.00 61.81 201 LEU A CA 1
ATOM 1594 C C . LEU A 1 201 ? 54.492 43.898 72.103 1.00 65.91 201 LEU A C 1
ATOM 1595 O O . LEU A 1 201 ? 54.254 44.191 73.272 1.00 72.81 201 LEU A O 1
ATOM 1600 N N . LYS A 1 202 ? 53.579 43.945 71.138 1.00 70.77 202 LYS A N 1
ATOM 1601 C CA . LYS A 1 202 ? 52.213 44.373 71.404 1.00 65.95 202 LYS A CA 1
ATOM 1602 C C . LYS A 1 202 ? 51.677 43.738 72.674 1.00 67.83 202 LYS A C 1
ATOM 1603 O O . LYS A 1 202 ? 50.902 44.358 73.398 1.00 70.11 202 LYS A O 1
ATOM 1609 N N . LEU A 1 203 ? 52.095 42.508 72.951 1.00 66.65 203 LEU A N 1
ATOM 1610 C CA . LEU A 1 203 ? 51.667 41.832 74.169 1.00 70.34 203 LEU A CA 1
ATOM 1611 C C . LEU A 1 203 ? 52.273 42.598 75.338 1.00 81.63 203 LEU A C 1
ATOM 1612 O O . LEU A 1 203 ? 51.579 42.981 76.282 1.00 87.02 203 LEU A O 1
ATOM 1617 N N . LEU A 1 204 ? 53.580 42.827 75.251 1.00 88.99 204 LEU A N 1
ATOM 1618 C CA . LEU A 1 204 ? 54.318 43.531 76.287 1.00 88.17 204 LEU A CA 1
ATOM 1619 C C . LEU A 1 204 ? 53.993 45.024 76.327 1.00 87.12 204 LEU A C 1
ATOM 1620 O O . LEU A 1 204 ? 54.838 45.848 76.664 1.00 90.57 204 LEU A O 1
ATOM 1625 N N . SER A 1 205 ? 52.761 45.359 75.960 1.00 84.23 205 SER A N 1
ATOM 1626 C CA . SER A 1 205 ? 52.265 46.733 75.993 1.00 88.94 205 SER A CA 1
ATOM 1627 C C . SER A 1 205 ? 51.066 46.636 76.920 1.00 92.53 205 SER A C 1
ATOM 1628 O O . SER A 1 205 ? 50.297 47.581 77.108 1.00 88.27 205 SER A O 1
ATOM 1631 N N . PHE A 1 206 ? 50.929 45.442 77.480 1.00 92.36 206 PHE A N 1
ATOM 1632 C CA . PHE A 1 206 ? 49.866 45.101 78.401 1.00 94.22 206 PHE A CA 1
ATOM 1633 C C . PHE A 1 206 ? 50.398 43.874 79.134 1.00 96.42 206 PHE A C 1
ATOM 1634 O O . PHE A 1 206 ? 49.898 42.763 78.958 1.00 100.17 206 PHE A O 1
ATOM 1636 N N . HIS A 1 207 ? 51.435 44.081 79.940 1.00 98.12 207 HIS A N 1
ATOM 1637 C CA . HIS A 1 207 ? 52.044 42.987 80.685 1.00 97.66 207 HIS A CA 1
ATOM 1638 C C . HIS A 1 207 ? 53.226 43.505 81.509 1.00 98.36 207 HIS A C 1
ATOM 1639 O O . HIS A 1 207 ? 54.262 42.808 81.566 1.00 96.22 207 HIS A O 1
ATOM 1646 N N . ASN B 1 2 ? 64.033 14.019 97.686 1.00 102.95 2 ASN B N 1
ATOM 1647 C CA . ASN B 1 2 ? 65.324 14.108 96.947 1.00 104.17 2 ASN B CA 1
ATOM 1648 C C . ASN B 1 2 ? 65.914 12.716 96.716 1.00 102.64 2 ASN B C 1
ATOM 1649 O O . ASN B 1 2 ? 66.897 12.558 95.992 1.00 101.10 2 ASN B O 1
ATOM 1654 N N . VAL B 1 3 ? 65.294 11.714 97.336 1.00 100.40 3 VAL B N 1
ATOM 1655 C CA . VAL B 1 3 ? 65.702 10.311 97.227 1.00 98.51 3 VAL B CA 1
ATOM 1656 C C . VAL B 1 3 ? 67.203 10.017 97.235 1.00 95.22 3 VAL B C 1
ATOM 1657 O O . VAL B 1 3 ? 68.030 10.905 97.446 1.00 91.49 3 VAL B O 1
ATOM 1661 N N . GLU B 1 4 ? 67.537 8.748 97.012 1.00 91.87 4 GLU B N 1
ATOM 1662 C CA . GLU B 1 4 ? 68.921 8.294 97.005 1.00 84.74 4 GLU B CA 1
ATOM 1663 C C . GLU B 1 4 ? 69.581 8.481 95.648 1.00 77.29 4 GLU B C 1
ATOM 1664 O O . GLU B 1 4 ? 70.479 7.728 95.262 1.00 75.93 4 GLU B O 1
ATOM 1670 N N . LEU B 1 5 ? 69.119 9.487 94.920 1.00 64.47 5 LEU B N 1
ATOM 1671 C CA . LEU B 1 5 ? 69.680 9.802 93.618 1.00 58.10 5 LEU B CA 1
ATOM 1672 C C . LEU B 1 5 ? 71.171 10.098 93.815 1.00 56.84 5 LEU B C 1
ATOM 1673 O O . LEU B 1 5 ? 72.009 9.676 93.019 1.00 42.67 5 LEU B O 1
ATOM 1678 N N . PHE B 1 6 ? 71.489 10.826 94.884 1.00 46.23 6 PHE B N 1
ATOM 1679 C CA . PHE B 1 6 ? 72.867 11.195 95.178 1.00 52.42 6 PHE B CA 1
ATOM 1680 C C . PHE B 1 6 ? 73.799 10.003 95.374 1.00 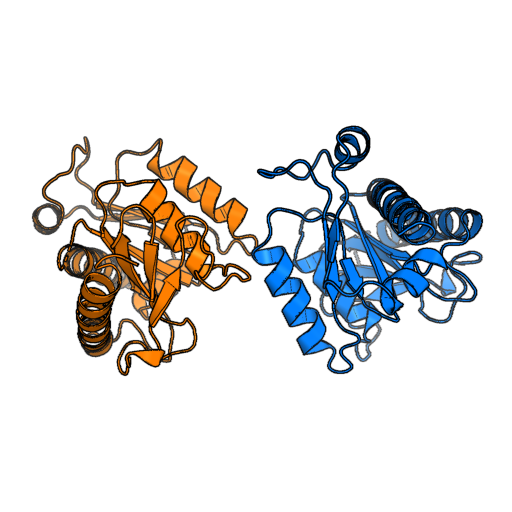49.99 6 PHE B C 1
ATOM 1681 O O . PHE B 1 6 ? 74.965 10.043 94.984 1.00 47.79 6 PHE B O 1
ATOM 1689 N N . LYS B 1 7 ? 73.283 8.942 95.975 1.00 43.56 7 LYS B N 1
ATOM 1690 C CA . LYS B 1 7 ? 74.093 7.765 96.216 1.00 46.11 7 LYS B CA 1
ATOM 1691 C C . LYS B 1 7 ? 74.436 7.129 94.871 1.00 51.22 7 LYS B C 1
ATOM 1692 O O . LYS B 1 7 ? 75.591 6.776 94.599 1.00 46.04 7 LYS B O 1
ATOM 1698 N N . LYS B 1 8 ? 73.426 6.999 94.022 1.00 41.22 8 LYS B N 1
ATOM 1699 C CA . LYS B 1 8 ? 73.622 6.390 92.721 1.00 44.98 8 LYS B CA 1
ATOM 1700 C C . LYS B 1 8 ? 74.548 7.228 91.866 1.00 42.18 8 LYS B C 1
ATOM 1701 O O . LYS B 1 8 ? 75.355 6.692 91.111 1.00 37.67 8 LYS B O 1
ATOM 1707 N N . PHE B 1 9 ? 74.433 8.543 91.994 1.00 38.11 9 PHE B N 1
ATOM 1708 C CA . PHE B 1 9 ? 75.261 9.442 91.219 1.00 38.56 9 PHE B CA 1
ATOM 1709 C C . PHE B 1 9 ? 76.720 9.230 91.590 1.00 45.69 9 PHE B C 1
ATOM 1710 O O . PHE B 1 9 ? 77.574 9.075 90.712 1.00 43.11 9 PHE B O 1
ATOM 1718 N N . SER B 1 10 ? 76.992 9.206 92.894 1.00 45.07 10 SER B N 1
ATOM 1719 C CA . SER B 1 10 ? 78.347 9.005 93.401 1.00 42.55 10 SER B CA 1
ATOM 1720 C C . SER B 1 10 ? 78.977 7.723 92.883 1.00 39.30 10 SER B C 1
ATOM 1721 O O . SER B 1 10 ? 80.165 7.687 92.544 1.00 49.47 10 SER B O 1
ATOM 1724 N N . GLU B 1 11 ? 78.185 6.664 92.831 1.00 29.40 11 GLU B N 1
ATOM 1725 C CA . GLU B 1 11 ? 78.693 5.388 92.364 1.00 39.78 11 GLU B CA 1
ATOM 1726 C C . GLU B 1 11 ? 79.075 5.498 90.899 1.00 32.90 11 GLU B C 1
ATOM 1727 O O . GLU B 1 11 ? 80.123 5.009 90.480 1.00 34.61 11 GLU B O 1
ATOM 1733 N N . LYS B 1 12 ? 78.222 6.160 90.130 1.00 32.50 12 LYS B N 1
ATOM 1734 C CA . LYS B 1 12 ? 78.469 6.330 88.715 1.00 41.44 12 LYS B CA 1
ATOM 1735 C C . LYS B 1 12 ? 79.675 7.220 88.456 1.00 34.55 12 LYS B C 1
ATOM 1736 O O . LYS B 1 12 ? 80.414 6.999 87.501 1.00 31.79 12 LYS B O 1
ATOM 1742 N N . VAL B 1 13 ? 79.881 8.222 89.300 1.00 32.69 13 VAL B N 1
ATOM 1743 C CA . VAL B 1 13 ? 81.035 9.083 89.125 1.00 30.24 13 VAL B CA 1
ATOM 1744 C C . VAL B 1 13 ? 82.283 8.206 89.219 1.00 35.34 13 VAL B C 1
ATOM 1745 O O . VAL B 1 13 ? 83.126 8.211 88.320 1.00 36.55 13 VAL B O 1
ATOM 1749 N N . GLU B 1 14 ? 82.382 7.434 90.294 1.00 29.27 14 GLU B N 1
ATOM 1750 C CA . GLU B 1 14 ? 83.536 6.567 90.493 1.00 38.39 14 GLU B CA 1
ATOM 1751 C C . GLU B 1 14 ? 83.702 5.612 89.324 1.00 39.87 14 GLU B C 1
ATOM 1752 O O . GLU B 1 14 ? 84.810 5.407 88.818 1.00 37.53 14 GLU B O 1
ATOM 1758 N N . GLU B 1 15 ? 82.585 5.040 88.897 1.00 35.48 15 GLU B N 1
ATOM 1759 C CA . GLU B 1 15 ? 82.580 4.110 87.789 1.00 36.41 15 GLU B CA 1
ATOM 1760 C C . GLU B 1 15 ? 83.155 4.811 86.563 1.00 38.28 15 GLU B C 1
ATOM 1761 O O . GLU B 1 15 ? 84.041 4.285 85.891 1.00 38.67 15 GLU B O 1
ATOM 1767 N N . ILE B 1 16 ? 82.659 6.012 86.294 1.00 27.84 16 ILE B N 1
ATOM 1768 C CA . ILE B 1 16 ? 83.099 6.790 85.145 1.00 31.04 16 ILE B CA 1
ATOM 1769 C C . ILE B 1 16 ? 84.561 7.212 85.249 1.00 30.38 16 ILE B C 1
ATOM 1770 O O . ILE B 1 16 ? 85.305 7.075 84.281 1.00 29.91 16 ILE B O 1
ATOM 1775 N N . ILE B 1 17 ? 84.978 7.722 86.410 1.00 26.86 17 ILE B N 1
ATOM 1776 C CA . ILE B 1 17 ? 86.377 8.130 86.581 1.00 21.96 17 ILE B CA 1
ATOM 1777 C C . ILE B 1 17 ? 87.328 6.967 86.272 1.00 27.68 17 ILE B C 1
ATOM 1778 O O . ILE B 1 17 ? 88.381 7.159 85.658 1.00 36.06 17 ILE B O 1
ATOM 1783 N N . GLU B 1 18 ? 86.937 5.760 86.672 1.00 23.75 18 GLU B N 1
ATOM 1784 C CA . GLU B 1 18 ? 87.760 4.567 86.459 1.00 20.95 18 GLU B CA 1
ATOM 1785 C C . GLU B 1 18 ? 87.753 4.128 85.009 1.00 23.57 18 GLU B C 1
ATOM 1786 O O . GLU B 1 18 ? 88.757 3.641 84.483 1.00 29.06 18 GLU B O 1
ATOM 1792 N N . ALA B 1 19 ? 86.611 4.289 84.355 1.00 24.86 19 ALA B N 1
ATOM 1793 C CA . ALA B 1 19 ? 86.511 3.897 82.965 1.00 16.54 19 ALA B CA 1
ATOM 1794 C C . ALA B 1 19 ? 87.466 4.770 82.139 1.00 22.87 19 ALA B C 1
ATOM 1795 O O . ALA B 1 19 ? 88.141 4.304 81.208 1.00 20.32 19 ALA B O 1
ATOM 1797 N N . GLY B 1 20 ? 87.517 6.042 82.505 1.00 18.22 20 GLY B N 1
ATOM 1798 C CA . GLY B 1 20 ? 88.378 6.979 81.814 1.00 35.28 20 GLY B CA 1
ATOM 1799 C C . GLY B 1 20 ? 89.844 6.621 81.919 1.00 31.47 20 GLY B C 1
ATOM 1800 O O . GLY B 1 20 ? 90.565 6.662 80.924 1.00 32.11 20 GLY B O 1
ATOM 1801 N N . ARG B 1 21 ? 90.285 6.258 83.119 1.00 31.13 21 ARG B N 1
ATOM 1802 C CA . ARG B 1 21 ? 91.686 5.918 83.322 1.00 27.71 21 ARG B CA 1
ATOM 1803 C C . ARG B 1 21 ? 92.028 4.707 82.484 1.00 27.79 21 ARG B C 1
ATOM 1804 O O . ARG B 1 21 ? 93.087 4.646 81.850 1.00 28.59 21 ARG B O 1
ATOM 1812 N N . ILE B 1 22 ? 91.104 3.752 82.465 1.00 29.71 22 ILE B N 1
ATOM 1813 C CA . ILE B 1 22 ? 91.295 2.528 81.706 1.00 25.42 22 ILE B CA 1
ATOM 1814 C C . ILE B 1 22 ? 91.398 2.849 80.219 1.00 31.71 22 ILE B C 1
ATOM 1815 O O . ILE B 1 22 ? 92.322 2.382 79.540 1.00 25.84 22 ILE B O 1
ATOM 1820 N N . LEU B 1 23 ? 90.457 3.661 79.727 1.00 29.64 23 LEU B N 1
ATOM 1821 C CA . LEU B 1 23 ? 90.442 4.058 78.319 1.00 25.34 23 LEU B CA 1
ATOM 1822 C C . LEU B 1 23 ? 91.719 4.805 77.951 1.00 28.51 23 LEU B C 1
ATOM 1823 O O . LEU B 1 23 ? 92.311 4.555 76.908 1.00 26.38 23 LEU B O 1
ATOM 1828 N N . HIS B 1 24 ? 92.139 5.725 78.813 1.00 23.10 24 HIS B N 1
ATOM 1829 C CA . HIS B 1 24 ? 93.345 6.484 78.544 1.00 26.87 24 HIS B CA 1
ATOM 1830 C C . HIS B 1 24 ? 94.581 5.577 78.531 1.00 30.23 24 HIS B C 1
ATOM 1831 O O . HIS B 1 24 ? 95.481 5.780 77.722 1.00 31.34 24 HIS B O 1
ATOM 1838 N N . SER B 1 25 ? 94.617 4.565 79.395 1.00 20.63 25 SER B N 1
ATOM 1839 C CA . SER B 1 25 ? 95.771 3.676 79.404 1.00 27.87 25 SER B CA 1
ATOM 1840 C C . SER B 1 25 ? 95.883 2.956 78.066 1.00 33.42 25 SER B C 1
ATOM 1841 O O . SER B 1 25 ? 96.967 2.531 77.679 1.00 32.91 25 SER B O 1
ATOM 1844 N N . ARG B 1 26 ? 94.762 2.829 77.354 1.00 31.51 26 ARG B N 1
ATOM 1845 C CA . ARG B 1 26 ? 94.772 2.182 76.044 1.00 27.93 26 ARG B CA 1
ATOM 1846 C C . ARG B 1 26 ? 95.075 3.210 74.947 1.00 33.79 26 ARG B C 1
ATOM 1847 O O . ARG B 1 26 ? 95.320 2.849 73.802 1.00 26.83 26 ARG B O 1
ATOM 1855 N N . GLY B 1 27 ? 95.079 4.491 75.308 1.00 28.52 27 GLY B N 1
ATOM 1856 C CA . GLY B 1 27 ? 95.309 5.523 74.315 1.00 26.66 27 GLY B CA 1
ATOM 1857 C C . GLY B 1 27 ? 94.069 5.729 73.443 1.00 31.38 27 GLY B C 1
ATOM 1858 O O . GLY B 1 27 ? 94.186 6.044 72.265 1.00 35.51 27 GLY B O 1
ATOM 1859 N N . TRP B 1 28 ? 92.878 5.561 74.019 1.00 31.16 28 TRP B N 1
ATOM 1860 C CA . TRP B 1 28 ? 91.634 5.721 73.271 1.00 31.26 28 TRP B CA 1
ATOM 1861 C C . TRP B 1 28 ? 90.860 7.019 73.528 1.00 24.84 28 TRP B C 1
ATOM 1862 O O . TRP B 1 28 ? 89.848 7.266 72.893 1.00 23.93 28 TRP B O 1
ATOM 1873 N N . VAL B 1 29 ? 91.319 7.838 74.465 1.00 16.87 29 VAL B N 1
ATOM 1874 C CA . VAL B 1 29 ? 90.668 9.118 74.736 1.00 17.03 29 VAL B CA 1
ATOM 1875 C C . VAL B 1 29 ? 91.734 10.224 74.857 1.00 23.46 29 VAL B C 1
ATOM 1876 O O . VAL B 1 29 ? 91.892 10.880 75.889 1.00 23.97 29 VAL B O 1
ATOM 1880 N N . PRO B 1 30 ? 92.487 10.442 73.783 1.00 25.87 30 PRO B N 1
ATOM 1881 C CA . PRO B 1 30 ? 93.517 11.473 73.845 1.00 24.28 30 PRO B CA 1
ATOM 1882 C C . PRO B 1 30 ? 93.042 12.907 73.879 1.00 35.28 30 PRO B C 1
ATOM 1883 O O . PRO B 1 30 ? 92.014 13.268 73.293 1.00 31.38 30 PRO B O 1
ATOM 1887 N N . ALA B 1 31 ? 93.823 13.717 74.580 1.00 25.02 31 ALA B N 1
ATOM 1888 C CA . ALA B 1 31 ? 93.610 15.149 74.646 1.00 36.52 31 ALA B CA 1
ATOM 1889 C C . ALA B 1 31 ? 92.172 15.626 74.688 1.00 39.20 31 ALA B C 1
ATOM 1890 O O . ALA B 1 31 ? 91.774 16.457 73.882 1.00 43.44 31 ALA B O 1
ATOM 1892 N N . THR B 1 32 ? 91.412 15.092 75.635 1.00 34.73 32 THR B N 1
ATOM 1893 C CA . THR B 1 32 ? 90.022 15.464 75.870 1.00 31.84 32 THR B CA 1
ATOM 1894 C C . THR B 1 32 ? 88.980 14.909 74.914 1.00 26.18 32 THR B C 1
ATOM 1895 O O . THR B 1 32 ? 87.793 15.154 75.094 1.00 28.93 32 THR B O 1
ATOM 1899 N N . SER B 1 33 ? 89.402 14.157 73.907 1.00 23.70 33 SER B N 1
ATOM 1900 C CA . SER B 1 33 ? 88.437 13.566 72.978 1.00 25.59 33 SER B CA 1
ATOM 1901 C C . SER B 1 33 ? 87.657 12.458 73.696 1.00 29.73 33 SER B C 1
ATOM 1902 O O . SER B 1 33 ? 88.065 11.982 74.759 1.00 30.62 33 SER B O 1
ATOM 1905 N N . GLY B 1 34 ? 86.541 12.044 73.107 1.00 32.69 34 GLY B N 1
ATOM 1906 C CA . GLY B 1 34 ? 85.740 10.995 73.706 1.00 22.60 34 GLY B CA 1
ATOM 1907 C C . GLY B 1 34 ? 84.908 11.464 74.884 1.00 34.37 34 GLY B C 1
ATOM 1908 O O . GLY B 1 34 ? 85.015 12.606 75.298 1.00 26.72 34 GLY B O 1
ATOM 1909 N N . ASN B 1 35 ? 84.079 10.571 75.418 1.00 27.26 35 ASN B N 1
ATOM 1910 C CA . ASN B 1 35 ? 83.211 10.868 76.555 1.00 29.69 35 ASN B CA 1
ATOM 1911 C C . ASN B 1 35 ? 82.615 9.556 77.075 1.00 30.66 35 ASN B C 1
ATOM 1912 O O . ASN B 1 35 ? 82.594 8.538 76.383 1.00 23.63 35 ASN B O 1
ATOM 1917 N N . ILE B 1 36 ? 82.099 9.596 78.291 1.00 24.67 36 ILE B N 1
ATOM 1918 C CA . ILE B 1 36 ? 81.568 8.403 78.911 1.00 22.04 36 ILE B CA 1
ATOM 1919 C C . ILE B 1 36 ? 80.317 8.747 79.697 1.00 28.23 36 ILE B C 1
ATOM 1920 O O . ILE B 1 36 ? 80.244 9.787 80.350 1.00 21.76 36 ILE B O 1
ATOM 1925 N N . SER B 1 37 ? 79.332 7.870 79.653 1.00 22.43 37 SER B N 1
ATOM 1926 C CA . SER B 1 37 ? 78.127 8.130 80.423 1.00 28.50 37 SER B CA 1
ATOM 1927 C C . SER B 1 37 ? 77.659 6.833 81.063 1.00 26.27 37 SER B C 1
ATOM 1928 O O . SER B 1 37 ? 77.958 5.739 80.575 1.00 27.48 37 SER B O 1
ATOM 1931 N N . ALA B 1 38 ? 76.918 6.965 82.151 1.00 26.16 38 ALA B N 1
ATOM 1932 C CA . ALA B 1 38 ? 76.354 5.808 82.836 1.00 38.61 38 ALA B CA 1
ATOM 1933 C C . ALA B 1 38 ? 74.977 6.216 83.362 1.00 41.04 38 ALA B C 1
ATOM 1934 O O . ALA B 1 38 ? 74.762 7.361 83.765 1.00 44.14 38 ALA B O 1
ATOM 1936 N N . LYS B 1 39 ? 74.041 5.280 83.339 1.00 37.93 39 LYS B N 1
ATOM 1937 C CA . LYS B 1 39 ? 72.698 5.553 83.808 1.00 39.69 39 LYS B CA 1
ATOM 1938 C C . LYS B 1 39 ? 72.619 5.665 85.317 1.00 34.81 39 LYS B C 1
ATOM 1939 O O . LYS B 1 39 ? 73.064 4.777 86.032 1.00 35.67 39 LYS B O 1
ATOM 1945 N N . VAL B 1 40 ? 72.048 6.766 85.792 1.00 39.61 40 VAL B N 1
ATOM 1946 C CA . VAL B 1 40 ? 71.875 6.989 87.221 1.00 46.64 40 VAL B CA 1
ATOM 1947 C C . VAL B 1 40 ? 70.486 6.527 87.654 1.00 54.09 40 VAL B C 1
ATOM 1948 O O . VAL B 1 40 ? 70.339 5.806 88.641 1.00 54.62 40 VAL B O 1
ATOM 1952 N N . SER B 1 41 ? 69.465 6.950 86.917 1.00 53.04 41 SER B N 1
ATOM 1953 C CA . SER B 1 41 ? 68.101 6.551 87.246 1.00 59.54 41 SER B CA 1
ATOM 1954 C C . SER B 1 41 ? 67.226 6.446 86.010 1.00 60.22 41 SER B C 1
ATOM 1955 O O . SER B 1 41 ? 67.666 6.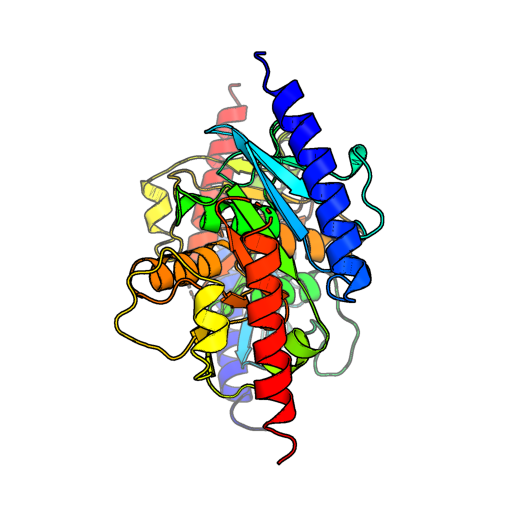709 84.892 1.00 54.71 41 SER B O 1
ATOM 1958 N N . GLU B 1 42 ? 65.977 6.056 86.223 1.00 65.63 42 GLU B N 1
ATOM 1959 C CA . GLU B 1 42 ? 65.034 5.920 85.129 1.00 67.96 42 GLU B CA 1
ATOM 1960 C C . GLU B 1 42 ? 64.907 7.249 84.394 1.00 63.15 42 GLU B C 1
ATOM 1961 O O . GLU B 1 42 ? 64.492 7.277 83.237 1.00 58.73 42 GLU B O 1
ATOM 1967 N N . GLU B 1 43 ? 65.290 8.343 85.058 1.00 60.93 43 GLU B N 1
ATOM 1968 C CA . GLU B 1 43 ? 65.197 9.673 84.456 1.00 67.99 43 GLU B CA 1
ATOM 1969 C C . GLU B 1 43 ? 66.477 10.519 84.460 1.00 67.29 43 GLU B C 1
ATOM 1970 O O . GLU B 1 43 ? 66.446 11.693 84.086 1.00 56.76 43 GLU B O 1
ATOM 1976 N N . TYR B 1 44 ? 67.599 9.937 84.867 1.00 62.44 44 TYR B N 1
ATOM 1977 C CA . TYR B 1 44 ? 68.850 10.691 84.899 1.00 55.93 44 TYR B CA 1
ATOM 1978 C C . TYR B 1 44 ? 70.091 9.922 84.462 1.00 50.91 44 TYR B C 1
ATOM 1979 O O . TYR B 1 44 ? 70.258 8.742 84.769 1.00 38.21 44 TYR B O 1
ATOM 1988 N N . ILE B 1 45 ? 70.969 10.623 83.754 1.00 47.86 45 ILE B N 1
ATOM 1989 C CA . ILE B 1 45 ? 72.208 10.046 83.246 1.00 43.07 45 ILE B CA 1
ATOM 1990 C C . ILE B 1 45 ? 73.398 10.904 83.664 1.00 43.72 45 ILE B C 1
ATOM 1991 O O . ILE B 1 45 ? 73.342 12.133 83.626 1.00 51.78 45 ILE B O 1
ATOM 1996 N N . ALA B 1 46 ? 74.471 10.246 84.084 1.00 44.30 46 ALA B N 1
ATOM 1997 C CA . ALA B 1 46 ? 75.687 10.942 84.480 1.00 34.67 46 ALA B CA 1
ATOM 1998 C C . ALA B 1 46 ? 76.585 10.922 83.242 1.00 31.92 46 ALA B C 1
ATOM 1999 O O . ALA B 1 46 ? 76.736 9.885 82.580 1.00 32.44 46 ALA B O 1
ATOM 2001 N N . ILE B 1 47 ? 77.161 12.064 82.898 1.00 28.81 47 ILE B N 1
ATOM 2002 C CA . ILE B 1 47 ? 78.015 12.093 81.727 1.00 22.30 47 ILE B CA 1
ATOM 2003 C C . ILE B 1 47 ? 79.224 12.964 81.975 1.00 32.49 47 ILE B C 1
ATOM 2004 O O . ILE B 1 47 ? 79.190 13.911 82.765 1.00 33.38 47 ILE B O 1
ATOM 2009 N N . THR B 1 48 ? 80.295 12.622 81.284 1.00 29.03 48 THR B N 1
ATOM 2010 C CA . THR B 1 48 ? 81.560 13.323 81.410 1.00 37.85 48 THR B CA 1
ATOM 2011 C C . THR B 1 48 ? 81.531 14.645 80.633 1.00 36.91 48 THR B C 1
ATOM 2012 O O . THR B 1 48 ? 80.882 14.738 79.593 1.00 40.74 48 THR B O 1
ATOM 2016 N N . ALA B 1 49 ? 82.198 15.675 81.152 1.00 37.36 49 ALA B N 1
ATOM 2017 C CA . ALA B 1 49 ? 82.252 16.970 80.461 1.00 35.02 49 ALA B CA 1
ATOM 2018 C C . ALA B 1 49 ? 83.095 16.810 79.201 1.00 37.81 49 ALA B C 1
ATOM 2019 O O . ALA B 1 49 ? 84.180 16.224 79.223 1.00 37.50 49 ALA B O 1
ATOM 2021 N N . SER B 1 50 ? 82.598 17.352 78.101 1.00 37.14 50 SER B N 1
ATOM 2022 C CA . SER B 1 50 ? 83.288 17.231 76.831 1.00 43.67 50 SER B CA 1
ATOM 2023 C C . SER B 1 50 ? 84.713 17.796 76.820 1.00 40.66 50 SER B C 1
ATOM 2024 O O . SER B 1 50 ? 85.616 17.202 76.234 1.00 35.87 50 SER B O 1
ATOM 2027 N N . GLY B 1 51 ? 84.923 18.926 77.482 1.00 39.56 51 GLY B N 1
ATOM 2028 C CA . GLY B 1 51 ? 86.246 19.515 77.479 1.00 37.42 51 GLY B CA 1
ATOM 2029 C C . GLY B 1 51 ? 87.260 18.967 78.462 1.00 39.00 51 GLY B C 1
ATOM 2030 O O . GLY B 1 51 ? 88.370 19.499 78.559 1.00 37.64 51 GLY B O 1
ATOM 2031 N N . LYS B 1 52 ? 86.915 17.913 79.191 1.00 37.78 52 LYS B N 1
ATOM 2032 C CA . LYS B 1 52 ? 87.862 17.373 80.165 1.00 35.68 52 LYS B CA 1
ATOM 2033 C C . LYS B 1 52 ? 88.566 16.115 79.680 1.00 39.13 52 LYS B C 1
ATOM 2034 O O . LYS B 1 52 ? 87.987 15.268 78.988 1.00 29.98 52 LYS B O 1
ATOM 2040 N N . HIS B 1 53 ? 89.836 15.996 80.029 1.00 31.06 53 HIS B N 1
ATOM 2041 C CA . HIS B 1 53 ? 90.572 14.819 79.616 1.00 27.18 53 HIS B CA 1
ATOM 2042 C C . HIS B 1 53 ? 89.984 13.667 80.417 1.00 28.88 53 HIS B C 1
ATOM 2043 O O . HIS B 1 53 ? 89.969 13.705 81.653 1.00 27.95 53 HIS B O 1
ATOM 2050 N N . LYS B 1 54 ? 89.505 12.650 79.711 1.00 27.50 54 LYS B N 1
ATOM 2051 C CA . LYS B 1 54 ? 88.883 11.492 80.332 1.00 29.65 54 LYS B CA 1
ATOM 2052 C C . LYS B 1 54 ? 89.783 10.666 81.246 1.00 31.80 54 LYS B C 1
ATOM 2053 O O . LYS B 1 54 ? 89.283 9.908 82.071 1.00 37.57 54 LYS B O 1
ATOM 2059 N N . GLY B 1 55 ? 91.098 10.797 81.100 1.00 29.67 55 GLY B N 1
ATOM 2060 C CA . GLY B 1 55 ? 92.005 10.040 81.946 1.00 29.88 55 GLY B CA 1
ATOM 2061 C C . GLY B 1 55 ? 92.421 10.781 83.210 1.00 27.14 55 GLY B C 1
ATOM 2062 O O . GLY B 1 55 ? 93.294 10.331 83.945 1.00 36.01 55 GLY B O 1
ATOM 2063 N N . LYS B 1 56 ? 91.785 11.913 83.480 1.00 29.98 56 LYS B N 1
ATOM 2064 C CA . LYS B 1 56 ? 92.129 12.711 84.654 1.00 38.30 56 LYS B CA 1
ATOM 2065 C C . LYS B 1 56 ? 90.844 13.248 85.269 1.00 34.14 56 LYS B C 1
ATOM 2066 O O . LYS B 1 56 ? 90.824 14.312 85.887 1.00 37.10 56 LYS B O 1
ATOM 2072 N N . LEU B 1 57 ? 89.768 12.496 85.098 1.00 26.60 57 LEU B N 1
ATOM 2073 C CA . LEU B 1 57 ? 88.481 12.912 85.597 1.00 25.30 57 LEU B CA 1
ATOM 2074 C C . LEU B 1 57 ? 88.388 13.079 87.093 1.00 31.76 57 LEU B C 1
ATOM 2075 O O . LEU B 1 57 ? 89.042 12.377 87.867 1.00 42.16 57 LEU B O 1
ATOM 2080 N N . THR B 1 58 ? 87.548 14.028 87.479 1.00 36.29 58 THR B N 1
ATOM 2081 C CA . THR B 1 58 ? 87.311 14.385 88.861 1.00 38.93 58 THR B CA 1
ATOM 2082 C C . THR B 1 58 ? 85.810 14.555 89.037 1.00 41.13 58 THR B C 1
ATOM 2083 O O . THR B 1 58 ? 85.091 14.804 88.065 1.00 36.59 58 THR B O 1
ATOM 2087 N N . PRO B 1 59 ? 85.309 14.411 90.274 1.00 41.89 59 PRO B N 1
ATOM 2088 C CA . PRO B 1 59 ? 83.869 14.563 90.470 1.00 39.80 59 PRO B CA 1
ATOM 2089 C C . PRO B 1 59 ? 83.246 15.7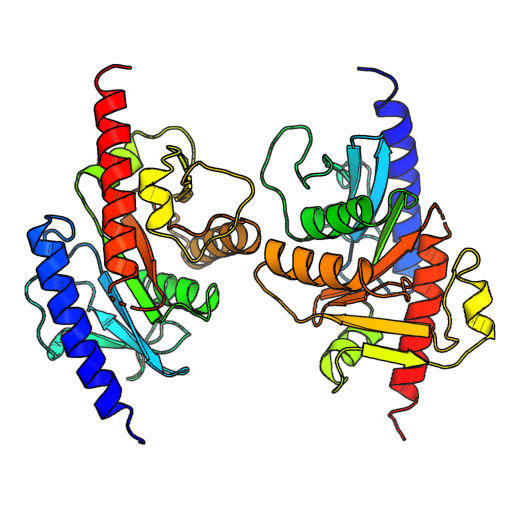70 89.770 1.00 39.24 59 PRO B C 1
ATOM 2090 O O . PRO B 1 59 ? 82.210 15.641 89.117 1.00 44.78 59 PRO B O 1
ATOM 2094 N N . GLU B 1 60 ? 83.886 16.929 89.876 1.00 34.98 60 GLU B N 1
ATOM 2095 C CA . GLU B 1 60 ? 83.347 18.134 89.254 1.00 44.31 60 GLU B CA 1
ATOM 2096 C C . GLU B 1 60 ? 83.322 18.101 87.724 1.00 46.16 60 GLU B C 1
ATOM 2097 O O . GLU B 1 60 ? 82.846 19.052 87.102 1.00 45.32 60 GLU B O 1
ATOM 2103 N N . ASP B 1 61 ? 83.839 17.022 87.128 1.00 44.59 61 ASP B N 1
ATOM 2104 C CA . ASP B 1 61 ? 83.876 16.876 85.670 1.00 36.55 61 ASP B CA 1
ATOM 2105 C C . ASP B 1 61 ? 82.728 16.013 85.166 1.00 39.00 61 ASP B C 1
ATOM 2106 O O . ASP B 1 61 ? 82.571 15.823 83.960 1.00 39.05 61 ASP B O 1
ATOM 2111 N N . ILE B 1 62 ? 81.939 15.479 86.094 1.00 39.47 62 ILE B N 1
ATOM 2112 C CA . ILE B 1 62 ? 80.808 14.640 85.730 1.00 41.03 62 ILE B CA 1
ATOM 2113 C C . ILE B 1 62 ? 79.541 15.472 85.855 1.00 41.98 62 ILE B C 1
ATOM 2114 O O . ILE B 1 62 ? 79.357 16.183 86.839 1.00 49.36 62 ILE B O 1
ATOM 2119 N N . LEU B 1 63 ? 78.665 15.376 84.864 1.00 37.63 63 LEU B N 1
ATOM 2120 C CA . LEU B 1 63 ? 77.427 16.146 84.870 1.00 32.73 63 LEU B CA 1
ATOM 2121 C C . LEU B 1 63 ? 76.223 15.230 84.851 1.00 39.98 63 LEU B C 1
ATOM 2122 O O . LEU B 1 63 ? 76.277 14.131 84.286 1.00 42.25 63 LEU B O 1
ATOM 2127 N N . LEU B 1 64 ? 75.136 15.686 85.469 1.00 40.42 64 LEU B N 1
ATOM 2128 C CA . LEU B 1 64 ? 73.900 14.910 85.514 1.00 41.15 64 LEU B CA 1
ATOM 2129 C C . LEU B 1 64 ? 72.958 15.538 84.502 1.00 44.67 64 LEU B C 1
ATOM 2130 O O . LEU B 1 64 ? 72.760 16.748 84.510 1.00 47.55 64 LEU B O 1
ATOM 2135 N N . ILE B 1 65 ? 72.410 14.721 83.608 1.00 45.57 65 ILE B N 1
ATOM 2136 C CA . ILE B 1 65 ? 71.485 15.199 82.583 1.00 43.74 65 ILE B CA 1
ATOM 2137 C C . ILE B 1 65 ? 70.247 14.305 82.553 1.00 49.49 65 ILE B C 1
ATOM 2138 O O . ILE B 1 65 ? 70.248 13.212 83.118 1.00 46.80 65 ILE B O 1
ATOM 2143 N N . ASP B 1 66 ? 69.197 14.764 81.883 1.00 42.08 66 ASP B N 1
ATOM 2144 C CA . ASP B 1 66 ? 67.970 13.982 81.768 1.00 48.24 66 ASP B CA 1
ATOM 2145 C C . ASP B 1 66 ? 68.015 13.231 80.438 1.00 44.03 66 ASP B C 1
ATOM 2146 O O . ASP B 1 66 ? 68.979 13.363 79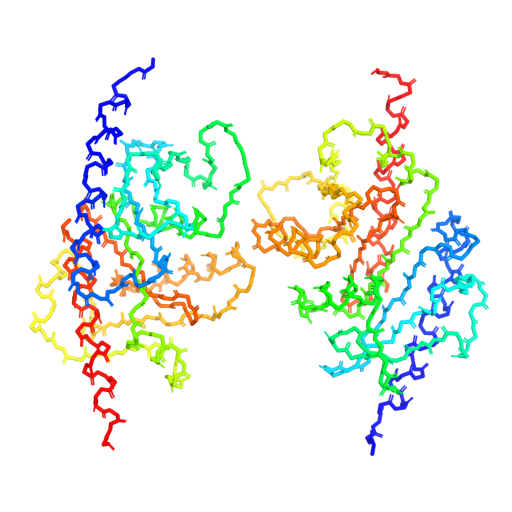.689 1.00 49.16 66 ASP B O 1
ATOM 2151 N N . TYR B 1 67 ? 66.975 12.469 80.126 1.00 50.71 67 TYR B N 1
ATOM 2152 C CA . TYR B 1 67 ? 66.964 11.709 78.883 1.00 55.01 67 TYR B CA 1
ATOM 2153 C C . TYR B 1 67 ? 66.845 12.543 77.615 1.00 56.94 67 TYR B C 1
ATOM 2154 O O . TYR B 1 67 ? 66.880 12.010 76.503 1.00 54.50 67 TYR B O 1
ATOM 2163 N N . GLU B 1 68 ? 66.720 13.854 77.776 1.00 54.66 68 GLU B N 1
ATOM 2164 C CA . GLU B 1 68 ? 66.620 14.731 76.620 1.00 64.58 68 GLU B CA 1
ATOM 2165 C C . GLU B 1 68 ? 67.960 15.411 76.360 1.00 67.84 68 GLU B C 1
ATOM 2166 O O . GLU B 1 68 ? 68.093 16.212 75.435 1.00 69.81 68 GLU B O 1
ATOM 2172 N N . GLY B 1 69 ? 68.952 15.080 77.182 1.00 61.17 69 GLY B N 1
ATOM 2173 C CA . GLY B 1 69 ? 70.274 15.657 77.024 1.00 53.94 69 GLY B CA 1
ATOM 2174 C C . GLY B 1 69 ? 70.439 16.945 77.800 1.00 50.23 69 GLY B C 1
ATOM 2175 O O . GLY B 1 69 ? 71.452 17.626 77.686 1.00 46.26 69 GLY B O 1
ATOM 2176 N N . ARG B 1 70 ? 69.446 17.265 78.617 1.00 51.57 70 ARG B N 1
ATOM 2177 C CA . ARG B 1 70 ? 69.471 18.490 79.403 1.00 61.24 70 ARG B CA 1
ATOM 2178 C C . ARG B 1 70 ? 70.066 18.349 80.809 1.00 56.07 70 ARG B C 1
ATOM 2179 O O . ARG B 1 70 ? 69.832 17.364 81.507 1.00 45.23 70 ARG B O 1
ATOM 2187 N N . PRO B 1 71 ? 70.861 19.337 81.237 1.00 60.70 71 PRO B N 1
ATOM 2188 C CA . PRO B 1 71 ? 71.445 19.260 82.578 1.00 64.49 71 PRO B CA 1
ATOM 2189 C C . PRO B 1 71 ? 70.337 19.494 83.607 1.00 64.65 71 PRO B C 1
ATOM 2190 O O . PRO B 1 71 ? 69.554 20.421 83.464 1.00 72.06 71 PRO B O 1
ATOM 2194 N N . VAL B 1 72 ? 70.267 18.652 84.633 1.00 69.60 72 VAL B N 1
ATOM 2195 C CA . VAL B 1 72 ? 69.235 18.780 85.658 1.00 77.34 72 VAL B CA 1
ATOM 2196 C C . VAL B 1 72 ? 68.941 20.228 86.037 1.00 85.63 72 VAL B C 1
ATOM 2197 O O . VAL B 1 72 ? 67.774 20.63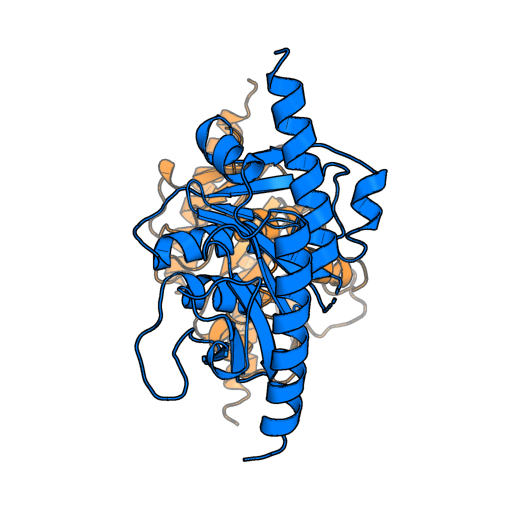5 86.095 1.00 86.75 72 VAL B O 1
ATOM 2201 N N . GLY B 1 73 ? 69.995 21.004 86.285 1.00 88.92 73 GLY B N 1
ATOM 2202 C CA . GLY B 1 73 ? 69.820 22.398 86.656 1.00 97.13 73 GLY B CA 1
ATOM 2203 C C . GLY B 1 73 ? 69.370 23.249 85.482 1.00 97.31 73 GLY B C 1
ATOM 2204 O O . GLY B 1 73 ? 69.639 24.453 85.435 1.00 97.27 73 GLY B O 1
ATOM 2205 N N . GLY B 1 74 ? 68.677 22.615 84.538 1.00 94.40 74 GLY B N 1
ATOM 2206 C CA . GLY B 1 74 ? 68.199 23.308 83.356 1.00 87.00 74 GLY B CA 1
ATOM 2207 C C . GLY B 1 74 ? 69.349 23.753 82.473 1.00 84.31 74 GLY B C 1
ATOM 2208 O O . GLY B 1 74 ? 70.448 24.019 82.964 1.00 82.22 74 GLY B O 1
ATOM 2209 N N . GLY B 1 75 ? 69.116 23.834 81.169 1.00 79.49 75 GLY B N 1
ATOM 2210 C CA . GLY B 1 75 ? 70.188 24.266 80.294 1.00 81.01 75 GLY B CA 1
ATOM 2211 C C . GLY B 1 75 ? 70.093 23.797 78.860 1.00 77.94 75 GLY B C 1
ATOM 2212 O O . GLY B 1 75 ? 69.135 23.131 78.466 1.00 76.35 75 GLY B O 1
ATOM 2213 N N . LYS B 1 76 ? 71.110 24.155 78.083 1.00 77.57 76 LYS B N 1
ATOM 2214 C CA . LYS B 1 76 ? 71.181 23.801 76.672 1.00 78.17 76 LYS B CA 1
ATOM 2215 C C . LYS B 1 76 ? 71.822 22.430 76.489 1.00 73.77 76 LYS B C 1
ATOM 2216 O O . LYS B 1 76 ? 72.883 22.150 77.048 1.00 69.05 76 LYS B O 1
ATOM 2222 N N . PRO B 1 77 ? 71.173 21.548 75.723 1.00 65.80 77 PRO B N 1
ATOM 2223 C CA . PRO B 1 77 ? 71.769 20.230 75.515 1.00 57.59 77 PRO B CA 1
ATOM 2224 C C . PRO B 1 77 ? 73.010 20.423 74.646 1.00 57.07 77 PRO B C 1
ATOM 2225 O O . PRO B 1 77 ? 73.267 21.533 74.171 1.00 56.22 77 PRO B O 1
ATOM 2229 N N . SER B 1 78 ? 73.780 19.358 74.451 1.00 41.64 78 SER B N 1
ATOM 2230 C CA . SER B 1 78 ? 74.973 19.424 73.622 1.00 38.67 78 SER B CA 1
ATOM 2231 C C . SER B 1 78 ? 74.905 18.258 72.657 1.00 35.44 78 SER B C 1
ATOM 2232 O O . SER B 1 78 ? 74.118 17.327 72.843 1.00 33.55 78 SER B O 1
ATOM 2235 N N . ALA B 1 79 ? 75.735 18.303 71.626 1.00 35.35 79 ALA B N 1
ATOM 2236 C CA . ALA B 1 79 ? 75.764 17.232 70.651 1.00 35.07 79 ALA B CA 1
ATOM 2237 C C . ALA B 1 79 ? 75.970 15.902 71.359 1.00 37.82 79 ALA B C 1
ATOM 2238 O O . ALA B 1 79 ? 75.236 14.940 71.113 1.00 38.94 79 ALA B O 1
ATOM 2240 N N . GLU B 1 80 ? 76.968 15.857 72.243 1.00 41.47 80 GLU B N 1
ATOM 2241 C CA . GLU B 1 80 ? 77.297 14.633 72.977 1.00 42.08 80 GLU B CA 1
ATOM 2242 C C . GLU B 1 80 ? 76.142 14.205 73.870 1.00 40.36 80 GLU B C 1
ATOM 2243 O O . GLU B 1 80 ? 75.704 13.047 73.850 1.00 38.99 80 GLU B O 1
ATOM 2249 N N . THR B 1 81 ? 75.646 15.143 74.658 1.00 31.70 81 THR B N 1
ATOM 2250 C CA . THR B 1 81 ? 74.544 14.840 75.546 1.00 45.96 81 THR B CA 1
ATOM 2251 C C . THR B 1 81 ? 73.356 14.287 74.736 1.00 50.64 81 THR B C 1
ATOM 2252 O O . THR B 1 81 ? 72.569 13.477 75.236 1.00 56.50 81 THR B O 1
ATOM 2256 N N . LEU B 1 82 ? 73.242 14.714 73.481 1.00 44.82 82 LEU B N 1
ATOM 2257 C CA . LEU B 1 82 ? 72.154 14.256 72.618 1.00 46.13 82 LEU B CA 1
ATOM 2258 C C . LEU B 1 82 ? 72.392 12.860 72.077 1.00 41.37 82 LEU B C 1
ATOM 2259 O O . LEU B 1 82 ? 71.504 12.013 72.104 1.00 32.36 82 LEU B O 1
ATOM 2264 N N . LEU B 1 83 ? 73.594 12.634 71.562 1.00 36.49 83 LEU B N 1
ATOM 2265 C CA . LEU B 1 83 ? 73.928 11.344 71.001 1.00 35.07 83 LEU B CA 1
ATOM 2266 C C . LEU B 1 83 ? 73.837 10.252 72.067 1.00 41.10 83 LEU B C 1
ATOM 2267 O O . LEU B 1 83 ? 73.309 9.167 71.809 1.00 42.00 83 LEU B O 1
ATOM 2272 N N . HIS B 1 84 ? 74.325 10.542 73.271 1.00 35.06 84 HIS B N 1
ATOM 2273 C CA . HIS B 1 84 ? 74.273 9.549 74.329 1.00 40.40 84 HIS B CA 1
ATOM 2274 C C . HIS B 1 84 ? 72.849 9.164 74.703 1.00 33.42 84 HIS B C 1
ATOM 2275 O O . HIS B 1 84 ? 72.530 7.974 74.787 1.00 32.67 84 HIS B O 1
ATOM 2282 N N . THR B 1 85 ? 71.992 10.159 74.916 1.00 38.20 85 THR B N 1
ATOM 2283 C CA . THR B 1 85 ? 70.603 9.879 75.277 1.00 45.01 85 THR B CA 1
ATOM 2284 C C . THR B 1 85 ? 69.867 9.055 74.212 1.00 44.51 85 THR B C 1
ATOM 2285 O O . THR B 1 85 ? 69.026 8.221 74.553 1.00 44.86 85 THR B O 1
ATOM 2289 N N . THR B 1 86 ? 70.176 9.255 72.932 1.00 35.18 86 THR B N 1
ATOM 2290 C CA . THR B 1 86 ? 69.476 8.470 71.928 1.00 43.61 86 THR B CA 1
ATOM 2291 C C . THR B 1 86 ? 69.865 6.992 72.066 1.00 43.10 86 THR B C 1
ATOM 2292 O O . THR B 1 86 ? 69.040 6.100 71.838 1.00 42.62 86 THR B O 1
ATOM 2296 N N . VAL B 1 87 ? 71.110 6.725 72.456 1.00 43.33 87 VAL B N 1
ATOM 2297 C CA . VAL B 1 87 ? 71.526 5.341 72.618 1.00 32.58 87 VAL B CA 1
ATOM 2298 C C . VAL B 1 87 ? 70.669 4.754 73.730 1.00 36.85 87 VAL B C 1
ATOM 2299 O O . VAL B 1 87 ? 70.079 3.687 73.578 1.00 32.21 87 VAL B O 1
ATOM 2303 N N . TYR B 1 88 ? 70.603 5.463 74.850 1.00 34.16 88 TYR B N 1
ATOM 2304 C CA . TYR B 1 88 ? 69.798 5.015 75.971 1.00 42.88 88 TYR B CA 1
ATOM 2305 C C . TYR B 1 88 ? 68.353 4.826 75.515 1.00 45.64 88 TYR B C 1
ATOM 2306 O O . TYR B 1 88 ? 67.730 3.801 75.810 1.00 44.92 88 TYR B O 1
ATOM 2315 N N . LYS B 1 89 ? 67.824 5.796 74.773 1.00 43.37 89 LYS B N 1
ATOM 2316 C CA . LYS B 1 89 ? 66.451 5.680 74.296 1.00 50.11 89 LYS B CA 1
ATOM 2317 C C . LYS B 1 89 ? 66.247 4.527 73.313 1.00 48.57 89 LYS B C 1
ATOM 2318 O O . LYS B 1 89 ? 65.153 3.980 73.222 1.00 54.44 89 LYS B O 1
ATOM 2324 N N . LEU B 1 90 ? 67.288 4.149 72.580 1.00 40.82 90 LEU B N 1
ATOM 2325 C CA . LEU B 1 90 ? 67.151 3.042 71.636 1.00 45.82 90 LEU B CA 1
ATOM 2326 C C . LEU B 1 90 ? 67.231 1.686 72.316 1.00 46.25 90 LEU B C 1
ATOM 2327 O O . LEU B 1 90 ? 66.568 0.740 71.897 1.00 50.67 90 LEU B O 1
ATOM 2332 N N . PHE B 1 91 ? 68.050 1.598 73.362 1.00 50.26 91 PHE B N 1
ATOM 2333 C CA . PHE B 1 91 ? 68.249 0.347 74.082 1.00 42.61 91 PHE B CA 1
ATOM 2334 C C . PHE B 1 91 ? 68.007 0.491 75.575 1.00 50.30 91 PHE B C 1
ATOM 2335 O O . PHE B 1 91 ? 68.886 0.914 76.325 1.00 51.67 91 PHE B O 1
ATOM 2343 N N . PRO B 1 92 ? 66.801 0.138 76.027 1.00 50.29 92 PRO B N 1
ATOM 2344 C CA . PRO B 1 92 ? 66.409 0.216 77.433 1.00 51.92 92 PRO B CA 1
ATOM 2345 C C . PRO B 1 92 ? 67.335 -0.553 78.378 1.00 51.22 92 PRO B C 1
ATOM 2346 O O . PRO B 1 92 ? 67.476 -0.189 79.540 1.00 52.85 92 PRO B O 1
ATOM 2350 N N . GLU B 1 93 ? 67.962 -1.610 77.874 1.00 49.61 93 GLU B N 1
ATOM 2351 C CA . GLU B 1 93 ? 68.850 -2.438 78.690 1.00 56.15 93 GLU B CA 1
ATOM 2352 C C . GLU B 1 93 ? 70.243 -1.848 78.940 1.00 55.67 93 GLU B C 1
ATOM 2353 O O . GLU B 1 93 ? 70.946 -2.259 79.864 1.00 59.72 93 GLU B O 1
ATOM 2359 N N . VAL B 1 94 ? 70.630 -0.877 78.127 1.00 44.25 94 VAL B N 1
ATOM 2360 C CA . VAL B 1 94 ? 71.933 -0.244 78.257 1.00 42.77 94 VAL B CA 1
ATOM 2361 C C . VAL B 1 94 ? 72.012 0.718 79.445 1.00 45.61 94 VAL B C 1
ATOM 2362 O O . VAL B 1 94 ? 71.097 1.501 79.684 1.00 37.93 94 VAL B O 1
ATOM 2366 N N . ASN B 1 95 ? 73.118 0.648 80.183 1.00 46.26 95 ASN B N 1
ATOM 2367 C CA . ASN B 1 95 ? 73.338 1.507 81.345 1.00 37.00 95 ASN B CA 1
ATOM 2368 C C . ASN B 1 95 ? 74.651 2.254 81.250 1.00 37.75 95 ASN B C 1
ATOM 2369 O O . ASN B 1 95 ? 75.006 3.020 82.145 1.00 37.78 95 ASN B O 1
ATOM 2374 N N . ALA B 1 96 ? 75.381 2.026 80.171 1.00 26.22 96 ALA B N 1
ATOM 2375 C CA . ALA B 1 96 ? 76.653 2.695 80.005 1.00 33.05 96 ALA B CA 1
ATOM 2376 C C . ALA B 1 96 ? 76.971 2.895 78.543 1.00 25.97 96 ALA B C 1
ATOM 2377 O O . ALA B 1 96 ? 76.827 1.982 77.743 1.00 27.35 96 ALA B O 1
ATOM 2379 N N . VAL B 1 97 ? 77.433 4.093 78.209 1.00 32.60 97 VAL B N 1
ATOM 2380 C CA . VAL B 1 97 ? 77.783 4.434 76.839 1.00 31.41 97 VAL B CA 1
ATOM 2381 C C . VAL B 1 97 ? 79.210 4.964 76.794 1.00 30.61 97 VAL B C 1
ATOM 2382 O O . VAL B 1 97 ? 79.592 5.858 77.558 1.00 25.03 97 VAL B O 1
ATOM 2386 N N . VAL B 1 98 ? 79.991 4.403 75.886 1.00 23.44 98 VAL B N 1
ATOM 2387 C CA . VAL B 1 98 ? 81.379 4.779 75.764 1.00 25.12 98 VAL B CA 1
ATOM 2388 C C . VAL B 1 98 ? 81.709 5.254 74.378 1.00 27.67 98 VAL B C 1
ATOM 2389 O O . VAL B 1 98 ? 81.442 4.584 73.390 1.00 26.73 98 VAL B O 1
ATOM 2393 N N . HIS B 1 99 ? 82.302 6.430 74.327 1.00 28.72 99 HIS B N 1
ATOM 2394 C CA . HIS B 1 99 ? 82.707 7.036 73.079 1.00 36.75 99 HIS B CA 1
ATOM 2395 C C . HIS B 1 99 ? 84.223 7.220 73.096 1.00 33.74 99 HIS B C 1
ATOM 2396 O O . HIS B 1 99 ? 84.754 7.989 73.905 1.00 28.92 99 HIS B O 1
ATOM 2403 N N . THR B 1 100 ? 84.909 6.511 72.209 1.00 19.97 100 THR B N 1
ATOM 2404 C CA . THR B 1 100 ? 86.351 6.623 72.110 1.00 26.79 100 THR B CA 1
ATOM 2405 C C . THR B 1 100 ? 86.738 7.293 70.813 1.00 35.93 100 THR B C 1
ATOM 2406 O O . THR B 1 100 ? 85.966 7.304 69.851 1.00 31.48 100 THR B O 1
ATOM 2410 N N . HIS B 1 101 ? 87.961 7.817 70.792 1.00 25.09 101 HIS B N 1
ATOM 2411 C CA . HIS B 1 101 ? 88.487 8.526 69.638 1.00 28.41 101 HIS B CA 1
ATOM 2412 C C . HIS B 1 101 ? 89.933 8.098 69.404 1.00 24.32 101 HIS B C 1
ATOM 2413 O O . HIS B 1 101 ? 90.861 8.888 69.563 1.00 30.16 101 HIS B O 1
ATOM 2420 N N . SER B 1 102 ? 90.115 6.830 69.037 1.00 23.87 102 SER B N 1
ATOM 2421 C CA . SER B 1 102 ? 91.453 6.288 68.790 1.00 36.69 102 SER B CA 1
ATOM 2422 C C . SER B 1 102 ? 92.022 6.688 67.435 1.00 35.52 102 SER B C 1
ATOM 2423 O O . SER B 1 102 ? 91.283 7.022 66.514 1.00 42.68 102 SER B O 1
ATOM 2426 N N . PRO B 1 103 ? 93.353 6.656 67.301 1.00 36.24 103 PRO B N 1
ATOM 2427 C CA . PRO B 1 103 ? 93.982 7.012 66.027 1.00 38.78 103 PRO B CA 1
ATOM 2428 C C . PRO B 1 103 ? 93.403 6.143 64.910 1.00 40.26 103 PRO B C 1
ATOM 2429 O O . PRO B 1 103 ? 93.073 6.636 63.833 1.00 34.44 103 PRO B O 1
ATOM 2433 N N . ASN B 1 104 ? 93.269 4.848 65.190 1.00 30.98 104 ASN B N 1
ATOM 2434 C CA . ASN B 1 104 ? 92.738 3.902 64.212 1.00 37.04 104 ASN B CA 1
ATOM 2435 C C . ASN B 1 104 ? 91.350 4.266 63.742 1.00 43.73 104 ASN B C 1
ATOM 2436 O O . ASN B 1 104 ? 91.075 4.247 62.546 1.00 40.14 104 ASN B O 1
ATOM 2441 N N . ALA B 1 105 ? 90.481 4.593 64.692 1.00 49.75 105 ALA B N 1
ATOM 2442 C CA . ALA B 1 105 ? 89.102 4.948 64.386 1.00 48.04 105 ALA B CA 1
ATOM 2443 C C . ALA B 1 105 ? 89.035 6.213 63.551 1.00 48.46 105 ALA B C 1
ATOM 2444 O O . ALA B 1 105 ? 88.232 6.319 62.628 1.00 42.02 105 ALA B O 1
ATOM 2446 N N . THR B 1 106 ? 89.882 7.176 63.871 1.00 47.80 106 THR B N 1
ATOM 2447 C CA . THR B 1 106 ? 89.881 8.410 63.114 1.00 49.33 106 THR B CA 1
ATOM 2448 C C . THR B 1 106 ? 90.239 8.073 61.665 1.00 54.31 106 THR B C 1
ATOM 2449 O O . THR B 1 106 ? 89.504 8.413 60.735 1.00 43.04 106 THR B O 1
ATOM 2453 N N . VAL B 1 107 ? 91.356 7.374 61.488 1.00 53.62 107 VAL B N 1
ATOM 2454 C CA . VAL B 1 107 ? 91.824 6.975 60.167 1.00 48.34 107 VAL B CA 1
ATOM 2455 C C . VAL B 1 107 ? 90.773 6.170 59.407 1.00 49.02 107 VAL B C 1
ATOM 2456 O O . VAL B 1 107 ? 90.466 6.466 58.256 1.00 47.35 107 VAL B O 1
ATOM 2460 N N . ILE B 1 108 ? 90.223 5.150 60.049 1.00 44.14 108 ILE B N 1
ATOM 2461 C CA . ILE B 1 108 ? 89.203 4.350 59.398 1.00 48.87 108 ILE B CA 1
ATOM 2462 C C . ILE B 1 108 ? 88.060 5.240 58.921 1.00 53.76 108 ILE B C 1
ATOM 2463 O O . ILE B 1 108 ? 87.666 5.186 57.757 1.00 52.64 108 ILE B O 1
ATOM 2468 N N . SER B 1 109 ? 87.536 6.067 59.817 1.00 58.05 109 SER B N 1
ATOM 2469 C CA . SER B 1 109 ? 86.432 6.953 59.466 1.00 61.12 109 SER B CA 1
ATOM 2470 C C . SER B 1 109 ? 86.819 7.954 58.382 1.00 55.27 109 SER B C 1
ATOM 2471 O O . SER B 1 109 ? 86.009 8.776 57.970 1.00 65.21 109 SER B O 1
ATOM 2474 N N . ILE B 1 110 ? 88.057 7.883 57.917 1.00 49.99 110 ILE B N 1
ATOM 2475 C CA . ILE B 1 110 ? 88.508 8.786 56.873 1.00 57.54 110 ILE B CA 1
ATOM 2476 C C . ILE B 1 110 ? 88.782 8.072 55.556 1.00 61.70 110 ILE B C 1
ATOM 2477 O O . ILE B 1 110 ? 88.418 8.570 54.497 1.00 70.00 110 ILE B O 1
ATOM 2482 N N . VAL B 1 111 ? 89.424 6.912 55.617 1.00 56.21 111 VAL B N 1
ATOM 2483 C CA . VAL B 1 111 ? 89.753 6.180 54.402 1.00 53.31 111 VAL B CA 1
ATOM 2484 C C . VAL B 1 111 ? 88.752 5.097 53.993 1.00 57.10 111 VAL B C 1
ATOM 2485 O O . VAL B 1 111 ? 88.780 4.618 52.858 1.00 54.68 111 VAL B O 1
ATOM 2489 N N . GLU B 1 112 ? 87.872 4.704 54.907 1.00 57.32 112 GLU B N 1
ATOM 2490 C CA . GLU B 1 112 ? 86.896 3.677 54.586 1.00 62.18 112 GLU B CA 1
ATOM 2491 C C . GLU B 1 112 ? 85.941 4.205 53.517 1.00 69.46 112 GLU B C 1
ATOM 2492 O O . GLU B 1 112 ? 85.190 5.158 53.744 1.00 66.31 112 GLU B O 1
ATOM 2498 N N . LYS B 1 113 ? 85.988 3.580 52.344 1.00 75.54 113 LYS B N 1
ATOM 2499 C CA . LYS B 1 113 ? 85.149 3.975 51.221 1.00 72.65 113 LYS B CA 1
ATOM 2500 C C . LYS B 1 113 ? 83.677 3.685 51.507 1.00 69.10 113 LYS B C 1
ATOM 2501 O O . LYS B 1 113 ? 82.817 4.547 51.315 1.00 67.33 113 LYS B O 1
ATOM 2507 N N . LYS B 1 114 ? 83.393 2.469 51.967 1.00 59.41 114 LYS B N 1
ATOM 2508 C CA . LYS B 1 114 ? 82.028 2.075 52.288 1.00 59.46 114 LYS B CA 1
ATOM 2509 C C . LYS B 1 114 ? 81.583 2.791 53.561 1.00 52.99 114 LYS B C 1
ATOM 2510 O O . LYS B 1 114 ? 82.393 3.441 54.212 1.00 59.50 114 LYS B O 1
ATOM 2516 N N . ASP B 1 115 ? 80.298 2.715 53.903 1.00 57.50 115 ASP B N 1
ATOM 2517 C CA . ASP B 1 115 ? 79.839 3.375 55.118 1.00 59.24 115 ASP B CA 1
ATOM 2518 C C . ASP B 1 115 ? 79.552 2.367 56.224 1.00 53.36 115 ASP B C 1
ATOM 2519 O O . ASP B 1 115 ? 78.528 2.411 56.913 1.00 53.05 115 ASP B O 1
ATOM 2524 N N . PHE B 1 116 ? 80.491 1.447 56.380 1.00 51.73 116 PHE B N 1
ATOM 2525 C CA . PHE B 1 116 ? 80.405 0.441 57.411 1.00 53.60 116 PHE B CA 1
ATOM 2526 C C . PHE B 1 116 ? 81.673 -0.381 57.378 1.00 54.00 116 PHE B C 1
ATOM 2527 O O . PHE B 1 116 ? 82.297 -0.530 56.326 1.00 50.26 116 PHE B O 1
ATOM 2535 N N . VAL B 1 117 ? 82.064 -0.876 58.549 1.00 49.63 117 VAL B N 1
ATOM 2536 C CA . VAL B 1 117 ? 83.243 -1.716 58.692 1.00 46.80 117 VAL B CA 1
ATOM 2537 C C . VAL B 1 117 ? 82.706 -3.070 59.089 1.00 52.51 117 VAL B C 1
ATOM 2538 O O . VAL B 1 117 ? 81.725 -3.164 59.839 1.00 51.67 117 VAL B O 1
ATOM 2542 N N . GLU B 1 118 ? 83.344 -4.118 58.589 1.00 61.01 118 GLU B N 1
ATOM 2543 C CA . GLU B 1 118 ? 82.888 -5.469 58.871 1.00 71.90 118 GLU B CA 1
ATOM 2544 C C . GLU B 1 118 ? 84.077 -6.417 59.036 1.00 72.84 118 GLU B C 1
ATOM 2545 O O . GLU B 1 118 ? 85.164 -6.158 58.513 1.00 67.01 118 GLU B O 1
ATOM 2551 N N . LEU B 1 119 ? 83.869 -7.510 59.766 1.00 72.36 119 LEU B N 1
ATOM 2552 C CA . LEU B 1 119 ? 84.931 -8.485 59.993 1.00 73.08 119 LEU B CA 1
ATOM 2553 C C . LEU B 1 119 ? 84.388 -9.814 60.510 1.00 71.05 119 LEU B C 1
ATOM 2554 O O . LEU B 1 119 ? 83.605 -9.855 61.459 1.00 60.07 119 LEU B O 1
ATOM 2559 N N . GLU B 1 120 ? 84.810 -10.900 59.870 1.00 74.34 120 GLU B N 1
ATOM 2560 C CA . GLU B 1 120 ? 84.392 -12.238 60.263 1.00 78.15 120 GLU B CA 1
ATOM 2561 C C . GLU B 1 120 ? 85.358 -12.707 61.351 1.00 76.36 120 GLU B C 1
ATOM 2562 O O . GLU B 1 120 ? 86.544 -12.920 61.084 1.00 69.37 120 GLU B O 1
ATOM 2568 N N . ASP B 1 121 ? 84.853 -12.853 62.575 1.00 70.92 121 ASP B N 1
ATOM 2569 C CA . ASP B 1 121 ? 85.690 -13.266 63.703 1.00 68.69 121 ASP B CA 1
ATOM 2570 C C . ASP B 1 121 ? 84.831 -13.842 64.826 1.00 65.30 121 ASP B C 1
ATOM 2571 O O . ASP B 1 121 ? 84.483 -13.140 65.777 1.00 65.80 121 ASP B O 1
ATOM 2576 N N . TYR B 1 122 ? 84.494 -15.121 64.721 1.00 67.29 122 TYR B N 1
ATOM 2577 C CA . TYR B 1 122 ? 83.659 -15.763 65.729 1.00 68.11 122 TYR B CA 1
ATOM 2578 C C . TYR B 1 122 ? 84.185 -15.501 67.129 1.00 59.11 122 TYR B C 1
ATOM 2579 O O . TYR B 1 122 ? 83.428 -15.256 68.062 1.00 58.63 122 TYR B O 1
ATOM 2588 N N . GLU B 1 123 ? 85.499 -15.552 67.260 1.00 57.51 123 GLU B N 1
ATOM 2589 C CA . GLU B 1 123 ? 86.152 -15.339 68.531 1.00 41.93 123 GLU B CA 1
ATOM 2590 C C . GLU B 1 123 ? 85.598 -14.124 69.258 1.00 46.08 123 GLU B C 1
ATOM 2591 O O . GLU B 1 123 ? 85.268 -14.201 70.444 1.00 46.45 123 GLU B O 1
ATOM 2597 N N . LEU B 1 124 ? 85.491 -13.002 68.550 1.00 38.40 124 LEU B N 1
ATOM 2598 C CA . LEU B 1 124 ? 84.990 -11.763 69.150 1.00 43.78 124 LEU B CA 1
ATOM 2599 C C . LEU B 1 124 ? 83.503 -11.785 69.518 1.00 51.43 124 LEU B C 1
ATOM 2600 O O . LEU B 1 124 ? 83.061 -11.047 70.416 1.00 39.71 124 LEU B O 1
ATOM 2605 N N . LEU B 1 125 ? 82.727 -12.623 68.832 1.00 47.92 125 LEU B N 1
ATOM 2606 C CA . LEU B 1 125 ? 81.296 -12.709 69.119 1.00 51.16 125 LEU B CA 1
ATOM 2607 C C . LEU B 1 125 ? 81.015 -12.998 70.583 1.00 44.94 125 LEU B C 1
ATOM 2608 O O . LEU B 1 125 ? 79.982 -12.587 71.105 1.00 49.00 125 LEU B O 1
ATOM 2613 N N . LYS B 1 126 ? 81.931 -13.710 71.237 1.00 49.52 126 LYS B N 1
ATOM 2614 C CA . LYS B 1 126 ? 81.784 -14.051 72.655 1.00 41.01 126 LYS B CA 1
ATOM 2615 C C . LYS B 1 126 ? 81.692 -12.762 73.475 1.00 35.60 126 LYS B C 1
ATOM 2616 O O . LYS B 1 126 ? 81.127 -12.752 74.558 1.00 33.32 126 LYS B O 1
ATOM 2622 N N . ALA B 1 127 ? 82.235 -11.672 72.936 1.00 31.77 127 ALA B N 1
ATOM 2623 C CA . ALA B 1 127 ? 82.178 -10.373 73.602 1.00 36.03 127 ALA B CA 1
ATOM 2624 C C . ALA B 1 127 ? 80.738 -9.838 73.614 1.00 45.94 127 ALA B C 1
ATOM 2625 O O . ALA B 1 127 ? 80.362 -9.037 74.465 1.00 46.03 127 ALA B O 1
ATOM 2627 N N . PHE B 1 128 ? 79.936 -10.285 72.658 1.00 49.93 128 PHE B N 1
ATOM 2628 C CA . PHE B 1 128 ? 78.549 -9.853 72.556 1.00 57.87 128 PHE B CA 1
ATOM 2629 C C . PHE B 1 128 ? 77.620 -11.050 72.774 1.00 68.39 128 PHE B C 1
ATOM 2630 O O . PHE B 1 128 ? 77.060 -11.586 71.821 1.00 73.01 128 PHE B O 1
ATOM 2638 N N . PRO B 1 129 ? 77.449 -11.484 74.035 1.00 73.50 129 PRO B N 1
ATOM 2639 C CA . PRO B 1 129 ? 76.590 -12.620 74.391 1.00 78.09 129 PRO B CA 1
ATOM 2640 C C . PRO B 1 129 ? 75.127 -12.513 73.965 1.00 82.76 129 PRO B C 1
ATOM 2641 O O . PRO B 1 129 ? 74.685 -13.221 73.059 1.00 89.25 129 PRO B O 1
ATOM 2645 N N . ASP B 1 130 ? 74.376 -11.636 74.621 1.00 87.47 130 ASP B N 1
ATOM 2646 C CA . ASP B 1 130 ? 72.959 -11.460 74.309 1.00 93.87 130 ASP B CA 1
ATOM 2647 C C . ASP B 1 130 ? 72.691 -10.762 72.971 1.00 92.65 130 ASP B C 1
ATOM 2648 O O . ASP B 1 130 ? 72.426 -9.561 72.926 1.00 95.09 130 ASP B O 1
ATOM 2653 N N . ILE B 1 131 ? 72.758 -11.527 71.886 1.00 89.99 131 ILE B N 1
ATOM 2654 C CA . ILE B 1 131 ? 72.514 -10.997 70.551 1.00 92.78 131 ILE B CA 1
ATOM 2655 C C . ILE B 1 131 ? 71.766 -12.014 69.688 1.00 104.11 131 ILE B C 1
ATOM 2656 O O . ILE B 1 131 ? 72.092 -13.203 69.687 1.00 108.56 131 ILE B O 1
ATOM 2661 N N . HIS B 1 132 ? 70.759 -11.536 68.959 1.00 111.78 132 HIS B N 1
ATOM 2662 C CA . HIS B 1 132 ? 69.937 -12.392 68.106 1.00 118.70 132 HIS B CA 1
ATOM 2663 C C . HIS B 1 132 ? 70.218 -12.203 66.616 1.00 118.77 132 HIS B C 1
ATOM 2664 O O . HIS B 1 132 ? 69.308 -12.291 65.792 1.00 122.24 132 HIS B O 1
ATOM 2671 N N . THR B 1 133 ? 71.474 -11.952 66.269 1.00 117.73 133 THR B N 1
ATOM 2672 C CA . THR B 1 133 ? 71.843 -11.743 64.875 1.00 117.34 133 THR B CA 1
ATOM 2673 C C . THR B 1 133 ? 71.690 -13.007 64.037 1.00 118.46 133 THR B C 1
ATOM 2674 O O . THR B 1 133 ? 71.845 -14.121 64.536 1.00 114.11 133 THR B O 1
ATOM 2678 N N . HIS B 1 134 ? 71.375 -12.821 62.759 1.00 122.92 134 HIS B N 1
ATOM 2679 C CA . HIS B 1 134 ? 71.231 -13.938 61.832 1.00 130.19 134 HIS B CA 1
ATOM 2680 C C . HIS B 1 134 ? 72.527 -14.058 61.029 1.00 130.04 134 HIS B C 1
ATOM 2681 O O . HIS B 1 134 ? 72.661 -14.932 60.169 1.00 133.08 134 HIS B O 1
ATOM 2688 N N . GLU B 1 135 ? 73.476 -13.172 61.322 1.00 126.49 135 GLU B N 1
ATOM 2689 C CA . GLU B 1 135 ? 74.767 -13.149 60.639 1.00 122.38 135 GLU B CA 1
ATOM 2690 C C . GLU B 1 135 ? 75.929 -13.265 61.622 1.00 116.20 135 GLU B C 1
ATOM 2691 O O . GLU B 1 135 ? 75.754 -13.072 62.825 1.00 115.14 135 GLU B O 1
ATOM 2697 N N . VAL B 1 136 ? 77.115 -13.573 61.104 1.00 109.16 136 VAL B N 1
ATOM 2698 C CA . VAL B 1 136 ? 78.294 -13.734 61.950 1.00 106.81 136 VAL B CA 1
ATOM 2699 C C . VAL B 1 136 ? 79.275 -12.566 61.883 1.00 104.73 136 VAL B C 1
ATOM 2700 O O . VAL B 1 136 ? 79.930 -12.242 62.872 1.00 108.50 136 VAL B O 1
ATOM 2704 N N . LYS B 1 137 ? 79.380 -11.938 60.718 1.00 99.83 137 LYS B N 1
ATOM 2705 C CA . LYS B 1 137 ? 80.286 -10.810 60.547 1.00 92.05 137 LYS B CA 1
ATOM 2706 C C . LYS B 1 137 ? 79.948 -9.674 61.509 1.00 85.34 137 LYS B C 1
ATOM 2707 O O . LYS B 1 137 ? 78.857 -9.107 61.432 1.00 85.96 137 LYS B O 1
ATOM 2713 N N . ILE B 1 138 ? 80.863 -9.349 62.422 1.00 72.83 138 ILE B N 1
ATOM 2714 C CA . ILE B 1 138 ? 80.613 -8.237 63.333 1.00 62.02 138 ILE B CA 1
ATOM 2715 C C . ILE B 1 138 ? 80.643 -7.018 62.429 1.00 61.65 138 ILE B C 1
ATOM 2716 O O . ILE B 1 138 ? 81.603 -6.809 61.682 1.00 59.15 138 ILE B O 1
ATOM 2721 N N . LYS B 1 139 ? 79.581 -6.225 62.494 1.00 51.82 139 LYS B N 1
ATOM 2722 C CA . LYS B 1 139 ? 79.452 -5.051 61.650 1.00 51.50 139 LYS B CA 1
ATOM 2723 C C . LYS B 1 139 ? 79.391 -3.750 62.428 1.00 43.08 139 LYS B C 1
ATOM 2724 O O . LYS B 1 139 ? 78.735 -3.657 63.465 1.00 41.34 139 LYS B O 1
ATOM 2730 N N . ILE B 1 140 ? 80.076 -2.740 61.914 1.00 42.91 140 ILE B N 1
ATOM 2731 C CA . ILE B 1 140 ? 80.064 -1.440 62.552 1.00 40.26 140 ILE B CA 1
ATOM 2732 C C . ILE B 1 140 ? 79.682 -0.403 61.521 1.00 36.74 140 ILE B C 1
ATOM 2733 O O . ILE B 1 140 ? 80.493 -0.027 60.680 1.00 43.82 140 ILE B O 1
ATOM 2738 N N . PRO B 1 141 ? 78.432 0.065 61.568 1.00 36.46 141 PRO B N 1
ATOM 2739 C CA . PRO B 1 141 ? 77.953 1.075 60.622 1.00 40.32 141 PRO B CA 1
ATOM 2740 C C . PRO B 1 141 ? 78.651 2.418 60.800 1.00 47.04 141 PRO B C 1
ATOM 2741 O O . PRO B 1 141 ? 78.894 2.864 61.921 1.00 56.60 141 PRO B O 1
ATOM 2745 N N . ILE B 1 142 ? 78.976 3.054 59.682 1.00 48.55 142 ILE B N 1
ATOM 2746 C CA . ILE B 1 142 ? 79.639 4.351 59.701 1.00 48.17 142 ILE B CA 1
ATOM 2747 C C . ILE B 1 142 ? 78.677 5.470 59.295 1.00 52.20 142 ILE B C 1
ATOM 2748 O O . ILE B 1 142 ? 78.119 5.451 58.200 1.00 60.28 142 ILE B O 1
ATOM 2753 N N . PHE B 1 143 ? 78.488 6.443 60.179 1.00 50.42 143 PHE B N 1
ATOM 2754 C CA . PHE B 1 143 ? 77.606 7.569 59.900 1.00 51.13 143 PHE B CA 1
ATOM 2755 C C . PHE B 1 143 ? 78.380 8.805 59.450 1.00 56.48 143 PHE B C 1
ATOM 2756 O O . PHE B 1 143 ? 79.554 8.979 59.792 1.00 53.17 143 PHE B O 1
ATOM 2764 N N . PRO B 1 144 ? 77.718 9.691 58.682 1.00 59.81 144 PRO B N 1
ATOM 2765 C CA . PRO B 1 144 ? 78.293 10.931 58.150 1.00 57.05 144 PRO B CA 1
ATOM 2766 C C . PRO B 1 144 ? 78.626 11.934 59.239 1.00 55.95 144 PRO B C 1
ATOM 2767 O O . PRO B 1 144 ? 78.005 11.937 60.300 1.00 50.06 144 PRO B O 1
ATOM 2771 N N . ASN B 1 145 ? 79.602 12.790 58.961 1.00 50.80 145 ASN B N 1
ATOM 2772 C CA . ASN B 1 145 ? 79.993 13.827 59.899 1.00 50.53 145 ASN B CA 1
ATOM 2773 C C . ASN B 1 145 ? 78.930 14.926 59.840 1.00 53.39 145 ASN B C 1
ATOM 2774 O O . ASN B 1 145 ? 79.222 16.079 59.525 1.00 59.03 145 ASN B O 1
ATOM 2779 N N . GLU B 1 146 ? 77.693 14.545 60.144 1.00 59.39 146 GLU B N 1
ATOM 2780 C CA . GLU B 1 146 ? 76.542 15.444 60.137 1.00 65.49 146 GLU B CA 1
ATOM 2781 C C . GLU B 1 146 ? 76.627 16.551 61.195 1.00 66.11 146 GLU B C 1
ATOM 2782 O O . GLU B 1 146 ? 76.654 16.262 62.387 1.00 76.29 146 GLU B O 1
ATOM 2788 N N . GLN B 1 147 ? 76.649 17.813 60.770 1.00 66.89 147 GLN B N 1
ATOM 2789 C CA . GLN B 1 147 ? 76.724 18.923 61.725 1.00 68.38 147 GLN B CA 1
ATOM 2790 C C . GLN B 1 147 ? 75.413 19.165 62.483 1.00 63.93 147 GLN B C 1
ATOM 2791 O O . GLN B 1 147 ? 75.402 19.838 63.513 1.00 56.72 147 GLN B O 1
ATOM 2797 N N . ASN B 1 148 ? 74.311 18.617 61.978 1.00 58.83 148 ASN B N 1
ATOM 2798 C CA . ASN B 1 148 ? 73.023 18.767 62.652 1.00 58.69 148 ASN B CA 1
ATOM 2799 C C . ASN B 1 148 ? 72.698 17.501 63.453 1.00 52.36 148 ASN B C 1
ATOM 2800 O O . ASN B 1 148 ? 72.111 16.550 62.943 1.00 48.25 148 ASN B O 1
ATOM 2805 N N . ILE B 1 149 ? 73.067 17.513 64.725 1.00 55.21 149 ILE B N 1
ATOM 2806 C CA . ILE B 1 149 ? 72.884 16.362 65.602 1.00 54.27 149 ILE B CA 1
ATOM 2807 C C . ILE B 1 149 ? 71.513 15.692 65.661 1.00 54.88 149 ILE B C 1
ATOM 2808 O O . ILE B 1 149 ? 71.414 14.472 65.562 1.00 61.88 149 ILE B O 1
ATOM 2813 N N . PRO B 1 150 ? 70.436 16.468 65.830 1.00 64.64 150 PRO B N 1
ATOM 2814 C CA . PRO B 1 150 ? 69.125 15.814 65.888 1.00 59.86 150 PRO B CA 1
ATOM 2815 C C . PRO B 1 150 ? 68.835 14.951 64.664 1.00 56.13 150 PRO B C 1
ATOM 2816 O O . PRO B 1 150 ? 68.088 13.978 64.751 1.00 60.39 150 PRO B O 1
ATOM 2820 N N . LEU B 1 151 ? 69.432 15.308 63.529 1.00 58.92 151 LEU B N 1
ATOM 2821 C CA . LEU B 1 151 ? 69.259 14.547 62.290 1.00 60.36 151 LEU B CA 1
ATOM 2822 C C . LEU B 1 151 ? 70.065 13.252 62.384 1.00 58.96 151 LEU B C 1
ATOM 2823 O O . LEU B 1 151 ? 69.538 12.154 62.176 1.00 51.65 151 LEU B O 1
ATOM 2828 N N . LEU B 1 152 ? 71.352 13.403 62.687 1.00 56.98 152 LEU B N 1
ATOM 2829 C CA . LEU B 1 152 ? 72.263 12.274 62.849 1.00 50.54 152 LEU B CA 1
ATOM 2830 C C . LEU B 1 152 ? 71.626 11.319 63.856 1.00 46.03 152 LEU B C 1
ATOM 2831 O O . LEU B 1 152 ? 71.619 10.104 63.666 1.00 38.44 152 LEU B O 1
ATOM 2836 N N . ALA B 1 153 ? 71.066 11.889 64.917 1.00 37.86 153 ALA B N 1
ATOM 2837 C CA . ALA B 1 153 ? 70.400 11.104 65.942 1.00 41.71 153 ALA B CA 1
ATOM 2838 C C . ALA B 1 153 ? 69.349 10.221 65.293 1.00 52.16 153 ALA B C 1
ATOM 2839 O O . ALA B 1 153 ? 69.299 9.012 65.535 1.00 49.08 153 ALA B O 1
ATOM 2841 N N . LYS B 1 154 ? 68.507 10.833 64.465 1.00 54.94 154 LYS B N 1
ATOM 2842 C CA . LYS B 1 154 ? 67.449 10.094 63.800 1.00 54.02 154 LYS B CA 1
ATOM 2843 C C . LYS B 1 154 ? 67.974 9.067 62.798 1.00 48.71 154 LYS B C 1
ATOM 2844 O O . LYS B 1 154 ? 67.416 7.974 62.682 1.00 43.59 154 LYS B O 1
ATOM 2850 N N . GLU B 1 155 ? 69.044 9.390 62.080 1.00 34.92 155 GLU B N 1
ATOM 2851 C CA . GLU B 1 155 ? 69.587 8.411 61.141 1.00 46.22 155 GLU B CA 1
ATOM 2852 C C . GLU B 1 155 ? 70.050 7.195 61.945 1.00 49.93 155 GLU B C 1
ATOM 2853 O O . GLU B 1 155 ? 69.915 6.050 61.501 1.00 44.66 155 GLU B O 1
ATOM 2859 N N . VAL B 1 156 ? 70.598 7.460 63.130 1.00 45.00 156 VAL B N 1
ATOM 2860 C CA . VAL B 1 156 ? 71.095 6.407 64.006 1.00 49.06 156 VAL B CA 1
ATOM 2861 C C . VAL B 1 156 ? 69.956 5.546 64.541 1.00 50.58 156 VAL B C 1
ATOM 2862 O O . VAL B 1 156 ? 70.023 4.309 64.492 1.00 43.03 156 VAL B O 1
ATOM 2866 N N . GLU B 1 157 ? 68.915 6.196 65.053 1.00 41.30 157 GLU B N 1
ATOM 2867 C CA . GLU B 1 157 ? 67.785 5.458 65.586 1.00 56.04 157 GLU B CA 1
ATOM 2868 C C . GLU B 1 157 ? 67.083 4.714 64.463 1.00 56.54 157 GLU B C 1
ATOM 2869 O O . GLU B 1 157 ? 66.573 3.614 64.664 1.00 60.82 157 GLU B O 1
ATOM 2875 N N . ASN B 1 158 ? 67.080 5.298 63.272 1.00 52.12 158 ASN B N 1
ATOM 2876 C CA . ASN B 1 158 ? 66.448 4.647 62.140 1.00 59.86 158 ASN B CA 1
ATOM 2877 C C . ASN B 1 158 ? 67.197 3.362 61.816 1.00 60.29 158 ASN B C 1
ATOM 2878 O O . ASN B 1 158 ? 66.593 2.324 61.541 1.00 56.20 158 ASN B O 1
ATOM 2883 N N . TYR B 1 159 ? 68.521 3.442 61.853 1.00 60.68 159 TYR B N 1
ATOM 2884 C CA . TYR B 1 159 ? 69.371 2.296 61.559 1.00 55.89 159 TYR B CA 1
ATOM 2885 C C . TYR B 1 159 ? 69.189 1.136 62.538 1.00 53.99 159 TYR B C 1
ATOM 2886 O O . TYR B 1 159 ? 68.875 0.019 62.142 1.00 50.51 159 TYR B O 1
ATOM 2895 N N . PHE B 1 160 ? 69.389 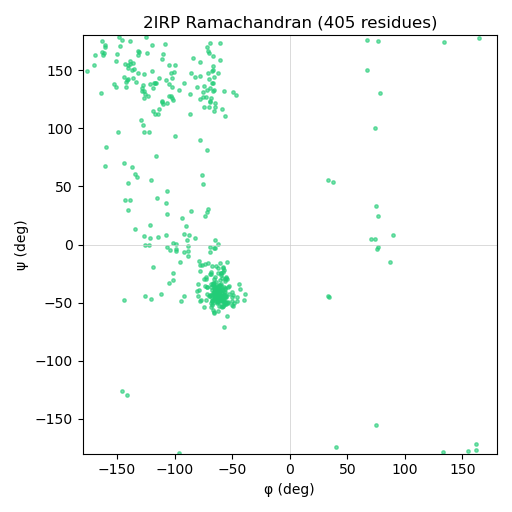1.400 63.820 1.00 48.35 160 PHE B N 1
ATOM 2896 C CA . PHE B 1 160 ? 69.266 0.343 64.807 1.00 56.51 160 PHE B CA 1
ATOM 2897 C C . PHE B 1 160 ? 67.848 -0.143 65.077 1.00 60.79 160 PHE B C 1
ATOM 2898 O O . PHE B 1 160 ? 67.646 -1.223 65.648 1.00 60.66 160 PHE B O 1
ATOM 2906 N N . LYS B 1 161 ? 66.858 0.636 64.664 1.00 56.49 161 LYS B N 1
ATOM 2907 C CA . LYS B 1 161 ? 65.491 0.212 64.883 1.00 61.38 161 LYS B CA 1
ATOM 2908 C C . LYS B 1 161 ? 65.044 -0.636 63.702 1.00 57.93 161 LYS B C 1
ATOM 2909 O O . LYS B 1 161 ? 63.959 -1.202 63.720 1.00 62.11 161 LYS B O 1
ATOM 2915 N N . THR B 1 162 ? 65.898 -0.733 62.686 1.00 51.88 162 THR B N 1
ATOM 2916 C CA . THR B 1 162 ? 65.585 -1.513 61.494 1.00 58.50 162 THR B CA 1
ATOM 2917 C C . THR B 1 162 ? 66.758 -2.385 61.071 1.00 65.30 162 THR B C 1
ATOM 2918 O O . THR B 1 162 ? 66.782 -2.906 59.952 1.00 60.19 162 THR B O 1
ATOM 2922 N N . SER B 1 163 ? 67.744 -2.528 61.950 1.00 68.97 163 SER B N 1
ATOM 2923 C CA . SER B 1 163 ? 68.909 -3.343 61.630 1.00 69.99 163 SER B CA 1
ATOM 2924 C C . SER B 1 163 ? 69.182 -4.279 62.789 1.00 68.47 163 SER B C 1
ATOM 2925 O O . SER B 1 163 ? 68.930 -3.938 63.944 1.00 72.95 163 SER B O 1
ATOM 2928 N N . GLU B 1 164 ? 69.694 -5.462 62.476 1.00 68.09 164 GLU B N 1
ATOM 2929 C CA . GLU B 1 164 ? 69.976 -6.453 63.502 1.00 80.65 164 GLU B CA 1
ATOM 2930 C C . GLU B 1 164 ? 71.248 -6.185 64.292 1.00 77.29 164 GLU B C 1
ATOM 2931 O O . GLU B 1 164 ? 71.231 -6.225 65.524 1.00 78.06 164 GLU B O 1
ATOM 2937 N N . ASP B 1 165 ? 72.347 -5.915 63.594 1.00 67.98 165 ASP B N 1
ATOM 2938 C CA . ASP B 1 165 ? 73.607 -5.646 64.272 1.00 64.52 165 ASP B CA 1
ATOM 2939 C C . ASP B 1 165 ? 73.437 -4.479 65.229 1.00 65.66 165 ASP B C 1
ATOM 2940 O O . ASP B 1 165 ? 72.875 -3.448 64.861 1.00 70.26 165 ASP B O 1
ATOM 2945 N N . LYS B 1 166 ? 73.902 -4.650 66.462 1.00 56.68 166 LYS B N 1
ATOM 2946 C CA . LYS B 1 166 ? 73.813 -3.591 67.459 1.00 58.11 166 LYS B CA 1
ATOM 2947 C C . LYS B 1 166 ? 75.118 -3.539 68.252 1.00 54.28 166 LYS B C 1
ATOM 2948 O O . LYS B 1 166 ? 75.119 -3.310 69.460 1.00 49.26 166 LYS B O 1
ATOM 2954 N N . TYR B 1 167 ? 76.229 -3.753 67.557 1.00 47.21 167 TYR B N 1
ATOM 2955 C CA . TYR B 1 167 ? 77.548 -3.743 68.179 1.00 49.42 167 TYR B CA 1
ATOM 2956 C C . TYR B 1 167 ? 77.991 -2.360 68.663 1.00 46.88 167 TYR B C 1
ATOM 2957 O O . TYR B 1 167 ? 78.528 -2.220 69.758 1.00 48.73 167 TYR B O 1
ATOM 2966 N N . GLY B 1 168 ? 77.757 -1.349 67.835 1.00 38.15 168 GLY B N 1
ATOM 2967 C CA . GLY B 1 168 ? 78.135 0.016 68.145 1.00 34.45 168 GLY B CA 1
ATOM 2968 C C . GLY B 1 168 ? 78.148 0.792 66.837 1.00 43.59 168 GLY B C 1
ATOM 2969 O O . GLY B 1 168 ? 77.713 0.269 65.805 1.00 32.11 168 GLY B O 1
ATOM 2970 N N . PHE B 1 169 ? 78.627 2.031 66.850 1.00 31.72 169 PHE B N 1
ATOM 2971 C CA . PHE B 1 169 ? 78.676 2.796 65.605 1.00 36.67 169 PHE B CA 1
ATOM 2972 C C . PHE B 1 169 ? 79.791 3.813 65.575 1.00 34.60 169 PHE B C 1
ATOM 2973 O O . PHE B 1 169 ? 80.292 4.242 66.616 1.00 39.88 169 PHE B O 1
ATOM 2981 N N . LEU B 1 170 ? 80.167 4.193 64.361 1.00 36.77 170 LEU B N 1
ATOM 2982 C CA . LEU B 1 170 ? 81.216 5.160 64.142 1.00 31.64 170 LEU B CA 1
ATOM 2983 C C . LEU B 1 170 ? 80.680 6.408 63.431 1.00 44.29 170 LEU B C 1
ATOM 2984 O O . LEU B 1 170 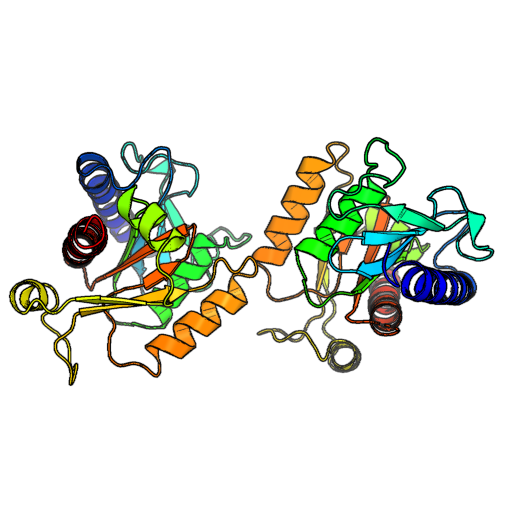? 79.854 6.322 62.523 1.00 39.27 170 LEU B O 1
ATOM 2989 N N . ILE B 1 171 ? 81.150 7.568 63.870 1.00 38.53 171 ILE B N 1
ATOM 2990 C CA . ILE B 1 171 ? 80.769 8.843 63.288 1.00 41.98 171 ILE B CA 1
ATOM 2991 C C . ILE B 1 171 ? 82.045 9.438 62.716 1.00 45.06 171 ILE B C 1
ATOM 2992 O O . ILE B 1 171 ? 82.959 9.795 63.466 1.00 35.51 171 ILE B O 1
ATOM 2997 N N . ARG B 1 172 ? 82.104 9.539 61.393 1.00 43.76 172 ARG B N 1
ATOM 2998 C CA . ARG B 1 172 ? 83.281 10.084 60.724 1.00 48.50 172 ARG B CA 1
ATOM 2999 C C . ARG B 1 172 ? 83.735 11.366 61.408 1.00 47.78 172 ARG B C 1
ATOM 3000 O O . ARG B 1 172 ? 82.937 12.278 61.635 1.00 46.11 172 ARG B O 1
ATOM 3008 N N . GLY B 1 173 ? 85.016 11.420 61.752 1.00 45.27 173 GLY B N 1
ATOM 3009 C CA . GLY B 1 173 ? 85.550 12.600 62.400 1.00 50.86 173 GLY B CA 1
ATOM 3010 C C . GLY B 1 173 ? 85.096 12.832 63.828 1.00 58.91 173 GLY B C 1
ATOM 3011 O O . GLY B 1 173 ? 85.434 13.859 64.415 1.00 74.99 173 GLY B O 1
ATOM 3012 N N . HIS B 1 174 ? 84.338 11.902 64.402 1.00 55.20 174 HIS B N 1
ATOM 3013 C CA . HIS B 1 174 ? 83.869 12.067 65.775 1.00 56.67 174 HIS B CA 1
ATOM 3014 C C . HIS B 1 174 ? 84.363 10.913 66.655 1.00 63.79 174 HIS B C 1
ATOM 3015 O O . HIS B 1 174 ? 84.871 11.136 67.756 1.00 63.77 174 HIS B O 1
ATOM 3022 N N . GLY B 1 175 ? 84.220 9.684 66.167 1.00 63.45 175 GLY B N 1
ATOM 3023 C CA . GLY B 1 175 ? 84.671 8.531 66.929 1.00 59.16 175 GLY B CA 1
ATOM 3024 C C . GLY B 1 175 ? 83.707 7.353 67.041 1.00 56.72 175 GLY B C 1
ATOM 3025 O O . GLY B 1 175 ? 82.602 7.372 66.503 1.00 49.77 175 GLY B O 1
ATOM 3026 N N . LEU B 1 176 ? 84.144 6.325 67.764 1.00 44.57 176 LEU B N 1
ATOM 3027 C CA . LEU B 1 176 ? 83.373 5.115 67.978 1.00 33.41 176 LEU B CA 1
ATOM 3028 C C . LEU B 1 176 ? 82.422 5.224 69.158 1.00 28.96 176 LEU B C 1
ATOM 3029 O O . LEU B 1 176 ? 82.712 5.897 70.142 1.00 32.50 176 LEU B O 1
ATOM 3034 N N . TYR B 1 177 ? 81.282 4.553 69.049 1.00 26.41 177 TYR B N 1
ATOM 3035 C CA . TYR B 1 177 ? 80.306 4.509 70.131 1.00 28.35 177 TYR B CA 1
ATOM 3036 C C . TYR B 1 177 ? 79.942 3.049 70.413 1.00 30.17 177 TYR B C 1
ATOM 3037 O O . TYR B 1 177 ? 79.679 2.281 69.488 1.00 36.21 177 TYR B O 1
ATOM 3046 N N . THR B 1 178 ? 79.952 2.661 71.685 1.00 22.30 178 THR B N 1
ATOM 3047 C CA . THR B 1 178 ? 79.554 1.306 72.065 1.00 17.41 178 THR B CA 1
ATOM 3048 C C . THR B 1 178 ? 78.735 1.529 73.303 1.00 22.95 178 THR B C 1
ATOM 3049 O O . THR B 1 178 ? 78.659 2.659 73.799 1.00 24.13 178 THR B O 1
ATOM 3053 N N . TRP B 1 179 ? 78.143 0.457 73.815 1.00 24.51 179 TRP B N 1
ATOM 3054 C CA . TRP B 1 179 ? 77.303 0.546 75.001 1.00 27.43 179 TRP B CA 1
ATOM 3055 C C . TRP B 1 179 ? 77.134 -0.837 75.617 1.00 32.69 179 TRP B C 1
ATOM 3056 O O . TRP B 1 179 ? 77.440 -1.859 74.983 1.00 27.62 179 TRP B O 1
ATOM 3067 N N . GLY B 1 180 ? 76.656 -0.859 76.855 1.00 24.15 180 GLY B N 1
ATOM 3068 C CA . GLY B 1 180 ? 76.451 -2.114 77.545 1.00 26.66 180 GLY B CA 1
ATOM 3069 C C . GLY B 1 180 ? 75.489 -2.005 78.713 1.00 33.75 180 GLY B C 1
ATOM 3070 O O . GLY B 1 180 ? 75.076 -0.910 79.108 1.00 32.78 180 GLY B O 1
ATOM 3071 N N . ARG B 1 181 ? 75.125 -3.153 79.272 1.00 33.07 181 ARG B N 1
ATOM 3072 C CA . ARG B 1 181 ? 74.223 -3.179 80.407 1.00 37.59 181 ARG B CA 1
ATOM 3073 C C . ARG B 1 181 ? 75.002 -2.765 81.651 1.00 37.63 181 ARG B C 1
ATOM 3074 O O . ARG B 1 181 ? 74.414 -2.387 82.666 1.00 36.96 181 ARG B O 1
ATOM 3082 N N . SER B 1 182 ? 76.334 -2.830 81.545 1.00 32.70 182 SER B N 1
ATOM 3083 C CA . SER B 1 182 ? 77.259 -2.441 82.621 1.00 37.75 182 SER B CA 1
ATOM 3084 C C . SER B 1 182 ? 78.452 -1.743 81.968 1.00 29.15 182 SER B C 1
ATOM 3085 O O . SER B 1 182 ? 78.782 -2.018 80.806 1.00 39.40 182 SER B O 1
ATOM 3096 N N . GLU B 1 184 ? 81.397 -2.314 82.372 1.00 30.68 184 GLU B N 1
ATOM 3097 C CA . GLU B 1 184 ? 82.340 -3.353 81.985 1.00 40.67 184 GLU B CA 1
ATOM 3098 C C . GLU B 1 184 ? 82.020 -3.933 80.621 1.00 35.78 184 GLU B C 1
ATOM 3099 O O . GLU B 1 184 ? 82.905 -4.108 79.775 1.00 36.19 184 GLU B O 1
ATOM 3105 N N . GLU B 1 185 ? 80.747 -4.226 80.396 1.00 35.26 185 GLU B N 1
ATOM 3106 C CA . GLU B 1 185 ? 80.359 -4.791 79.116 1.00 28.40 185 GLU B CA 1
ATOM 3107 C C . GLU B 1 185 ? 80.655 -3.737 78.038 1.00 29.84 185 GLU B C 1
ATOM 3108 O O . GLU B 1 185 ? 81.127 -4.059 76.948 1.00 24.80 185 GLU B O 1
ATOM 3114 N N . ALA B 1 186 ? 80.383 -2.479 78.358 1.00 18.03 186 ALA B N 1
ATOM 3115 C CA . ALA B 1 186 ? 80.649 -1.398 77.418 1.00 35.74 186 ALA B CA 1
ATOM 3116 C C . ALA B 1 186 ? 82.142 -1.348 77.091 1.00 36.94 186 ALA B C 1
ATOM 3117 O O . ALA B 1 186 ? 82.533 -1.222 75.918 1.00 26.30 186 ALA B O 1
ATOM 3119 N N . LEU B 1 187 ? 82.981 -1.447 78.120 1.00 25.28 187 LEU B N 1
ATOM 3120 C CA . LEU B 1 187 ? 84.417 -1.393 77.877 1.00 26.04 187 LEU B CA 1
ATOM 3121 C C . LEU B 1 187 ? 84.875 -2.577 77.048 1.00 26.04 187 LEU B C 1
ATOM 3122 O O . LEU B 1 187 ? 85.751 -2.442 76.186 1.00 25.72 187 LEU B O 1
ATOM 3127 N N . ILE B 1 188 ? 84.268 -3.739 77.291 1.00 32.20 188 ILE B N 1
ATOM 3128 C CA . ILE B 1 188 ? 84.639 -4.940 76.549 1.00 33.19 188 ILE B CA 1
ATOM 3129 C C . ILE B 1 188 ? 84.284 -4.788 75.083 1.00 30.30 188 ILE B C 1
ATOM 3130 O O . ILE B 1 188 ? 85.055 -5.176 74.194 1.00 29.18 188 ILE B O 1
ATOM 3135 N N . HIS B 1 189 ? 83.108 -4.227 74.825 1.00 29.26 189 HIS B N 1
ATOM 3136 C CA . HIS B 1 189 ? 82.673 -4.024 73.445 1.00 35.55 189 HIS B CA 1
ATOM 3137 C C . HIS B 1 189 ? 83.621 -3.060 72.756 1.00 29.64 189 HIS B C 1
ATOM 3138 O O . HIS B 1 189 ? 84.021 -3.279 71.619 1.00 29.57 189 HIS B O 1
ATOM 3145 N N . THR B 1 190 ? 83.970 -1.987 73.459 1.00 30.47 190 THR B N 1
ATOM 3146 C CA . THR B 1 190 ? 84.884 -0.997 72.926 1.00 31.03 190 THR B CA 1
ATOM 3147 C C . THR B 1 190 ? 86.167 -1.716 72.518 1.00 30.20 190 THR B C 1
ATOM 3148 O O . THR B 1 190 ? 86.705 -1.487 71.438 1.00 26.46 190 THR B O 1
ATOM 3152 N N . GLU B 1 191 ? 86.653 -2.595 73.388 1.00 26.52 191 GLU B N 1
ATOM 3153 C CA . GLU B 1 191 ? 87.877 -3.313 73.087 1.00 24.32 191 GLU B CA 1
ATOM 3154 C C . GLU B 1 191 ? 87.703 -4.160 71.840 1.00 24.86 191 GLU B C 1
ATOM 3155 O O . GLU B 1 191 ? 88.580 -4.186 70.967 1.00 22.62 191 GLU B O 1
ATOM 3161 N N . ALA B 1 192 ? 86.570 -4.849 71.755 1.00 24.52 192 ALA B N 1
ATOM 3162 C CA . ALA B 1 192 ? 86.301 -5.703 70.604 1.00 30.65 192 ALA B CA 1
ATOM 3163 C C . ALA B 1 192 ? 86.345 -4.895 69.316 1.00 36.56 192 ALA B C 1
ATOM 3164 O O . ALA B 1 192 ? 87.069 -5.241 68.374 1.00 30.41 192 ALA B O 1
ATOM 3166 N N . LEU B 1 193 ? 85.581 -3.809 69.284 1.00 26.38 193 LEU B N 1
ATOM 3167 C CA . LEU B 1 193 ? 85.522 -2.968 68.103 1.00 40.81 193 LEU B CA 1
ATOM 3168 C C . LEU B 1 193 ? 86.857 -2.296 67.783 1.00 44.16 193 LEU B C 1
ATOM 3169 O O . LEU B 1 193 ? 87.240 -2.207 66.612 1.00 43.56 193 LEU B O 1
ATOM 3174 N N . GLU B 1 194 ? 87.581 -1.849 68.811 1.00 43.04 194 GLU B N 1
ATOM 3175 C CA . GLU B 1 194 ? 88.878 -1.207 68.591 1.00 37.12 194 GLU B CA 1
ATOM 3176 C C . GLU B 1 194 ? 89.837 -2.214 67.956 1.00 39.53 194 GLU B C 1
ATOM 3177 O O . GLU B 1 194 ? 90.668 -1.857 67.113 1.00 32.64 194 GLU B O 1
ATOM 3183 N N . PHE B 1 195 ? 89.701 -3.475 68.363 1.00 33.26 195 PHE B N 1
ATOM 3184 C CA . PHE B 1 195 ? 90.498 -4.564 67.825 1.00 40.92 195 PHE B CA 1
ATOM 3185 C C . PHE B 1 195 ? 90.237 -4.665 66.311 1.00 46.63 195 PHE B C 1
ATOM 3186 O O . PHE B 1 195 ? 91.174 -4.748 65.500 1.00 32.21 195 PHE B O 1
ATOM 3194 N N . ILE B 1 196 ? 88.955 -4.648 65.946 1.00 43.12 196 ILE B N 1
ATOM 3195 C CA . ILE B 1 196 ? 88.552 -4.760 64.547 1.00 52.42 196 ILE B CA 1
ATOM 3196 C C . ILE B 1 196 ? 89.082 -3.629 63.693 1.00 50.46 196 ILE B C 1
ATOM 3197 O O . ILE B 1 196 ? 89.395 -3.833 62.520 1.00 42.86 196 ILE B O 1
ATOM 3202 N N . PHE B 1 197 ? 89.177 -2.433 64.263 1.00 47.73 197 PHE B N 1
ATOM 3203 C CA . PHE B 1 197 ? 89.708 -1.326 63.490 1.00 41.89 197 PHE B CA 1
ATOM 3204 C C . PHE B 1 197 ? 91.162 -1.621 63.196 1.00 40.61 197 PHE B C 1
ATOM 3205 O O . PHE B 1 197 ? 91.618 -1.422 62.076 1.00 50.11 197 PHE B O 1
ATOM 3213 N N . GLU B 1 198 ? 91.884 -2.116 64.200 1.00 41.86 198 GLU B N 1
ATOM 3214 C CA . GLU B 1 198 ? 93.292 -2.453 64.027 1.00 43.69 198 GLU B CA 1
ATOM 3215 C C . GLU B 1 198 ? 93.485 -3.429 62.877 1.00 47.35 198 GLU B C 1
ATOM 3216 O O . GLU B 1 198 ? 94.331 -3.221 62.016 1.00 42.50 198 GLU B O 1
ATOM 3222 N N . CYS B 1 199 ? 92.704 -4.501 62.868 1.00 52.07 199 CYS B N 1
ATOM 3223 C CA . CYS B 1 199 ? 92.810 -5.503 61.813 1.00 54.65 199 CYS B CA 1
ATOM 3224 C C . CYS B 1 199 ? 92.393 -4.937 60.466 1.00 56.98 199 CYS B C 1
ATOM 3225 O O . CYS B 1 199 ? 93.178 -4.942 59.522 1.00 52.32 199 CYS B O 1
ATOM 3228 N N . GLU B 1 200 ? 91.156 -4.453 60.384 1.00 66.87 200 GLU B N 1
ATOM 3229 C CA . GLU B 1 200 ? 90.638 -3.879 59.146 1.00 72.82 200 GLU B CA 1
ATOM 3230 C C . GLU B 1 200 ? 91.634 -2.874 58.588 1.00 73.18 200 GLU B C 1
ATOM 3231 O O . GLU B 1 200 ? 91.917 -2.853 57.390 1.00 74.77 200 GLU B O 1
ATOM 3237 N N . LEU B 1 201 ? 92.179 -2.047 59.464 1.00 66.68 201 LEU B N 1
ATOM 3238 C CA . LEU B 1 201 ? 93.127 -1.047 59.023 1.00 70.56 201 LEU B CA 1
ATOM 3239 C C . LEU B 1 201 ? 94.397 -1.728 58.528 1.00 74.64 201 LEU B C 1
ATOM 3240 O O . LEU B 1 201 ? 94.802 -1.542 57.382 1.00 79.10 201 LEU B O 1
ATOM 3245 N N . LYS B 1 202 ? 95.012 -2.536 59.383 1.00 75.93 202 LYS B N 1
ATOM 3246 C CA . LYS B 1 202 ? 96.240 -3.221 59.016 1.00 68.80 202 LYS B CA 1
ATOM 3247 C C . LYS B 1 202 ? 96.030 -4.100 57.793 1.00 70.29 202 LYS B C 1
ATOM 3248 O O . LYS B 1 202 ? 96.956 -4.328 57.020 1.00 63.99 202 LYS B O 1
ATOM 3254 N N . LEU B 1 203 ? 94.809 -4.587 57.610 1.00 75.11 203 LEU B N 1
ATOM 3255 C CA . LEU B 1 203 ? 94.516 -5.432 56.460 1.00 77.95 203 LEU B CA 1
ATOM 3256 C C . LEU B 1 203 ? 94.559 -4.624 55.183 1.00 85.43 203 LEU B C 1
ATOM 3257 O O . LEU B 1 203 ? 94.441 -5.174 54.091 1.00 94.51 203 LEU B O 1
ATOM 3262 N N . LEU B 1 204 ? 94.720 -3.313 55.316 1.00 90.04 204 LEU B N 1
ATOM 3263 C CA . LEU B 1 204 ? 94.770 -2.461 54.143 1.00 87.21 204 LEU B CA 1
ATOM 3264 C C . LEU B 1 204 ? 96.129 -1.801 53.997 1.00 84.83 204 LEU B C 1
ATOM 3265 O O . LEU B 1 204 ? 96.245 -0.628 53.664 1.00 88.34 204 LEU B O 1
ATOM 3270 N N . SER B 1 205 ? 97.159 -2.578 54.285 1.00 86.87 205 SER B N 1
ATOM 3271 C CA . SER B 1 205 ? 98.535 -2.139 54.132 1.00 98.11 205 SER B CA 1
ATOM 3272 C C . SER B 1 205 ? 99.033 -3.204 53.162 1.00 101.98 205 SER B C 1
ATOM 3273 O O . SER B 1 205 ? 100.234 -3.431 52.981 1.00 96.23 205 SER B O 1
ATOM 3276 N N . PHE B 1 206 ? 98.047 -3.858 52.554 1.00 105.14 206 PHE B N 1
ATOM 3277 C CA . PHE B 1 206 ? 98.250 -4.914 51.577 1.00 110.17 206 PHE B CA 1
ATOM 3278 C C . PHE B 1 206 ? 96.953 -5.034 50.781 1.00 110.67 206 PHE B C 1
ATOM 3279 O O . PHE B 1 206 ? 96.948 -4.648 49.593 1.00 115.59 206 PHE B O 1
#

Radius of gyration: 24.5 Å; Cα contacts (8 Å, |Δi|>4): 746; chains: 2; bounding box: 49×69×64 Å

B-factor: mean 53.53, std 22.95, range [9.69, 148.47]

Organism: Aquifex aeolicus (strain VF5) (NCBI:txid224324)

Solvent-accessible surface area: 20262 Å² total

Sequence (409 aa):
NVELFKKFSEKVEEIIEAGRILHSRGWVPATSGNISAKVSEEYIAITASGKHKGKLTPEDILLIDYEGRPVGGGKPSAETLLHTTVYKLFPEVNAVVHTHSPNATVISIVEKKDFVELEDYELLKAFPDIHTHEVKIKIPIFPNEQNIPLLAKEVENYFKTSEDKYGFLIRGHGLYTWGRSEEALIHTEALEFIFECELKLLSFHNVELFKKFSEKVEEIIEAGRILHSRGWVPATSGNISAKVSEEYIAITASGKHKGKLTPEDILLIDYEGRPVGGGKPSAETLLHTTVYKLFPEVNAVVHTHSPNATVISIVEKKDFVELEDYELLKAFPDIHTHEVKIKIPIFPNEQNIPLLAKEVENYFKTSEDKYGFLIRGHGLYTWGRSEEALIHTEALEFIFECELKLLSF

Secondary structure (DSSP, 8-state):
-TTHHHHHHHHHHHHHHHHHHHHHTT-SGGG--EEEEE-SSSEEEEE-TTS-GGG--GGGEEEEETTS-BTTS----HHHHHHHHHHHH-TT--EEEEE--HHHHHHHHH--SSEEE---HHHHTT-TT---S-SS-EEEEE---S-HHHHHHHHHHHHHH-S--S-EEETTTEEEEEE---HHHHHHHHHHHHHHHHHHHTT--/-TTHHHHHHHHHHHHHHHHHHHHHTT-SGGG--EEEEEEETTEEEEE-TTS-GGG--GGGEEEE-TTS-BTT-----HHHHHHHHHHHH-TT--EEEEE--HHHHHHHHH-SSSEEEE--HHHHTT--S---S--SEEEEEE---S-HHHHHHHHHHHHTS-S--S-EEETTTEEEEEE---HHHHHHHHHHHHHHHHHHTT--

CATH classification: 3.40.225.10

InterPro domains:
  IPR001303 Class II aldolase/adducin N-terminal [PF00596] (14-200)
  IPR001303 Class II aldolase/adducin N-terminal [SM01007] (14-201)
  IPR017714 Methylthioribulose-1-phosphate dehydratase [MF_01677] (1-208)
  IPR017714 Methylthioribulose-1-phosphate dehydratase [TIGR03328] (16-205)
  IPR036409 Class II aldolase/adducin N-terminal domain superfamily [G3DSA:3.40.225.10] (1-208)
  IPR036409 Class II aldolase/adducin N-terminal domain superfamily [SSF53639] (12-206)
  IPR050197 Aldolase class II family, sugar metabolism enzymes [PTHR22789] (10-204)

Foldseek 3Di:
DPCLVVLQVVVQVVQLVLLLVCVVVQFQPQQAKKKKFASDQFKIKIFARNDRSNHDDSVRIFIAGLCQAGPVGDDHDLVSNQVSLVCVLDVLWGMKIWTHHPLLQVCLPPVPDQKAKDFDQPLCVLCPPADDPDRIQMEGEFELDPPRVVSSVVVSVDSVPDSHQLWYHYHPRTTMGTDSGVSRSSSVVSVVVSSVVRVVVVVPD/DPCLVVLQVVQQVVQLVLLLVCVVVVFQPQQAKKKKFASDPFKIKIFASNDRSNHDDSVRIFIATLCQAGPVGDDHDLVSRLVSLLCVLDVLWGMKIWTHHPLLQVCLPPVPDQKAWAQDQPLCVLVPPADDPDRIQMAGHAELDPDRVVSSVVVSVDSVPDRHQLWYGYHPRGTMGTHSGVSRSSSVVSVVVSSVCSVVVPVD

Nearest PDB structures (foldseek):
  2irp-assembly1_A  TM=1.005E+00  e=5.949E-45  Aquifex aeolicus VF5
  6vop-assembly1_A  TM=8.179E-01  e=4.114E-13  Escherichia coli
  1e4c-assembly1_P  TM=8.603E-01  e=1.614E-12  Escherichia coli
  6voq-assembly1_A  TM=8.288E-01  e=7.197E-13  Klebsiella pneumoniae
  2fua-assembly1_A  TM=8.138E-01  e=7.629E-12  Escherichia coli